Protein 3FGR (pdb70)

InterPro domains:
  IPR007000 Phospholipase B-like [PF04916] (90-589)
  IPR007000 Phospholipase B-like [PTHR12370] (81-590)

CATH classification: 2.10.70.60 (+1 more: 1.10.439.20)

Sequence (523 aa):
VSRTRRSLLLDAASGQLRLEDGFHPDAVAWANLTNAIRETGWAYYLDLSTNGRRYNDSLQAYAAGVVEASSVSEEELIYMHWMNTVVNYCGPFEEYEVGYCEKLKNFLEANLEWMQREMELNPDSPYWHQVRLTLLQLKKGLEDSYEGRRLTTFPTTGRFTIKPLGFLLLLQISSGDLEDLEPALNKTGSGSSALIKLLPGGHDLLVAHNTWNSYQNMLRIIKKYRLQFREGPQEEYPLVAGNNLVVFSSYPGTIFSGDDFYILGSGLVTLETTIGNKNPALWKYVQPQGCVLEWIRNVVANRLALDGATTWADDVFKRFNSGTYNNQWMIIVDYKAFLPNGPSPGSRRVLTILEQIPGMVVVADKTAELYKTTYWASYNIPYFETVFNASGLQALVAQYGDWFSSYTKNPRAKIFQRDQSLVEDMDAMVRLMRYNDFLHDPLSLCEACNPKPNAENAISARSDLNPANGSYPFQQALHQRAHGGIDVVKVTSFTLAKYMSSMLAASGPTWDQCPPFQWSKSPFHSSMLHMGQPDLWMMFSPIRVP

B-factor: mean 24.29, std 11.91, range [9.63, 100.13]

Secondary structure (DSSP, 8-state):
-EEEEEEEEETTTTEEEEEES--TTSSEEEEEEEEHHHHSEEEEEEEE-TTS-HHHHHHHHHHHHHHHHHHHHHHHHHHHTTTTT-TT-S-HHHHHHHHHHHHHHHHHHHHHHHH-TT-HHHHHHHHHHHHHHHHHHHHHT-----SS-----TTSTHHHH-HHHHHHHHHHTT------/-EEEEEPGGG--EEEEE--EEEGGG---EEEEEE---BSSSSTTSPBPTTSEEEEEE-TT-SS-SS-EEEETTSEEEEEEE-----GGGGGG--SSS-B-HHHHHHHHHHH-SSHHHHHHHHTTTB-S-S-EEEEEEEGGG--TTPPP-SSSSEEEEEEETTEEEEEE-HHHHHHHSEEEE-SS-SSHHHHHHTTHHHHHHHH-GGG-TTTSHHHHHHHHHGGG--SHHHHHHHHT---TTT-GGGB-TTSBSSB-TTSSSS-BGGGS-TT-B-SSGGGS--SEEE-EEEEE-HHHHHTT-EEEEESS--SSSPPEEGGGSTTTTS--TT--SEE----EEE-

Nearest PDB structures (foldseek):
  3fgt-assembly1_B  TM=1.001E+00  e=8.805E-76  Mus musculus
  3fbx-assembly1_A  TM=1.003E+00  e=4.641E-74  Mus musculus
  3fgw-assembly1_A  TM=1.002E+00  e=7.113E-70  Mus musculus
  4bwc-assembly1_B-2  TM=9.636E-01  e=8.808E-40  Bos taurus
  8blt-assembly1_A  TM=5.472E-01  e=1.573E-05  Ligilactobacillus salivarius

Solvent-accessible surface area: 19767 Å² total

GO terms:
  GO:0043202 lysosomal lumen (C, EXP)
  GO:0005764 lysosome (C, IDA)

Organism: Mus musculus (NCBI:txid10090)

Radius of gyration: 22.1 Å; Cα contacts (8 Å, |Δi|>4): 1265; chains: 2; bounding box: 57×55×64 Å

Foldseek 3Di:
DKFKKFWAQDPVVRDIDIDGDDDLNGQKMKMKADCCVPPVDIDMDMDGDVVDPLLSSLLRRLQRVCVRCLVVVVVVCVVPPVPPLDPVDPPVQLSVVQQVVQQVVLVVLLVVCVVCVPDPVSVVVSSNVSSVVSNQCNSVPHDDRDPGGDGDRSRGCVVVVCPVVCVPSCVVSPHPDPDD/DKKWFQAPLSQWIKTKFFAWWFPLQQAKDWDWAQAQDFPDDDPPGHTWLFNTKIFIPGPPQPARVSGWMQGNLQKIKGWDFQAFQDPVLCVLQDPPLADDQRVLQVSLNRHDNFQVSSQVSSPGRHRQPSWIWMKMARLVLRDRSDAQPPFGGIKIWTDGRPDIDIDTCSVVCRVVRMDDDDRADPDPVRNVRRPLVVVCVVQNQCSPPCRRLVNVLCVVPVNVCNDDVSVVPQLQDFQQVPDPSQARPQKVVGRAQQRGSWRQLLPDDQPIDDPDDSRHRHSITGFKMWMAMSVQSVVNKIKMFGGHRPPNNPWQFLCPTPNVPDDNPPDHRTRDTDIDMDD

Structure (mmCIF, N/CA/C/O backbone):
data_3FGR
#
_entry.id   3FGR
#
_cell.length_a   148.737
_cell.length_b   89.560
_cell.length_c   64.811
_cell.angle_alpha   90.00
_cell.angle_beta   98.69
_cell.angle_gamma   90.00
#
_symmetry.space_group_name_H-M   'C 1 2 1'
#
loop_
_entity.id
_entity.type
_entity.pdbx_description
1 polymer 'Putati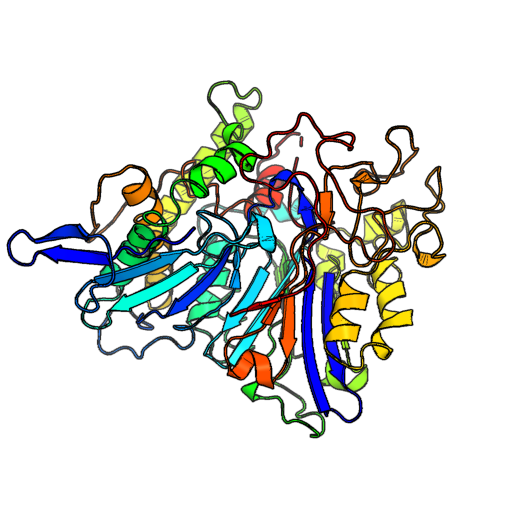ve phospholipase B-like 2 28 kDa form'
2 polymer 'Putative phospholipase B-like 2 40 kDa form'
3 branched 2-acetamido-2-deoxy-beta-D-glucopyranose-(1-4)-2-acetamido-2-deoxy-beta-D-glucopyranose
4 non-polymer 2-acetamido-2-deoxy-beta-D-glucopyranose
5 non-polymer GLYCEROL
6 non-polymer 'ACETATE ION'
7 non-polymer XENON
8 non-polymer 'SODIUM ION'
9 water water
#
loop_
_atom_site.group_PDB
_atom_site.id
_atom_site.type_symbol
_atom_site.label_atom_id
_atom_site.label_alt_id
_atom_site.label_c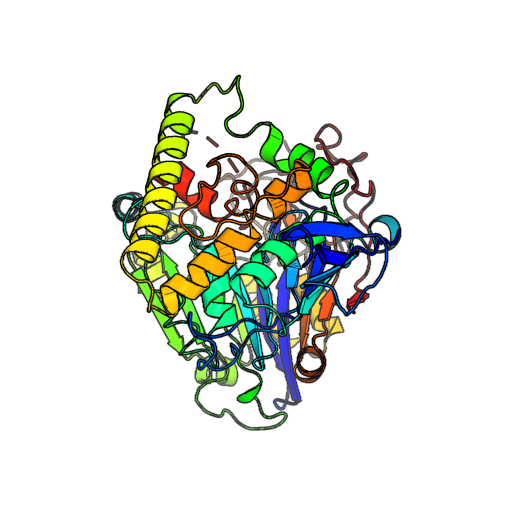omp_id
_atom_site.label_asym_id
_atom_site.label_entity_id
_atom_site.label_seq_id
_atom_site.pdbx_PDB_ins_code
_atom_site.Cartn_x
_atom_site.Cartn_y
_atom_site.Cartn_z
_atom_site.occupancy
_atom_site.B_iso_or_equiv
_atom_site.auth_seq_id
_atom_site.auth_comp_id
_atom_site.auth_asym_id
_atom_site.auth_atom_id
_atom_site.pdbx_PDB_model_num
ATOM 1 N N . VAL A 1 17 ? 3.626 66.932 51.190 1.00 41.43 63 VAL A N 1
ATOM 2 C CA . VAL A 1 17 ? 5.000 67.150 50.626 1.00 41.00 63 VAL A CA 1
ATOM 3 C C . VAL A 1 17 ? 6.000 66.094 51.132 1.00 40.41 63 VAL A C 1
ATOM 4 O O . VAL A 1 17 ? 6.868 65.678 50.384 1.00 39.83 63 VAL A O 1
ATOM 8 N N . SER A 1 18 ? 5.848 65.638 52.376 1.00 38.90 64 SER A N 1
ATOM 9 C CA . SER A 1 18 ? 6.760 64.624 52.920 1.00 37.94 64 SER A CA 1
ATOM 10 C C . SER A 1 18 ? 6.038 63.440 53.579 1.00 36.52 64 SER A C 1
ATOM 11 O O . SER A 1 18 ? 4.982 63.610 54.198 1.00 37.06 64 SER A O 1
ATOM 14 N N . ARG A 1 19 ? 6.589 62.234 53.454 1.00 33.09 65 ARG A N 1
ATOM 15 C CA . ARG A 1 19 ? 5.957 61.080 54.078 1.00 30.07 65 ARG A CA 1
ATOM 16 C C . ARG A 1 19 ? 7.031 60.067 54.475 1.00 28.48 65 ARG A C 1
ATOM 17 O O . ARG A 1 19 ? 7.916 59.803 53.674 1.00 26.00 65 ARG A O 1
ATOM 25 N N . THR A 1 20 ? 6.943 59.523 55.689 1.00 26.25 66 THR A N 1
ATOM 26 C CA . THR A 1 20 ? 7.905 58.524 56.201 1.00 25.46 66 THR A CA 1
ATOM 27 C C . THR A 1 20 ? 7.164 57.259 56.632 1.00 23.84 66 THR A C 1
ATOM 28 O O . THR A 1 20 ? 6.125 57.327 57.317 1.00 23.40 66 THR A O 1
ATOM 32 N N . ARG A 1 21 ? 7.685 56.096 56.250 1.00 21.52 67 ARG A N 1
ATOM 33 C CA A ARG A 1 21 ? 7.043 54.821 56.553 0.25 21.38 67 ARG A CA 1
ATOM 34 C CA B ARG A 1 21 ? 7.059 54.837 56.623 0.75 21.78 67 ARG A CA 1
ATOM 35 C C . ARG A 1 21 ? 8.107 53.801 56.932 1.00 21.33 67 ARG A C 1
ATOM 36 O O . ARG A 1 21 ? 9.186 53.812 56.343 1.00 20.23 67 ARG A O 1
ATOM 51 N N . SER A 1 22 ? 7.788 52.923 57.881 1.00 20.12 68 SER A N 1
ATOM 52 C CA . SER A 1 22 ? 8.705 51.838 58.256 1.00 20.07 68 SER A CA 1
ATOM 53 C C . SER A 1 22 ? 7.980 50.498 58.135 1.00 20.60 68 SER A C 1
ATOM 54 O O . SER A 1 22 ? 6.763 50.427 58.371 1.00 21.08 68 SER A O 1
ATOM 57 N N . LEU A 1 23 ? 8.723 49.440 57.779 1.00 19.49 69 LEU A N 1
ATOM 58 C CA . LEU A 1 23 ? 8.163 48.092 57.690 1.00 19.64 69 LEU A CA 1
ATOM 59 C C . LEU A 1 23 ? 8.701 47.246 58.832 1.00 20.94 69 LEU A C 1
ATOM 60 O O . LEU A 1 23 ? 9.889 46.913 58.876 1.00 19.04 69 LEU A O 1
ATOM 65 N N . LEU A 1 24 ? 7.809 46.892 59.757 1.00 22.60 70 LEU A N 1
ATOM 66 C CA . LEU A 1 24 ? 8.189 46.091 60.903 1.00 24.36 70 LEU A CA 1
ATOM 67 C C . LEU A 1 24 ? 7.875 44.625 60.697 1.00 24.86 70 LEU A C 1
ATOM 68 O O . LEU A 1 24 ? 6.928 44.282 60.005 1.00 25.25 70 LEU A O 1
ATOM 73 N N . LEU A 1 25 ? 8.691 43.786 61.317 1.00 26.24 71 LEU A N 1
ATOM 74 C CA . LEU A 1 25 ? 8.415 42.369 61.418 1.00 28.85 71 LEU A CA 1
ATOM 75 C C . LEU A 1 25 ? 7.912 42.073 62.838 1.00 31.51 71 LEU A C 1
ATOM 76 O O . LEU A 1 25 ? 8.676 42.186 63.803 1.00 30.66 71 LEU A O 1
ATOM 81 N N . ASP A 1 26 ? 6.631 41.718 62.938 1.00 34.62 72 ASP A N 1
ATOM 82 C CA . ASP A 1 26 ? 6.027 41.314 64.206 1.00 38.91 72 ASP A CA 1
ATOM 83 C C . ASP A 1 26 ? 6.480 39.894 64.498 1.00 40.19 72 ASP A C 1
ATOM 84 O O . ASP A 1 26 ? 6.003 38.947 63.880 1.00 41.10 72 ASP A O 1
ATOM 89 N N . ALA A 1 27 ? 7.443 39.752 65.398 1.00 42.84 73 ALA A N 1
ATOM 90 C CA . ALA A 1 27 ? 8.006 38.434 65.698 1.00 45.43 73 ALA A CA 1
ATOM 91 C C . ALA A 1 27 ? 6.925 37.498 66.254 1.00 46.91 73 ALA A C 1
ATOM 92 O O . ALA A 1 27 ? 6.944 36.289 65.997 1.00 48.12 73 ALA A O 1
ATOM 94 N N . ALA A 1 28 ? 5.978 38.066 66.999 1.00 48.28 74 ALA A N 1
ATOM 95 C CA . ALA A 1 28 ? 4.835 37.308 67.485 1.00 48.95 74 ALA A CA 1
ATOM 96 C C . ALA A 1 28 ? 4.205 36.523 66.331 1.00 49.36 74 ALA A C 1
ATOM 97 O O . ALA A 1 28 ? 4.290 35.287 66.283 1.00 50.25 74 ALA A O 1
ATOM 99 N N . SER A 1 29 ? 3.606 37.246 65.387 1.00 48.76 75 SER A N 1
ATOM 100 C CA . SER A 1 29 ? 2.865 36.627 64.290 1.00 47.89 75 SER A CA 1
ATOM 101 C C . SER A 1 29 ? 3.725 36.264 63.088 1.00 46.99 75 SER A C 1
ATOM 102 O O . SER A 1 29 ? 3.308 35.470 62.242 1.00 47.01 75 SER A O 1
ATOM 105 N N . GLY A 1 30 ? 4.914 36.861 62.994 1.00 45.75 76 GLY A N 1
ATOM 106 C CA . GLY A 1 30 ? 5.757 36.693 61.801 1.00 43.47 76 GLY A CA 1
ATOM 107 C C . GLY A 1 30 ? 5.174 37.455 60.625 1.00 41.60 76 GLY A C 1
ATOM 108 O O . GLY A 1 30 ? 5.468 37.157 59.465 1.00 41.82 76 GLY A O 1
ATOM 109 N N . GLN A 1 31 ? 4.332 38.438 60.928 1.00 39.64 77 GLN A N 1
ATOM 110 C CA . GLN A 1 31 ? 3.672 39.220 59.905 1.00 37.87 77 GLN A CA 1
ATOM 111 C C . GLN A 1 31 ? 4.465 40.503 59.706 1.00 35.54 77 GLN A C 1
ATOM 112 O O . GLN A 1 31 ? 4.946 41.090 60.678 1.00 35.01 77 GLN A O 1
ATOM 118 N N . LEU A 1 32 ? 4.570 40.945 58.458 1.00 32.96 78 LEU A N 1
ATOM 119 C CA . LEU A 1 32 ? 5.173 42.235 58.162 1.00 30.88 78 LEU A CA 1
ATOM 120 C C . LEU A 1 32 ? 4.080 43.286 58.198 1.00 30.71 78 LEU A C 1
ATOM 121 O O . LEU A 1 32 ? 2.972 43.040 57.717 1.00 31.52 78 LEU A O 1
ATOM 126 N N . ARG A 1 33 ? 4.367 44.451 58.760 1.00 29.53 79 ARG A N 1
ATOM 127 C CA . ARG A 1 33 ? 3.366 45.496 58.801 1.00 29.58 79 ARG A CA 1
ATOM 128 C C . ARG A 1 33 ? 3.992 46.875 58.708 1.00 27.70 79 ARG A C 1
ATOM 129 O O . ARG A 1 33 ? 5.034 47.161 59.322 1.00 26.65 79 ARG A O 1
ATOM 137 N N . LEU A 1 34 ? 3.343 47.715 57.917 1.00 27.50 80 LEU A N 1
ATOM 138 C CA . LEU A 1 34 ? 3.775 49.075 57.702 1.00 27.41 80 LEU A CA 1
ATOM 139 C C . LEU A 1 34 ? 3.286 49.944 58.832 1.00 28.33 80 LEU A C 1
ATOM 140 O O . LEU A 1 34 ? 2.136 49.786 59.271 1.00 28.21 80 LEU A O 1
ATOM 145 N N . GLU A 1 35 ? 4.137 50.857 59.286 1.00 27.70 81 GLU A N 1
ATOM 146 C CA . GLU A 1 35 ? 3.767 51.859 60.280 1.00 28.79 81 GLU A CA 1
ATOM 147 C C . GLU A 1 35 ? 4.196 53.234 59.790 1.00 28.45 81 GLU A C 1
ATOM 148 O O . GLU A 1 35 ? 5.229 53.375 59.109 1.00 26.80 81 GLU A O 1
ATOM 154 N N . ASP A 1 36 ? 3.418 54.258 60.132 1.00 27.63 82 ASP A N 1
ATOM 155 C CA . ASP A 1 36 ? 3.822 55.619 59.835 1.00 28.82 82 ASP A CA 1
ATOM 156 C C . ASP A 1 36 ? 4.999 56.022 60.699 1.00 27.77 82 ASP A C 1
ATOM 157 O O . ASP A 1 36 ? 5.145 55.551 61.845 1.00 28.22 82 ASP A O 1
ATOM 162 N N . GLY A 1 37 ? 5.830 56.892 60.141 1.00 26.37 83 GLY A N 1
ATOM 163 C CA . GLY A 1 37 ? 6.972 57.441 60.825 1.00 25.92 83 GLY A CA 1
ATOM 164 C C . GLY A 1 37 ? 8.205 56.557 60.861 1.00 25.70 83 GLY A C 1
ATOM 165 O O . GLY A 1 37 ? 8.261 55.485 60.262 1.00 25.21 83 GLY A O 1
ATOM 166 N N . PHE A 1 38 ? 9.182 57.015 61.622 1.00 25.60 84 PHE A N 1
ATOM 167 C CA . PHE A 1 38 ? 10.494 56.440 61.645 1.00 26.38 84 PHE A CA 1
ATOM 168 C C . PHE A 1 38 ? 10.616 55.470 62.808 1.00 26.62 84 PHE A C 1
ATOM 169 O O . PHE A 1 38 ? 10.431 55.852 63.962 1.00 25.95 84 PHE A O 1
ATOM 177 N N . HIS A 1 39 ? 10.915 54.211 62.515 1.00 26.36 85 HIS A N 1
ATOM 178 C CA . HIS A 1 39 ? 11.099 53.216 63.547 1.00 26.97 85 HIS A CA 1
ATOM 179 C C . HIS A 1 39 ? 12.392 52.490 63.209 1.00 28.20 85 HIS A C 1
ATOM 180 O O . HIS A 1 39 ? 12.379 51.536 62.452 1.00 27.79 85 HIS A O 1
ATOM 187 N N . PRO A 1 40 ? 13.529 52.974 63.722 1.00 29.48 86 PRO A N 1
ATOM 188 C CA . PRO A 1 40 ? 14.827 52.369 63.365 1.00 29.70 86 PRO A CA 1
ATOM 189 C C . PRO A 1 40 ? 14.980 50.884 63.788 1.00 29.38 86 PRO A C 1
ATOM 190 O O . PRO A 1 40 ? 15.934 50.236 63.376 1.00 29.15 86 PRO A O 1
ATOM 194 N N . ASP A 1 41 ? 14.035 50.349 64.561 1.00 28.61 87 ASP A N 1
ATOM 195 C CA . ASP A 1 41 ? 13.940 48.913 64.805 1.00 28.48 87 ASP A CA 1
ATOM 196 C C . ASP A 1 41 ? 13.367 48.085 63.611 1.00 26.66 87 ASP A C 1
ATOM 197 O O . ASP A 1 41 ? 13.446 46.861 63.576 1.00 26.51 87 ASP A O 1
ATOM 202 N N . ALA A 1 42 ? 12.751 48.769 62.667 1.00 23.76 88 ALA A N 1
ATOM 203 C CA . ALA A 1 42 ? 12.049 48.119 61.567 1.00 21.42 88 ALA A CA 1
ATOM 204 C C . ALA A 1 42 ? 13.064 47.462 60.616 1.00 19.89 88 ALA A C 1
ATOM 205 O O . ALA A 1 42 ? 14.275 47.709 60.718 1.00 18.95 88 ALA A O 1
ATOM 207 N N . VAL A 1 43 ? 12.556 46.638 59.693 1.00 18.32 89 VAL A N 1
ATOM 208 C CA . VAL A 1 43 ? 13.426 46.018 58.682 1.00 17.57 89 VAL A CA 1
ATOM 209 C C . VAL A 1 43 ? 13.937 47.076 57.701 1.00 16.39 89 VAL A C 1
ATOM 210 O O . VAL A 1 43 ? 15.078 46.993 57.201 1.00 16.68 89 VAL A O 1
ATOM 214 N N . ALA A 1 44 ? 13.076 48.035 57.398 1.00 16.39 90 ALA A N 1
ATOM 215 C CA . ALA A 1 44 ? 13.404 49.136 56.471 1.00 16.14 90 ALA A CA 1
ATOM 216 C C . ALA A 1 44 ? 12.525 50.350 56.742 1.00 16.86 90 ALA A C 1
ATOM 217 O O . ALA A 1 44 ? 11.431 50.224 57.315 1.00 16.37 90 ALA A O 1
ATOM 219 N N . TRP A 1 45 ? 12.996 51.522 56.325 1.00 17.54 91 TRP A N 1
ATOM 220 C CA . TRP A 1 45 ? 12.198 52.723 56.337 1.00 18.60 91 TRP A CA 1
ATOM 221 C C . TRP A 1 45 ? 12.578 53.616 55.168 1.00 17.88 91 TRP A C 1
ATOM 222 O O . TRP A 1 45 ? 13.671 53.522 54.611 1.00 16.75 91 TRP A O 1
ATOM 233 N N . ALA A 1 46 ? 11.665 54.496 54.814 1.00 17.73 92 ALA A N 1
ATOM 234 C CA . ALA A 1 46 ? 11.902 55.394 53.709 1.00 17.36 92 ALA A CA 1
ATOM 235 C C . ALA A 1 46 ? 11.161 56.679 53.973 1.00 18.55 92 ALA A C 1
ATOM 236 O O . ALA A 1 46 ? 10.097 56.682 54.633 1.00 18.71 92 ALA A O 1
ATOM 238 N N . ASN A 1 47 ? 11.687 57.758 53.420 1.00 19.02 93 ASN A N 1
ATOM 239 C CA . ASN A 1 47 ? 10.898 58.973 53.359 1.00 20.78 93 ASN A CA 1
ATOM 240 C C . ASN A 1 47 ? 11.069 59.700 52.060 1.00 19.86 93 ASN A C 1
ATOM 241 O O . ASN A 1 47 ? 12.171 59.746 51.503 1.00 20.06 93 ASN A O 1
ATOM 246 N N . LEU A 1 48 ? 9.959 60.257 51.594 1.00 19.89 94 LEU A N 1
ATOM 247 C CA . LEU A 1 48 ? 9.918 60.911 50.309 1.00 19.34 94 LEU A CA 1
ATOM 248 C C . LEU A 1 48 ? 9.465 62.330 50.551 1.00 21.57 94 LEU A C 1
ATOM 249 O O . LEU A 1 48 ? 8.470 62.537 51.284 1.00 21.92 94 LEU A O 1
ATOM 254 N N . THR A 1 49 ? 10.208 63.275 49.982 1.00 21.62 95 THR A N 1
ATOM 255 C CA . THR A 1 49 ? 9.816 64.683 49.942 1.00 24.42 95 THR A CA 1
ATOM 256 C C . THR A 1 49 ? 9.572 65.043 48.494 1.00 23.97 95 THR A C 1
ATOM 257 O O . THR A 1 49 ? 10.462 64.914 47.642 1.00 23.06 95 THR A O 1
ATOM 261 N N . ASN A 1 50 ? 8.342 65.445 48.203 1.00 24.12 96 ASN A N 1
ATOM 262 C CA . ASN A 1 50 ? 7.980 65.797 46.839 1.00 23.30 96 ASN A CA 1
ATOM 263 C C . ASN A 1 50 ? 8.156 67.312 46.668 1.00 23.90 96 ASN A C 1
ATOM 264 O O . ASN A 1 50 ? 7.318 68.095 47.162 1.00 24.82 96 ASN A O 1
ATOM 269 N N . ALA A 1 51 ? 9.232 67.726 45.997 1.00 21.21 97 ALA A N 1
ATOM 270 C CA . ALA A 1 51 ? 9.482 69.123 45.696 1.00 21.09 97 ALA A CA 1
ATOM 271 C C . ALA A 1 51 ? 9.365 69.366 44.209 1.00 19.88 97 ALA A C 1
ATOM 272 O O . ALA A 1 51 ? 10.018 70.255 43.673 1.00 19.70 97 ALA A O 1
ATOM 274 N N . ILE A 1 52 ? 8.545 68.563 43.533 1.00 19.38 98 ILE A N 1
ATOM 275 C CA . ILE A 1 52 ? 8.458 68.639 42.077 1.00 19.50 98 ILE A CA 1
ATOM 276 C C . ILE A 1 52 ? 7.982 70.018 41.632 1.00 20.49 98 ILE A C 1
ATOM 277 O O . ILE A 1 52 ? 8.534 70.597 40.708 1.00 19.24 98 ILE A O 1
ATOM 282 N N . ARG A 1 53 ? 6.958 70.561 42.305 1.00 20.52 99 ARG A N 1
ATOM 283 C CA . ARG A 1 53 ? 6.467 71.891 41.923 1.00 23.24 99 ARG A CA 1
ATOM 284 C C . ARG A 1 53 ? 7.542 72.990 41.990 1.00 22.24 99 ARG A C 1
ATOM 285 O O . ARG A 1 53 ? 7.534 73.909 41.166 1.00 22.81 99 ARG A O 1
ATOM 293 N N . GLU A 1 54 ? 8.453 72.887 42.959 1.00 22.32 100 GLU A N 1
ATOM 294 C CA . GLU A 1 54 ? 9.470 73.904 43.223 1.00 23.17 100 GLU A CA 1
ATOM 295 C C . GLU A 1 54 ? 10.801 73.709 42.482 1.00 21.77 100 GLU A C 1
ATOM 296 O O . GLU A 1 54 ? 11.499 74.682 42.149 1.00 20.89 100 GLU A O 1
ATOM 302 N N . THR A 1 55 ? 11.166 72.446 42.230 1.00 20.41 101 THR A N 1
ATOM 303 C CA . THR A 1 55 ? 12.520 72.136 41.744 1.00 20.64 101 THR A CA 1
ATOM 304 C C . THR A 1 55 ? 12.529 71.154 40.587 1.00 19.75 101 THR A C 1
ATOM 305 O O . THR A 1 55 ? 13.582 70.906 39.995 1.00 19.93 101 THR A O 1
ATOM 309 N N . GLY A 1 56 ? 11.378 70.561 40.305 1.00 17.87 102 GLY A N 1
ATOM 310 C CA . GLY A 1 56 ? 11.316 69.513 39.281 1.00 17.75 102 GLY A CA 1
ATOM 311 C C . GLY A 1 56 ? 11.819 68.158 39.771 1.00 16.91 102 GLY A C 1
ATOM 312 O O . GLY A 1 56 ? 11.854 67.216 38.974 1.00 16.51 102 GLY A O 1
ATOM 313 N N . TRP A 1 57 ? 12.151 68.031 41.058 1.00 16.02 103 TRP A N 1
ATOM 314 C CA . TRP A 1 57 ? 12.560 66.725 41.645 1.00 16.78 103 TRP A CA 1
ATOM 315 C C . TRP A 1 57 ? 11.758 66.349 42.897 1.00 17.47 103 TRP A C 1
ATOM 316 O O . TRP A 1 57 ? 11.366 67.228 43.705 1.00 17.30 103 TRP A O 1
ATOM 327 N N . ALA A 1 58 ? 11.539 65.054 43.096 1.00 16.06 104 ALA A N 1
ATOM 328 C CA . ALA A 1 58 ? 11.258 64.539 44.430 1.00 15.84 104 ALA A CA 1
ATOM 329 C C . ALA A 1 58 ? 12.521 63.841 44.946 1.00 17.22 104 ALA A C 1
ATOM 330 O O . ALA A 1 58 ? 13.447 63.563 44.162 1.00 16.42 104 ALA A O 1
ATOM 332 N N . TYR A 1 59 ? 12.574 63.596 46.253 1.00 16.82 105 TYR A N 1
ATOM 333 C CA A TYR A 1 59 ? 13.766 63.021 46.881 0.50 17.65 105 TYR A CA 1
ATOM 334 C CA B TYR A 1 59 ? 13.765 63.005 46.874 0.50 18.04 105 TYR A CA 1
ATOM 335 C C . TYR A 1 59 ? 13.343 61.876 47.783 1.00 18.17 105 TYR A C 1
ATOM 336 O O . TYR A 1 59 ? 12.425 62.027 48.617 1.00 18.45 105 TYR A O 1
ATOM 353 N N . LEU A 1 60 ? 14.012 60.739 47.634 1.00 16.88 106 LEU A N 1
ATOM 354 C CA . LEU A 1 60 ? 13.664 59.563 48.431 1.00 16.90 106 LEU A CA 1
ATOM 355 C C . LEU A 1 60 ? 14.901 59.161 49.200 1.00 17.50 106 LEU A C 1
ATOM 356 O O . LEU A 1 60 ? 16.001 59.066 48.621 1.00 16.43 106 LEU A O 1
ATOM 361 N N . ASP A 1 61 ? 14.745 58.922 50.499 1.00 16.28 107 ASP A N 1
ATOM 362 C CA . ASP A 1 61 ? 15.866 58.443 51.302 1.00 18.97 107 ASP A CA 1
ATOM 363 C C . ASP A 1 61 ? 15.397 57.116 51.899 1.00 18.80 107 ASP A C 1
ATOM 364 O O . ASP A 1 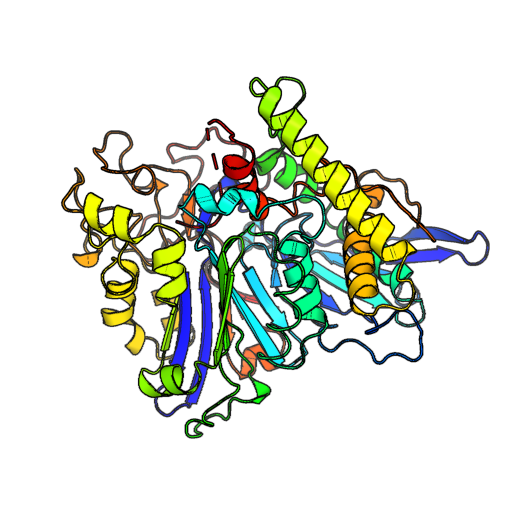61 ? 14.308 57.039 52.459 1.00 20.48 107 ASP A O 1
ATOM 369 N N . LEU A 1 62 ? 16.174 56.051 51.754 1.00 17.36 108 LEU A N 1
ATOM 370 C CA . LEU A 1 62 ? 15.680 54.742 52.154 1.00 17.35 108 LEU A CA 1
ATOM 371 C C . LEU A 1 62 ? 16.800 53.950 52.836 1.00 16.47 108 LEU A C 1
ATOM 372 O O . LEU A 1 62 ? 17.941 53.992 52.360 1.00 16.26 108 LEU A O 1
ATOM 377 N N . SER A 1 63 ? 16.488 53.250 53.940 1.00 16.14 109 SER A N 1
ATOM 378 C CA . SER A 1 63 ? 17.516 52.510 54.668 1.00 17.34 109 SER A CA 1
ATOM 379 C C . SER A 1 63 ? 16.995 51.128 55.003 1.00 16.83 109 SER A C 1
ATOM 380 O O . SER A 1 63 ? 15.798 50.956 55.256 1.00 16.11 109 SER A O 1
ATOM 383 N N . THR A 1 64 ? 17.896 50.151 55.043 1.00 16.30 110 THR A N 1
ATOM 384 C CA . THR A 1 64 ? 17.516 48.841 55.582 1.00 17.49 110 THR A CA 1
ATOM 385 C C . THR A 1 64 ? 18.335 48.503 56.827 1.00 17.48 110 THR A C 1
ATOM 386 O O . THR A 1 64 ? 19.397 49.089 57.067 1.00 18.62 110 THR A O 1
ATOM 390 N N . ASN A 1 65 ? 17.842 47.525 57.586 1.00 18.20 111 ASN A N 1
ATOM 391 C CA . ASN A 1 65 ? 18.393 47.176 58.909 1.00 18.32 111 ASN A CA 1
ATOM 392 C C . ASN A 1 65 ? 19.148 45.843 58.842 1.00 17.96 111 ASN A C 1
ATOM 393 O O . ASN A 1 65 ? 18.547 44.791 58.538 1.00 18.47 111 ASN A O 1
ATOM 398 N N . GLY A 1 66 ? 20.454 45.935 59.098 1.00 18.72 112 GLY A N 1
ATOM 399 C CA . GLY A 1 66 ? 21.426 44.817 59.013 1.00 20.23 112 GLY A CA 1
ATOM 400 C C . GLY A 1 66 ? 21.184 43.763 60.082 1.00 20.99 112 GLY A C 1
ATOM 401 O O . GLY A 1 66 ? 21.825 42.708 60.076 1.00 21.38 112 GLY A O 1
ATOM 402 N N . ARG A 1 67 ? 20.272 44.039 61.014 1.00 20.22 113 ARG A N 1
ATOM 403 C CA A ARG A 1 67 ? 19.923 43.003 61.971 0.50 21.04 113 ARG A CA 1
ATOM 404 C CA B ARG A 1 67 ? 19.797 43.065 62.005 0.50 21.20 113 ARG A CA 1
ATOM 405 C C . ARG A 1 67 ? 19.059 41.904 61.352 1.00 20.98 113 ARG A C 1
ATOM 406 O O . ARG A 1 67 ? 18.920 40.830 61.942 1.00 20.97 113 ARG A O 1
ATOM 421 N N . TYR A 1 68 ? 18.533 42.147 60.143 1.00 19.52 114 TYR A N 1
ATOM 422 C CA . TYR A 1 68 ? 17.723 41.166 59.429 1.00 18.99 114 TYR A CA 1
ATOM 423 C C . TYR A 1 68 ? 18.538 40.636 58.252 1.00 18.05 114 TYR A C 1
ATOM 424 O O . TYR A 1 68 ? 19.489 41.297 57.831 1.00 17.82 114 TYR A O 1
ATOM 433 N N . ASN A 1 69 ? 18.177 39.466 57.723 1.00 17.52 115 ASN A N 1
ATOM 434 C CA . ASN A 1 69 ? 19.012 38.928 56.649 1.00 17.41 115 ASN A CA 1
ATOM 435 C C . ASN A 1 69 ? 18.760 39.776 55.401 1.00 16.48 115 ASN A C 1
ATOM 436 O O . ASN A 1 69 ? 17.743 40.504 55.342 1.00 15.09 115 ASN A O 1
ATOM 441 N N . ASP A 1 70 ? 19.661 39.698 54.424 1.00 16.38 116 ASP A N 1
ATOM 442 C CA . ASP A 1 70 ? 19.531 40.628 53.280 1.00 16.81 116 ASP A CA 1
ATOM 443 C C . ASP A 1 70 ? 18.342 40.368 52.346 1.00 15.61 116 ASP A C 1
ATOM 444 O O . ASP A 1 70 ? 17.885 41.278 51.660 1.00 16.10 116 ASP A O 1
ATOM 449 N N . SER A 1 71 ? 17.847 39.132 52.320 1.00 15.04 117 SER A N 1
ATOM 450 C CA . SER A 1 71 ? 16.655 38.807 51.521 1.00 15.09 117 SER A CA 1
ATOM 451 C C . SER A 1 71 ? 15.459 39.589 52.042 1.00 15.49 117 SER A C 1
ATOM 452 O O . SER A 1 71 ? 14.722 40.235 51.293 1.00 14.17 117 SER A O 1
ATOM 455 N N . LEU A 1 72 ? 15.294 39.553 53.364 1.00 14.48 118 LEU A N 1
ATOM 456 C CA . LEU A 1 72 ? 14.184 40.291 53.969 1.00 15.30 118 LEU A CA 1
ATOM 457 C C . LEU A 1 72 ? 14.405 41.786 53.832 1.00 14.49 118 LEU A C 1
ATOM 458 O O . LEU A 1 72 ? 13.478 42.494 53.529 1.00 15.05 118 LEU A O 1
ATOM 463 N N . GLN A 1 73 ? 15.630 42.272 54.023 1.00 14.08 119 GLN A N 1
ATOM 464 C CA . GLN A 1 73 ? 15.926 43.687 53.796 1.00 14.34 119 GLN A CA 1
ATOM 465 C C . GLN A 1 73 ? 15.528 44.127 52.372 1.00 14.48 119 GLN A C 1
ATOM 466 O O . GLN A 1 73 ? 14.922 45.183 52.175 1.00 13.14 119 GLN A O 1
ATOM 472 N N . ALA A 1 74 ? 15.886 43.311 51.374 1.00 13.59 120 ALA A N 1
ATOM 473 C CA . ALA A 1 74 ? 15.598 43.671 49.968 1.00 14.57 120 ALA A CA 1
ATOM 474 C C . ALA A 1 74 ? 14.099 43.767 49.689 1.00 14.51 120 ALA A C 1
ATOM 475 O O . ALA A 1 74 ? 13.647 44.710 49.061 1.00 14.00 120 ALA A O 1
ATOM 477 N N . TYR A 1 75 ? 13.354 42.757 50.138 1.00 14.64 121 TYR A N 1
ATOM 478 C CA . TYR A 1 75 ? 11.900 42.758 49.980 1.00 14.42 121 TYR A CA 1
ATOM 479 C C . TYR A 1 75 ? 11.343 44.014 50.673 1.00 14.99 121 TYR A C 1
ATOM 480 O O . TYR A 1 75 ? 10.554 44.754 50.096 1.00 14.60 121 TYR A O 1
ATOM 489 N N . ALA A 1 76 ? 11.778 44.245 51.920 1.00 14.92 122 ALA A N 1
ATOM 490 C CA . ALA A 1 76 ? 11.310 45.407 52.692 1.00 15.55 122 ALA A CA 1
ATOM 491 C C . ALA A 1 76 ? 11.644 46.735 52.030 1.00 15.51 122 ALA A C 1
ATOM 492 O O . ALA A 1 76 ? 10.861 47.696 52.112 1.00 15.62 122 ALA A O 1
ATOM 494 N N . ALA A 1 77 ? 12.812 46.815 51.391 1.00 15.32 123 ALA A N 1
ATOM 495 C CA . ALA A 1 77 ? 13.190 48.035 50.687 1.00 15.13 123 ALA A CA 1
ATOM 496 C C . ALA A 1 77 ? 12.166 48.354 49.594 1.00 15.38 123 ALA A C 1
ATOM 497 O O . ALA A 1 77 ? 11.768 49.512 49.440 1.00 15.94 123 ALA A O 1
ATOM 499 N N . GLY A 1 78 ? 11.750 47.341 48.827 1.00 14.59 124 GLY A N 1
ATOM 500 C CA . GLY A 1 78 ? 10.722 47.558 47.806 1.00 14.22 124 GLY A CA 1
ATOM 501 C C . GLY A 1 78 ? 9.425 48.024 48.450 1.00 14.49 124 GLY A C 1
ATOM 502 O O . GLY A 1 78 ? 8.776 48.961 47.989 1.00 14.58 124 GLY A O 1
ATOM 503 N N . VAL A 1 79 ? 9.062 47.355 49.530 1.00 14.66 125 VAL A N 1
ATOM 504 C CA . VAL A 1 79 ? 7.788 47.657 50.212 1.00 15.05 125 VAL A CA 1
ATOM 505 C C . VAL A 1 79 ? 7.736 49.115 50.661 1.00 15.66 125 VAL A C 1
ATOM 506 O O . VAL A 1 79 ? 6.740 49.823 50.388 1.00 15.85 125 VAL A O 1
ATOM 510 N N . VAL A 1 80 ? 8.759 49.553 51.396 1.00 15.92 126 VAL A N 1
ATOM 511 C CA . VAL A 1 80 ? 8.719 50.919 51.929 1.00 17.01 126 VAL A CA 1
ATOM 512 C C . VAL A 1 80 ? 8.846 51.973 50.830 1.00 16.90 126 VAL A C 1
ATOM 513 O O . VAL A 1 80 ? 8.224 53.033 50.914 1.00 17.13 126 VAL A O 1
ATOM 517 N N . GLU A 1 81 ? 9.616 51.686 49.781 1.00 15.83 127 GLU A N 1
ATOM 518 C CA . GLU A 1 81 ? 9.661 52.609 48.679 1.00 16.67 127 GLU A CA 1
ATOM 519 C C . GLU A 1 81 ? 8.272 52.843 48.088 1.00 16.30 127 GLU A C 1
ATOM 520 O O . GLU A 1 81 ? 7.882 54.010 47.882 1.00 16.73 127 GLU A O 1
ATOM 526 N N . ALA A 1 82 ? 7.547 51.759 47.790 1.00 16.17 128 ALA A N 1
ATOM 527 C CA . ALA A 1 82 ? 6.205 51.880 47.183 1.00 17.31 128 ALA A CA 1
ATOM 528 C C . ALA A 1 82 ? 5.289 52.630 48.154 1.00 18.28 128 ALA A C 1
ATOM 529 O O . ALA A 1 82 ? 4.461 53.456 47.759 1.00 18.48 128 ALA A O 1
ATOM 531 N N . SER A 1 83 ? 5.427 52.314 49.436 1.00 18.33 129 SER A N 1
ATOM 532 C CA A SER A 1 83 ? 4.578 52.901 50.476 0.50 18.42 129 SER A CA 1
ATOM 533 C CA B SER A 1 83 ? 4.546 52.905 50.440 0.50 19.28 129 SER A CA 1
ATOM 534 C C . SER A 1 83 ? 4.647 54.434 50.524 1.00 19.21 129 SER A C 1
ATOM 535 O O . SER A 1 83 ? 3.660 55.090 50.850 1.00 21.64 129 SER A O 1
ATOM 540 N N . VAL A 1 84 ? 5.811 55.022 50.252 1.00 17.46 130 VAL A N 1
ATOM 541 C CA . VAL A 1 84 ? 5.942 56.483 50.333 1.00 18.25 130 VAL A CA 1
ATOM 542 C C . VAL A 1 84 ? 5.788 57.174 48.978 1.00 18.97 130 VAL A C 1
ATOM 543 O O . VAL A 1 84 ? 5.739 58.414 48.870 1.00 20.25 130 VAL A O 1
ATOM 547 N N . SER A 1 85 ? 5.713 56.377 47.925 1.00 18.18 131 SER A N 1
ATOM 548 C CA . SER A 1 85 ? 5.619 56.954 46.593 1.00 18.51 131 SER A CA 1
ATOM 549 C C . SER A 1 85 ? 4.422 56.482 45.757 1.00 18.55 131 SER A C 1
ATOM 550 O O . SER A 1 85 ? 4.430 56.637 44.524 1.00 17.97 131 SER A O 1
ATOM 553 N N . GLU A 1 86 ? 3.375 55.977 46.404 1.00 18.88 132 GLU A N 1
ATOM 554 C CA . GLU A 1 86 ? 2.263 55.351 45.672 1.00 21.05 132 GLU A CA 1
ATOM 555 C C . GLU A 1 86 ? 1.631 56.279 44.647 1.00 19.46 132 GLU A C 1
ATOM 556 O O . GLU A 1 86 ? 1.321 55.860 43.538 1.00 19.06 132 GLU A O 1
ATOM 562 N N . GLU A 1 87 ? 1.383 57.531 45.025 1.00 19.04 133 GLU A N 1
ATOM 563 C CA A GLU A 1 87 ? 0.784 58.520 44.130 0.50 18.79 133 GLU A CA 1
ATOM 564 C CA B GLU A 1 87 ? 0.726 58.407 44.055 0.50 19.36 133 GLU A CA 1
ATOM 565 C C . GLU A 1 87 ? 1.635 58.765 42.886 1.00 18.53 133 GLU A C 1
ATOM 566 O O . GLU A 1 87 ? 1.155 58.804 41.758 1.00 17.26 133 GLU A O 1
ATOM 577 N N . LEU A 1 88 ? 2.932 58.963 43.128 1.00 17.11 134 LEU A N 1
ATOM 578 C CA . LEU A 1 88 ? 3.859 59.191 42.042 1.00 16.51 134 LEU A CA 1
ATOM 579 C C . LEU A 1 88 ? 3.966 57.971 41.116 1.00 16.07 134 LEU A C 1
ATOM 580 O O . LEU A 1 88 ? 4.101 58.133 39.905 1.00 15.47 134 LEU A O 1
ATOM 585 N N . ILE A 1 89 ? 3.946 56.769 41.686 1.00 15.76 135 ILE A N 1
ATOM 586 C CA . ILE A 1 89 ? 3.984 55.540 40.875 1.00 16.06 135 ILE A CA 1
ATOM 587 C C . ILE A 1 89 ? 2.763 55.471 39.947 1.00 16.69 135 ILE A C 1
ATOM 588 O O . ILE A 1 89 ? 2.867 55.212 38.737 1.00 16.14 135 ILE A O 1
ATOM 593 N N . TYR A 1 90 ? 1.593 55.767 40.522 1.00 16.21 136 TYR A N 1
ATOM 594 C CA . TYR A 1 90 ? 0.374 55.701 39.748 1.00 16.19 136 TYR A CA 1
ATOM 595 C C . TYR A 1 90 ? 0.431 56.677 38.568 1.00 15.64 136 TYR A C 1
ATOM 596 O O . TYR A 1 90 ? 0.142 56.322 37.423 1.00 15.73 136 TYR A O 1
ATOM 605 N N . MET A 1 91 ? 0.791 57.914 38.852 1.00 15.93 137 MET A N 1
ATOM 606 C CA . MET A 1 91 ? 0.874 58.912 37.809 1.00 16.69 137 MET A CA 1
ATOM 607 C C . MET A 1 91 ? 1.908 58.559 36.736 1.00 16.54 137 MET A C 1
ATOM 608 O O . MET A 1 91 ? 1.665 58.718 35.530 1.00 15.57 137 MET A O 1
ATOM 613 N N . HIS A 1 92 ? 3.090 58.107 37.173 1.00 16.89 138 HIS A N 1
ATOM 614 C CA . HIS A 1 92 ? 4.138 57.720 36.209 1.00 16.09 138 HIS A CA 1
ATOM 615 C C . HIS A 1 92 ? 3.677 56.548 35.339 1.00 16.71 138 HIS A C 1
ATOM 616 O O . HIS A 1 92 ? 3.941 56.545 34.139 1.00 16.49 138 HIS A O 1
ATOM 623 N N . TRP A 1 93 ? 2.999 55.566 35.940 1.00 15.79 139 TRP A N 1
ATOM 624 C CA . TRP A 1 93 ? 2.442 54.427 35.192 1.00 16.89 139 TRP A CA 1
ATOM 625 C C . TRP A 1 93 ? 1.477 54.946 34.110 1.00 16.84 139 TRP A C 1
ATOM 626 O O . TRP A 1 93 ? 1.534 54.531 32.925 1.00 16.69 139 TRP A O 1
ATOM 637 N N . MET A 1 94 ? 0.591 55.850 34.529 1.00 16.63 140 MET A N 1
ATOM 638 C CA . MET A 1 94 ? -0.398 56.413 33.595 1.00 17.90 140 MET A CA 1
ATOM 639 C C . MET A 1 94 ? 0.277 57.201 32.474 1.00 18.27 140 MET A C 1
ATOM 640 O O . MET A 1 94 ? -0.151 57.154 31.312 1.00 19.53 140 MET A O 1
ATOM 645 N N . ASN A 1 95 ? 1.329 57.948 32.808 1.00 17.45 141 ASN A N 1
ATOM 646 C CA . ASN A 1 95 ? 2.028 58.757 31.833 1.00 17.11 141 ASN A CA 1
ATOM 647 C C . ASN A 1 95 ? 2.852 57.958 30.821 1.00 18.12 141 ASN A C 1
ATOM 648 O O . ASN A 1 95 ? 3.083 58.436 29.720 1.00 19.63 141 ASN A O 1
ATOM 653 N N . THR A 1 96 ? 3.296 56.765 31.204 1.00 18.47 142 THR A N 1
ATOM 654 C CA . THR A 1 96 ? 4.351 56.113 30.430 1.00 20.23 142 THR A CA 1
ATOM 655 C C . THR A 1 96 ? 4.064 54.724 29.884 1.00 21.95 142 THR A C 1
ATOM 656 O O . THR A 1 96 ? 4.589 54.401 28.812 1.00 25.10 142 THR A O 1
ATOM 660 N N . VAL A 1 97 ? 3.341 53.869 30.599 1.00 21.48 143 VAL A N 1
ATOM 661 C CA . VAL A 1 97 ? 3.201 52.472 30.132 1.00 22.96 143 VAL A CA 1
ATOM 662 C C . VAL A 1 97 ? 1.779 51.897 30.198 1.00 23.74 143 VAL A C 1
ATOM 663 O O . VAL A 1 97 ? 1.551 50.749 29.821 1.00 22.63 143 VAL A O 1
ATOM 667 N N . VAL A 1 98 ? 0.821 52.690 30.671 1.00 24.56 144 VAL A N 1
ATOM 668 C CA . VAL A 1 98 ? -0.555 52.187 30.802 1.00 26.43 144 VAL A CA 1
ATOM 669 C C . VAL A 1 98 ? -1.104 51.564 29.498 1.00 27.78 144 VAL A C 1
ATOM 670 O O . VAL A 1 98 ? -1.918 50.645 29.530 1.00 29.11 144 VAL A O 1
ATOM 674 N N . ASN A 1 99 ? -0.674 52.041 28.345 1.00 29.32 145 ASN A N 1
ATOM 675 C CA . ASN A 1 99 ? -1.185 51.429 27.118 1.00 31.17 145 ASN A CA 1
ATOM 676 C C . ASN A 1 99 ? -0.320 50.284 26.555 1.00 31.21 145 ASN A C 1
ATOM 677 O O . ASN A 1 99 ? -0.723 49.613 25.594 1.00 31.55 145 ASN A O 1
ATOM 682 N N . TYR A 1 100 ? 0.841 50.038 27.164 1.00 29.88 146 TYR A N 1
ATOM 683 C CA . TYR A 1 100 ? 1.808 49.118 26.548 1.00 28.81 146 TYR A CA 1
ATOM 684 C C . TYR A 1 100 ? 1.367 47.660 26.680 1.00 29.30 146 TYR A C 1
ATOM 685 O O . TYR A 1 100 ? 1.278 47.132 27.778 1.00 29.36 146 TYR A O 1
ATOM 694 N N . CYS A 1 101 ? 1.114 47.006 25.555 1.00 30.75 147 CYS A N 1
ATOM 695 C CA . CYS A 1 101 ? 0.605 45.636 25.565 1.00 32.84 147 CYS A CA 1
ATOM 696 C C . CYS A 1 101 ? -0.678 45.465 26.429 1.00 34.90 147 CYS A C 1
ATOM 697 O O . CYS A 1 101 ? -0.843 44.458 27.138 1.00 35.88 147 CYS A O 1
ATOM 700 N N . GLY A 1 102 ? -1.577 46.445 26.343 1.00 36.00 148 GLY A N 1
ATOM 701 C CA . GLY A 1 102 ? -2.853 46.419 27.087 1.00 38.43 148 GLY A CA 1
ATOM 702 C C . GLY A 1 102 ? -3.885 45.465 26.497 1.00 39.65 148 GLY A C 1
ATOM 703 O O . GLY A 1 102 ? -3.614 44.789 25.509 1.00 39.60 148 GLY A O 1
ATOM 704 N N . PRO A 1 103 ? -5.083 45.393 27.113 1.00 41.02 149 PRO A N 1
ATOM 705 C CA . PRO A 1 103 ? -6.147 44.476 26.642 1.00 41.15 149 PRO A CA 1
ATOM 706 C C . PRO A 1 103 ? -6.635 44.722 25.208 1.00 40.68 149 PRO A C 1
ATOM 707 O O . PRO A 1 103 ? -7.184 43.809 24.586 1.00 41.14 149 PRO A O 1
ATOM 711 N N . PHE A 1 104 ? -6.455 45.932 24.685 1.00 39.56 150 PHE A N 1
ATOM 712 C CA . PHE A 1 104 ? -6.968 46.242 23.351 1.00 38.81 150 PHE A CA 1
ATOM 713 C C . PHE A 1 104 ? -5.869 46.358 22.298 1.00 38.93 150 PHE A C 1
ATOM 714 O O . PHE A 1 104 ? -6.097 46.835 21.192 1.00 37.94 150 PHE A O 1
ATOM 722 N N . GLU A 1 105 ? -4.679 45.887 22.663 1.00 39.33 151 GLU A N 1
ATOM 723 C CA A GLU A 1 105 ? -3.538 46.022 21.774 0.50 39.64 151 GLU A CA 1
ATOM 724 C CA B GLU A 1 105 ? -3.477 45.879 21.819 0.50 39.73 151 GLU A CA 1
ATOM 725 C C . GLU A 1 105 ? -3.745 45.348 20.407 1.00 39.82 151 GLU A C 1
ATOM 726 O O . GLU A 1 105 ? -4.222 44.214 20.277 1.00 39.20 151 GLU A O 1
ATOM 737 N N . TYR A 1 106 ? -3.417 46.107 19.361 1.00 40.12 152 TYR A N 1
ATOM 738 C CA . TYR A 1 106 ? -3.526 45.587 17.999 1.00 40.22 152 TYR A CA 1
ATOM 739 C C . TYR A 1 106 ? -2.411 44.566 17.688 1.00 39.50 152 TYR A C 1
ATOM 740 O O . TYR A 1 106 ? -2.657 43.559 17.001 1.00 39.14 152 TYR A O 1
ATOM 749 N N . GLU A 1 107 ? -1.194 44.829 18.194 1.00 38.36 153 GLU A N 1
ATOM 750 C CA . GLU A 1 107 ? -0.027 43.960 17.938 1.00 37.49 153 GLU A CA 1
ATOM 751 C C . GLU A 1 107 ? 0.003 42.728 18.847 1.00 36.76 153 GLU A C 1
ATOM 752 O O . GLU A 1 107 ? 0.953 42.535 19.626 1.00 35.53 153 GLU A O 1
ATOM 758 N N . VAL A 1 108 ? -1.034 41.900 18.749 1.00 35.40 154 VAL A N 1
ATOM 759 C CA . VAL A 1 108 ? -1.205 40.750 19.646 1.00 35.06 154 VAL A CA 1
ATOM 760 C C . VAL A 1 108 ? -0.074 39.743 19.466 1.00 33.78 154 VAL A C 1
ATOM 761 O O . VAL A 1 108 ? 0.363 39.092 20.432 1.00 34.25 154 VAL A O 1
ATOM 765 N N . GLY A 1 109 ? 0.417 39.644 18.236 1.00 32.08 155 GLY A N 1
ATOM 766 C CA . GLY A 1 109 ? 1.563 38.818 17.937 1.00 30.76 155 GLY A CA 1
ATOM 767 C C . GLY A 1 109 ? 2.756 39.233 18.790 1.00 29.44 155 GLY A C 1
ATOM 768 O O . GLY A 1 109 ? 3.316 38.406 19.491 1.00 28.94 155 GLY A O 1
ATOM 769 N N . TYR A 1 110 ? 3.140 40.510 18.719 1.00 27.65 156 TYR A N 1
ATOM 770 C CA . TYR A 1 110 ? 4.312 40.987 19.470 1.00 26.97 156 TYR A CA 1
ATOM 771 C C . TYR A 1 110 ? 4.091 40.847 20.974 1.00 26.47 156 TYR A C 1
ATOM 772 O O . TYR A 1 110 ? 4.984 40.401 21.708 1.00 24.55 156 TYR A O 1
ATOM 781 N N . CYS A 1 111 ? 2.919 41.252 21.452 1.00 25.72 157 CYS A N 1
ATOM 782 C CA . CYS A 1 111 ? 2.689 41.210 22.887 1.00 27.27 157 CYS A CA 1
ATOM 783 C C . CYS A 1 111 ? 2.761 39.788 23.439 1.00 26.50 157 CYS A C 1
ATOM 784 O O . CYS A 1 111 ? 3.280 39.555 24.545 1.00 26.32 157 CYS A O 1
ATOM 787 N N . GLU A 1 112 ? 2.271 38.823 22.673 1.00 25.71 158 GLU A N 1
ATOM 788 C CA . GLU A 1 112 ? 2.367 37.436 23.095 1.00 26.09 158 GLU A CA 1
ATOM 789 C C . GLU A 1 112 ? 3.824 36.975 23.133 1.00 23.62 158 GLU A C 1
ATOM 790 O O . GLU A 1 112 ? 4.225 36.280 24.083 1.00 23.97 158 GLU A O 1
ATOM 796 N N . LYS A 1 113 ? 4.593 37.343 22.114 1.00 21.83 159 LYS A N 1
ATOM 797 C CA . LYS A 1 113 ? 6.024 36.996 22.068 1.00 21.77 159 LYS A CA 1
ATOM 798 C C . LYS A 1 113 ? 6.776 37.622 23.229 1.00 20.22 159 LYS A C 1
ATOM 799 O O . LYS A 1 113 ? 7.669 36.985 23.814 1.00 19.97 159 LYS A O 1
ATOM 805 N N . LEU A 1 114 ? 6.446 38.875 23.519 1.00 19.37 160 LEU A N 1
ATOM 806 C CA . LEU A 1 114 ? 7.112 39.584 24.633 1.00 18.90 160 LEU A CA 1
ATOM 807 C C . LEU A 1 114 ? 6.795 38.889 25.939 1.00 19.31 160 LEU A C 1
ATOM 808 O O . LEU A 1 114 ? 7.677 38.625 26.765 1.00 16.99 160 LEU A O 1
ATOM 813 N N . LYS A 1 115 ? 5.511 38.614 26.156 1.00 18.66 161 LYS A N 1
ATOM 814 C CA . LYS A 1 115 ? 5.119 37.976 27.397 1.00 20.51 161 LYS A CA 1
ATOM 815 C C . LYS A 1 115 ? 5.801 36.625 27.548 1.00 20.47 161 LYS A C 1
ATOM 816 O O . LYS A 1 115 ? 6.255 36.268 28.637 1.00 20.47 161 LYS A O 1
ATOM 822 N N . ASN A 1 116 ? 5.866 35.864 26.460 1.00 19.70 162 ASN A N 1
ATOM 823 C CA . ASN A 1 116 ? 6.483 34.553 26.512 1.00 20.26 162 ASN A CA 1
ATOM 824 C C . ASN A 1 116 ? 7.989 34.662 26.842 1.00 18.87 162 ASN A C 1
ATOM 825 O O . ASN A 1 116 ? 8.530 33.835 27.602 1.00 17.39 162 ASN A O 1
ATOM 830 N N . PHE A 1 117 ? 8.625 35.656 26.231 1.00 17.90 163 PHE A N 1
ATOM 831 C CA . PHE A 1 117 ? 10.068 35.897 26.412 1.00 16.86 163 PHE A CA 1
ATOM 832 C C . PHE A 1 117 ? 10.305 36.234 27.872 1.00 16.59 163 PHE A C 1
ATOM 833 O O . PHE A 1 117 ? 11.162 35.616 28.534 1.00 15.79 163 PHE A O 1
ATOM 841 N N . LEU A 1 118 ? 9.542 37.196 28.392 1.00 16.05 164 LEU A N 1
ATOM 842 C CA . LEU A 1 118 ? 9.739 37.623 29.798 1.00 16.32 164 LEU A CA 1
ATOM 843 C C . LEU A 1 118 ? 9.428 36.504 30.785 1.00 16.97 164 LEU A C 1
ATOM 844 O O . LEU A 1 118 ? 10.169 36.265 31.734 1.00 16.28 164 LEU A O 1
ATOM 849 N N . GLU A 1 119 ? 8.316 35.787 30.572 1.00 16.72 165 GLU A N 1
ATOM 850 C CA . GLU A 1 119 ? 8.015 34.669 31.485 1.00 17.39 165 GLU A CA 1
ATOM 851 C C . GLU A 1 119 ? 9.137 33.601 31.483 1.00 16.71 165 GLU A C 1
ATOM 852 O O . GLU A 1 119 ? 9.514 33.063 32.549 1.00 17.22 165 GLU A O 1
ATOM 858 N N . ALA A 1 120 ? 9.667 33.287 30.304 1.00 16.39 166 ALA A N 1
ATOM 859 C CA . ALA A 1 120 ? 10.730 32.283 30.220 1.00 15.30 166 ALA A CA 1
ATOM 860 C C . ALA A 1 120 ? 12.034 32.793 30.883 1.00 15.07 166 ALA A C 1
ATOM 861 O O . ALA A 1 120 ? 12.762 32.032 31.544 1.00 15.27 166 ALA A O 1
ATOM 863 N N . ASN A 1 121 ? 12.303 34.075 30.694 1.00 14.49 167 ASN A N 1
ATOM 864 C CA . ASN A 1 121 ? 13.526 34.671 31.283 1.00 13.87 167 ASN A CA 1
ATOM 865 C C . ASN A 1 121 ? 13.433 34.699 32.813 1.00 13.68 167 ASN A C 1
ATOM 866 O O . ASN A 1 121 ? 14.381 34.377 33.542 1.00 13.12 167 ASN A O 1
ATOM 871 N N . LEU A 1 122 ? 12.273 35.086 33.326 1.00 14.06 168 LEU A N 1
ATOM 872 C CA . LEU A 1 122 ? 12.051 35.089 34.779 1.00 14.58 168 LEU A CA 1
ATOM 873 C C . LEU A 1 122 ? 12.141 33.662 35.327 1.00 14.64 168 LEU A C 1
ATOM 874 O O . LEU A 1 122 ? 12.728 33.432 36.373 1.00 15.01 168 LEU A O 1
ATOM 879 N N . GLU A 1 123 ? 11.555 32.712 34.619 1.00 14.92 169 GLU A N 1
ATOM 880 C CA . GLU A 1 123 ? 11.613 31.329 35.081 1.00 16.62 169 GLU A CA 1
ATOM 881 C C . GLU A 1 123 ? 13.057 30.824 35.098 1.00 15.32 169 GLU A C 1
ATOM 882 O O . GLU A 1 123 ? 13.457 30.112 36.028 1.00 14.95 169 GLU A O 1
ATOM 888 N N . TRP A 1 124 ? 13.809 31.158 34.052 1.00 14.34 170 TRP A N 1
ATOM 889 C CA . TRP A 1 124 ? 15.209 30.743 33.933 1.00 14.56 170 TRP A CA 1
ATOM 890 C C . TRP A 1 124 ? 15.992 31.292 35.152 1.00 15.31 170 TRP A C 1
ATOM 891 O O . TRP A 1 124 ? 16.768 30.555 35.788 1.00 14.85 170 TRP A O 1
ATOM 902 N N . MET A 1 125 ? 15.796 32.565 35.489 1.00 13.00 171 MET A N 1
ATOM 903 C CA . MET A 1 125 ? 16.459 33.095 36.678 1.00 15.06 171 MET A CA 1
ATOM 904 C C . MET A 1 125 ? 16.071 32.368 37.959 1.00 14.40 171 MET A C 1
ATOM 905 O O . MET A 1 125 ? 16.936 32.066 38.778 1.00 14.26 171 MET A O 1
ATOM 910 N N . GLN A 1 126 ? 14.776 32.086 38.131 1.00 14.85 172 GLN A N 1
ATOM 911 C CA . GLN A 1 126 ? 14.314 31.351 39.335 1.00 14.37 172 GLN A CA 1
ATOM 912 C C . GLN A 1 126 ? 14.989 29.984 39.387 1.00 14.60 172 GLN A C 1
ATOM 913 O O . GLN A 1 126 ? 15.429 29.541 40.462 1.00 14.99 172 GLN A O 1
ATOM 919 N N . ARG A 1 127 ? 15.078 29.312 38.242 1.00 14.50 173 ARG A N 1
ATOM 920 C CA . ARG A 1 127 ? 15.763 28.006 38.211 1.00 15.41 173 ARG A CA 1
ATOM 921 C C . ARG A 1 127 ? 17.235 28.106 38.577 1.00 14.84 173 ARG A C 1
ATOM 922 O O . ARG A 1 127 ? 17.740 27.292 39.351 1.00 15.50 173 ARG A O 1
ATOM 930 N N . GLU A 1 128 ? 17.926 29.107 38.022 1.00 14.08 174 GLU A N 1
ATOM 931 C CA . GLU A 1 128 ? 19.347 29.285 38.353 1.00 14.58 174 GLU A CA 1
ATOM 932 C C . GLU A 1 128 ? 19.519 29.525 39.838 1.00 14.54 174 GLU A C 1
ATOM 933 O O . GLU A 1 128 ? 20.458 29.011 40.438 1.00 14.88 174 GLU A O 1
ATOM 939 N N . MET A 1 129 ? 18.601 30.271 40.458 1.00 14.46 175 MET A N 1
ATOM 940 C CA . MET A 1 129 ? 18.746 30.516 41.892 1.00 16.43 175 MET A CA 1
ATOM 941 C C . MET A 1 129 ? 18.594 29.227 42.679 1.00 17.57 175 MET A C 1
ATOM 942 O O . MET A 1 129 ? 19.363 28.969 43.609 1.00 18.31 175 MET A O 1
ATOM 947 N N . GLU A 1 130 ? 17.608 28.427 42.292 1.00 17.69 176 GLU A N 1
ATOM 948 C CA . GLU A 1 130 ? 17.348 27.154 42.970 1.00 19.76 176 GLU A CA 1
ATOM 949 C C . GLU A 1 130 ? 18.548 26.204 42.813 1.00 18.81 176 GLU A C 1
ATOM 950 O O . GLU A 1 130 ? 18.924 25.483 43.737 1.00 19.36 176 GLU A O 1
ATOM 956 N N . LEU A 1 131 ? 19.108 26.183 41.610 1.00 17.94 177 LEU A N 1
ATOM 957 C CA . LEU A 1 131 ? 20.259 25.346 41.275 1.00 18.38 177 LEU A CA 1
ATOM 958 C C . LEU A 1 131 ? 21.602 25.833 41.833 1.00 18.26 177 LEU A C 1
ATOM 959 O O . LEU A 1 131 ? 22.606 25.110 41.781 1.00 19.00 177 LEU A O 1
ATOM 964 N N . ASN A 1 132 ? 21.645 27.055 42.349 1.00 16.12 178 ASN A N 1
ATOM 965 C CA . ASN A 1 132 ? 22.901 27.657 42.787 1.00 15.85 178 ASN A CA 1
ATOM 966 C C . ASN A 1 132 ? 22.725 28.419 44.083 1.00 17.61 178 ASN A C 1
ATOM 967 O O . ASN A 1 132 ? 23.007 29.605 44.147 1.00 17.30 178 ASN A O 1
ATOM 972 N N . PRO A 1 133 ? 22.277 27.721 45.137 1.00 18.20 179 PRO A N 1
ATOM 973 C CA . PRO A 1 133 ? 21.983 28.455 46.376 1.00 19.17 179 PRO A CA 1
ATOM 974 C C . PRO A 1 133 ? 23.250 29.044 47.013 1.00 19.66 179 PRO A C 1
ATOM 975 O O . PRO A 1 133 ? 23.156 29.922 47.876 1.00 20.11 179 PRO A O 1
ATOM 979 N N . ASP A 1 134 ? 24.441 28.583 46.618 1.00 18.29 180 ASP A N 1
ATOM 980 C CA . ASP A 1 134 ? 25.656 29.166 47.212 1.00 19.21 180 ASP A CA 1
ATOM 981 C C . ASP A 1 134 ? 26.359 30.214 46.357 1.00 17.91 180 ASP A C 1
ATOM 982 O O . ASP A 1 134 ? 27.423 30.705 46.736 1.00 17.75 180 ASP A O 1
ATOM 987 N N . SER A 1 135 ? 25.769 30.580 45.214 1.00 17.03 181 SER A N 1
ATOM 988 C CA . SER A 1 135 ? 26.390 31.549 44.287 1.00 16.33 181 SER A CA 1
ATOM 989 C C . SER A 1 135 ? 26.203 32.998 44.741 1.00 16.79 181 SER A C 1
ATOM 990 O O . SER A 1 135 ? 25.051 33.427 44.899 1.00 16.44 181 SER A O 1
ATOM 993 N N . PRO A 1 136 ? 27.299 33.758 44.905 1.00 16.86 182 PRO A N 1
ATOM 994 C CA . PRO A 1 136 ? 27.145 35.228 45.183 1.00 16.20 182 PRO A CA 1
ATOM 995 C C . PRO A 1 136 ? 26.431 35.963 44.055 1.00 16.13 182 PRO A C 1
ATOM 996 O O . PRO A 1 136 ? 25.570 36.809 44.327 1.00 15.95 182 PRO A O 1
ATOM 1000 N N . TYR A 1 137 ? 26.747 35.605 42.808 1.00 14.21 183 TYR A N 1
ATOM 1001 C CA . TYR A 1 137 ? 26.111 36.271 41.665 1.00 14.43 183 TYR A CA 1
ATOM 1002 C C . TYR A 1 137 ? 24.612 36.102 41.736 1.00 13.80 183 TYR A C 1
ATOM 1003 O O . TYR A 1 137 ? 23.864 37.083 41.623 1.00 13.98 183 TYR A O 1
ATOM 1012 N N . TRP A 1 138 ? 24.150 34.856 41.850 1.00 12.97 184 TRP A N 1
ATOM 1013 C CA . TRP A 1 138 ? 22.715 34.615 41.847 1.00 14.05 184 TRP A CA 1
ATOM 1014 C C . TRP A 1 138 ? 22.059 35.129 43.127 1.00 13.82 184 TRP A C 1
ATOM 1015 O O . TRP A 1 138 ? 20.881 35.465 43.093 1.00 14.71 184 TRP A O 1
ATOM 1026 N N . HIS A 1 139 ? 22.821 35.224 44.224 1.00 13.91 185 HIS A N 1
ATOM 1027 C CA . HIS A 1 139 ? 22.296 35.898 45.444 1.00 13.61 185 HIS A CA 1
ATOM 1028 C C . HIS A 1 139 ? 21.972 37.366 45.136 1.00 13.76 185 HIS A C 1
ATOM 1029 O O . HIS A 1 139 ? 20.915 37.861 45.507 1.00 13.96 185 HIS A O 1
ATOM 1036 N N . GLN A 1 140 ? 22.849 38.042 44.411 1.00 13.85 186 GLN A N 1
ATOM 1037 C CA . GLN A 1 140 ? 22.611 39.479 44.096 1.00 13.44 186 GLN A CA 1
ATOM 1038 C C . GLN A 1 140 ? 21.425 39.620 43.153 1.00 12.99 186 GLN A C 1
ATOM 1039 O O . GLN A 1 140 ? 20.630 40.570 43.270 1.00 12.49 186 GLN A O 1
ATOM 1045 N N . VAL A 1 141 ? 21.269 38.675 42.231 1.00 12.71 187 VAL A N 1
ATOM 1046 C CA . VAL A 1 141 ? 20.116 38.736 41.320 1.00 12.46 187 VAL A CA 1
ATOM 1047 C C . VAL A 1 141 ? 18.828 38.555 42.124 1.00 12.52 187 VAL A C 1
ATOM 1048 O O . VAL A 1 141 ? 17.844 39.305 41.929 1.00 12.06 187 VAL A O 1
ATOM 1052 N N . ARG A 1 142 ? 18.850 37.599 43.045 1.00 12.88 188 ARG A N 1
ATOM 1053 C CA . ARG A 1 142 ? 17.669 37.355 43.865 1.00 13.33 188 ARG A CA 1
ATOM 1054 C C . ARG A 1 142 ? 17.304 38.581 44.704 1.00 13.39 188 ARG A C 1
ATOM 1055 O O . ARG A 1 142 ? 16.118 38.907 44.823 1.00 12.88 188 ARG A O 1
ATOM 1063 N N . LEU A 1 143 ? 18.297 39.245 45.302 1.00 12.64 189 LEU A N 1
ATOM 1064 C CA . LEU A 1 143 ? 18.006 40.478 46.044 1.00 13.74 189 LEU A CA 1
ATOM 1065 C C . LEU A 1 143 ? 17.306 41.530 45.175 1.00 13.14 189 LEU A C 1
ATOM 1066 O O . LEU A 1 143 ? 16.386 42.202 45.639 1.00 12.66 189 LEU A O 1
ATOM 1071 N N . THR A 1 144 ? 17.745 41.654 43.929 1.00 12.76 190 THR A N 1
ATOM 1072 C CA . THR A 1 144 ? 17.179 42.646 43.021 1.00 13.35 190 THR A CA 1
ATOM 1073 C C . THR A 1 144 ? 15.717 42.295 42.760 1.00 13.05 190 THR A C 1
ATOM 1074 O O . THR A 1 144 ? 14.819 43.148 42.843 1.00 12.84 190 THR A O 1
ATOM 1078 N N . LEU A 1 145 ? 15.456 41.022 42.460 1.00 13.12 191 LEU A N 1
ATOM 1079 C CA . LEU A 1 145 ? 14.098 40.642 42.145 1.00 13.60 191 LEU A CA 1
ATOM 1080 C C . LEU A 1 145 ? 13.187 40.677 43.399 1.00 13.86 191 LEU A C 1
ATOM 1081 O O . LEU A 1 145 ? 11.988 40.885 43.266 1.00 14.07 191 LEU A O 1
ATOM 1086 N N . LEU A 1 146 ? 13.741 40.410 44.578 1.00 13.00 192 LEU A N 1
ATOM 1087 C CA . LEU A 1 146 ? 12.936 40.542 45.839 1.00 13.40 192 LEU A CA 1
ATOM 1088 C C . LEU A 1 146 ? 12.501 41.973 46.030 1.00 13.37 192 LEU A C 1
ATOM 1089 O O . LEU A 1 146 ? 11.372 42.226 46.408 1.00 13.98 192 LEU A O 1
ATOM 1094 N N . GLN A 1 147 ? 13.388 42.932 45.745 1.00 13.39 193 GLN A N 1
ATOM 1095 C CA . GLN A 1 147 ? 13.029 44.355 45.866 1.00 14.34 193 GLN A CA 1
ATOM 1096 C C . GLN A 1 147 ? 11.894 44.705 44.895 1.00 14.72 193 GLN A C 1
ATOM 1097 O O . GLN A 1 147 ? 10.930 45.401 45.252 1.00 14.58 193 GLN A O 1
ATOM 1103 N N . LEU A 1 148 ? 11.998 44.206 43.662 1.00 13.88 194 LEU A N 1
ATOM 1104 C CA . LEU A 1 148 ? 10.910 44.414 42.712 1.00 14.04 194 LEU A CA 1
ATOM 1105 C C . LEU A 1 148 ? 9.581 43.779 43.234 1.00 14.83 194 LEU A C 1
ATOM 1106 O O . LEU A 1 148 ? 8.509 44.406 43.164 1.00 16.16 194 LEU A O 1
ATOM 1111 N N . LYS A 1 149 ? 9.650 42.549 43.732 1.00 15.26 195 LYS A N 1
ATOM 1112 C CA A LYS A 1 149 ? 8.448 41.872 44.275 0.50 15.19 195 LYS A CA 1
ATOM 1113 C CA B LYS A 1 149 ? 8.447 41.875 44.265 0.50 15.70 195 LYS A CA 1
ATOM 1114 C C . LYS A 1 149 ? 7.831 42.692 45.415 1.00 15.66 195 LYS A C 1
ATOM 1115 O O . LYS A 1 149 ? 6.607 42.871 45.466 1.00 16.03 195 LYS A O 1
ATOM 1126 N N . GLY A 1 150 ? 8.674 43.213 46.316 1.00 14.84 196 GLY A N 1
ATOM 1127 C CA . GLY A 1 150 ? 8.159 44.022 47.468 1.00 15.46 196 GLY A CA 1
ATOM 1128 C C . GLY A 1 150 ? 7.540 45.320 47.008 1.00 15.68 196 GLY A C 1
ATOM 1129 O O . GLY A 1 150 ? 6.512 45.749 47.548 1.00 14.86 196 GLY A O 1
ATOM 1130 N N . LEU A 1 151 ? 8.128 45.953 45.986 1.00 14.97 197 LEU A N 1
ATOM 1131 C CA . LEU A 1 151 ? 7.544 47.174 45.425 1.00 17.34 197 LEU A CA 1
ATOM 1132 C C . LEU A 1 151 ? 6.113 46.923 44.900 1.00 17.37 197 LEU A C 1
ATOM 1133 O O . LEU A 1 151 ? 5.156 47.674 45.208 1.00 17.36 197 LEU A O 1
ATOM 1138 N N . GLU A 1 152 ? 5.974 45.880 44.092 1.00 17.51 198 GLU A N 1
ATOM 1139 C CA . GLU A 1 152 ? 4.673 45.577 43.519 1.00 19.63 198 GLU A CA 1
ATOM 1140 C C . GLU A 1 152 ? 3.678 45.116 44.598 1.00 19.18 198 GLU A C 1
ATOM 1141 O O . GLU A 1 152 ? 2.515 45.562 44.603 1.00 20.47 198 GLU A O 1
ATOM 1147 N N . ASP A 1 153 ? 4.109 44.228 45.489 1.00 18.73 199 ASP A N 1
ATOM 1148 C CA . ASP A 1 153 ? 3.211 43.694 46.537 1.00 19.44 199 ASP A CA 1
ATOM 1149 C C . ASP A 1 153 ? 2.683 44.852 47.398 1.00 19.44 199 ASP A C 1
ATOM 1150 O O . ASP A 1 153 ? 1.494 44.895 47.747 1.00 20.40 199 ASP A O 1
ATOM 1155 N N . SER A 1 154 ? 3.571 45.755 47.791 1.00 18.78 200 SER A N 1
ATOM 1156 C CA . SER A 1 154 ? 3.200 46.903 48.624 1.00 19.85 200 SER A CA 1
ATOM 1157 C C . SER A 1 154 ? 2.239 47.842 47.888 1.00 21.41 200 SER A C 1
ATOM 1158 O O . SER A 1 154 ? 1.260 48.331 48.472 1.00 20.93 200 SER A O 1
ATOM 1161 N N . TYR A 1 155 ? 2.491 48.078 46.600 1.00 20.38 201 TYR A N 1
ATOM 1162 C CA . TYR A 1 155 ? 1.592 48.905 45.816 1.00 22.40 201 TYR A CA 1
ATOM 1163 C C . TYR A 1 155 ? 0.195 48.271 45.757 1.00 23.27 201 TYR A C 1
ATOM 1164 O O . TYR A 1 155 ? -0.819 48.982 45.779 1.00 23.89 201 TYR A O 1
ATOM 1173 N N . GLU A 1 156 ? 0.148 46.946 45.681 1.00 24.75 202 GLU A N 1
ATOM 1174 C CA . GLU A 1 156 ? -1.128 46.223 45.584 1.00 26.61 202 GLU A CA 1
ATOM 1175 C C . GLU A 1 156 ? -1.746 46.012 46.963 1.00 27.32 202 GLU A C 1
ATOM 1176 O O . GLU A 1 156 ? -2.887 45.542 47.069 1.00 28.19 202 GLU A O 1
ATOM 1182 N N . GLY A 1 157 ? -1.005 46.355 48.013 1.00 27.73 203 GLY A N 1
ATOM 1183 C CA . GLY A 1 157 ? -1.521 46.309 49.388 1.00 28.48 203 GLY A CA 1
ATOM 1184 C C . GLY A 1 157 ? -1.565 44.932 50.033 1.00 30.38 203 GLY A C 1
ATOM 1185 O O . GLY A 1 157 ? -2.351 44.702 50.971 1.00 30.62 203 GLY A O 1
ATOM 1186 N N . ARG A 1 158 ? -0.757 43.987 49.553 1.00 30.25 204 ARG A N 1
ATOM 1187 C CA A ARG A 1 158 ? -0.725 42.664 50.178 0.50 30.68 204 ARG A CA 1
ATOM 1188 C CA B ARG A 1 158 ? -0.742 42.652 50.143 0.50 30.40 204 ARG A CA 1
ATOM 1189 C C . ARG A 1 158 ? 0.654 42.068 50.131 1.00 30.51 204 ARG A C 1
ATOM 1190 O O . ARG A 1 158 ? 1.147 41.673 49.069 1.00 30.12 204 ARG A O 1
ATOM 1205 N N . LEU A 1 159 ? 1.263 42.016 51.317 1.00 29.81 205 LEU A N 1
ATOM 1206 C CA . LEU A 1 159 ? 2.631 41.573 51.521 1.00 29.95 205 LEU A CA 1
ATOM 1207 C C . LEU A 1 159 ? 2.764 40.060 51.658 1.00 30.34 205 LEU A C 1
ATOM 1208 O O . LEU A 1 159 ? 2.008 39.431 52.402 1.00 30.81 205 LEU A O 1
ATOM 1213 N N . THR A 1 160 ? 3.723 39.476 50.945 1.00 28.85 206 THR A N 1
ATOM 1214 C CA A THR A 1 160 ? 4.042 38.058 51.114 0.50 28.50 206 THR A CA 1
ATOM 1215 C CA B THR A 1 160 ? 4.020 38.058 51.048 0.50 28.66 206 THR A CA 1
ATOM 1216 C C . THR A 1 160 ? 5.508 37.826 50.781 1.00 27.73 206 THR A C 1
ATOM 1217 O O . THR A 1 160 ? 5.914 37.767 49.629 1.00 27.79 206 THR A O 1
ATOM 1224 N N . PHE A 1 161 ? 6.301 37.688 51.830 1.00 26.77 207 PHE A N 1
ATOM 1225 C CA . PHE A 1 161 ? 7.728 37.489 51.666 1.00 24.98 207 PHE A CA 1
ATOM 1226 C C . PHE A 1 161 ? 8.014 36.048 51.250 1.00 24.11 207 PHE A C 1
ATOM 1227 O O . PHE A 1 161 ? 7.678 35.106 51.973 1.00 24.64 207 PHE A O 1
ATOM 1235 N N . PRO A 1 162 ? 8.651 35.854 50.082 1.00 24.08 208 PRO A N 1
ATOM 1236 C CA . PRO A 1 162 ? 8.946 34.487 49.681 1.00 24.12 208 PRO A CA 1
ATOM 1237 C C . PRO A 1 162 ? 10.267 33.957 50.225 1.00 25.67 208 PRO A C 1
ATOM 1238 O O . PRO A 1 162 ? 11.295 34.624 50.159 1.00 25.43 208 PRO A O 1
ATOM 1242 N N . THR A 1 163 ? 10.254 32.722 50.690 1.00 26.04 209 THR A N 1
ATOM 1243 C CA A THR A 1 163 ? 11.455 32.082 51.195 0.50 27.11 209 THR A CA 1
ATOM 1244 C CA B THR A 1 163 ? 11.474 32.096 51.191 0.50 26.03 209 THR A CA 1
ATOM 1245 C C . THR A 1 163 ? 12.100 31.170 50.143 1.00 27.08 209 THR A C 1
ATOM 1246 O O . THR A 1 163 ? 13.226 30.695 50.302 1.00 29.40 209 THR A O 1
ATOM 1253 N N . GLY A 1 164 ? 11.400 30.943 49.043 1.00 27.28 210 GLY A N 1
ATOM 1254 C CA . GLY A 1 164 ? 11.899 30.089 47.968 1.00 26.49 210 GLY A CA 1
ATOM 1255 C C . GLY A 1 164 ? 11.593 30.738 46.630 1.00 25.87 210 GLY A C 1
ATOM 1256 O O . GLY A 1 164 ? 11.818 31.948 46.443 1.00 25.92 210 GLY A O 1
ATOM 1257 N N . ARG A 1 165 ? 11.074 29.970 45.680 1.00 25.19 211 ARG A N 1
ATOM 1258 C CA . ARG A 1 165 ? 10.802 30.592 44.395 1.00 25.31 211 ARG A CA 1
ATOM 1259 C C . ARG A 1 165 ? 9.603 31.540 44.452 1.00 24.40 211 ARG A C 1
ATOM 1260 O O . ARG A 1 165 ? 8.737 31.434 45.332 1.00 22.55 211 ARG A O 1
ATOM 1268 N N . PHE A 1 166 ? 9.584 32.501 43.540 1.00 22.43 212 PHE A N 1
ATOM 1269 C CA . PHE A 1 166 ? 8.484 33.448 43.459 1.00 22.75 212 PHE A CA 1
ATOM 1270 C C . PHE A 1 166 ? 8.297 33.883 42.021 1.00 23.12 212 PHE A C 1
ATOM 1271 O O . PHE A 1 166 ? 9.231 33.769 41.202 1.00 21.99 212 PHE A O 1
ATOM 1279 N N . THR A 1 167 ? 7.095 34.366 41.710 1.00 23.01 213 THR A N 1
ATOM 1280 C CA . THR A 1 167 ? 6.734 34.682 40.326 1.00 24.79 213 THR A CA 1
ATOM 1281 C C . THR A 1 167 ? 6.597 36.188 40.153 1.00 25.10 213 THR A C 1
ATOM 1282 O O . THR A 1 167 ? 5.746 36.829 40.762 1.00 26.74 213 THR A O 1
ATOM 1286 N N . ILE A 1 168 ? 7.455 36.777 39.349 1.00 23.25 214 ILE A N 1
ATOM 1287 C CA . ILE A 1 168 ? 7.297 38.184 39.007 1.00 22.63 214 ILE A CA 1
ATOM 1288 C C . ILE A 1 168 ? 6.337 38.228 37.803 1.00 22.31 214 ILE A C 1
ATOM 1289 O O . ILE A 1 168 ? 6.540 37.499 36.826 1.00 21.88 214 ILE A O 1
ATOM 1294 N N . LYS A 1 169 ? 5.336 39.098 37.838 1.00 22.87 215 LYS A N 1
ATOM 1295 C CA . LYS A 1 169 ? 4.422 39.280 36.678 1.00 24.45 215 LYS A CA 1
ATOM 1296 C C . LYS A 1 169 ? 5.177 39.905 35.509 1.00 23.96 215 LYS A C 1
ATOM 1297 O O . LYS A 1 169 ? 5.842 40.912 35.692 1.00 24.11 215 LYS A O 1
ATOM 1303 N N . PRO A 1 170 ? 5.074 39.323 34.300 1.00 23.44 216 PRO A N 1
ATOM 1304 C CA . PRO A 1 170 ? 5.867 39.888 33.210 1.00 23.45 216 PRO A CA 1
ATOM 1305 C C . PRO A 1 170 ? 5.487 41.349 32.849 1.00 23.49 216 PRO A C 1
ATOM 1306 O O . PRO A 1 170 ? 6.347 42.125 32.411 1.00 23.84 216 PRO A O 1
ATOM 1310 N N . LEU A 1 171 ? 4.211 41.727 32.997 1.00 23.18 217 LEU A N 1
ATOM 1311 C CA . LEU A 1 171 ? 3.772 43.053 32.576 1.00 23.20 217 LEU A CA 1
ATOM 1312 C C . LEU A 1 171 ? 3.275 43.906 33.759 1.00 22.20 217 LEU A C 1
ATOM 1313 O O . LEU A 1 171 ? 2.492 44.819 33.582 1.00 22.65 217 LEU A O 1
ATOM 1318 N N . GLY A 1 172 ? 3.757 43.602 34.957 1.00 21.18 218 GLY A N 1
ATOM 1319 C CA . GLY A 1 172 ? 3.518 44.454 36.126 1.00 19.87 218 GLY A CA 1
ATOM 1320 C C . GLY A 1 172 ? 4.614 45.500 36.272 1.00 18.94 218 GLY A C 1
ATOM 1321 O O . GLY A 1 172 ? 5.051 46.093 35.287 1.00 18.04 218 GLY A O 1
ATOM 1322 N N . PHE A 1 173 ? 5.065 45.723 37.510 1.00 18.53 219 PHE A N 1
ATOM 1323 C CA . PHE A 1 173 ? 6.124 46.711 37.728 1.00 18.28 219 PHE A CA 1
ATOM 1324 C C . PHE A 1 173 ? 7.434 46.337 37.032 1.00 16.46 219 PHE A C 1
ATOM 1325 O O . PHE A 1 173 ? 8.305 47.191 36.857 1.00 16.62 219 PHE A O 1
ATOM 1333 N N . LEU A 1 174 ? 7.581 45.080 36.600 1.00 16.81 220 LEU A N 1
ATOM 1334 C CA . LEU A 1 174 ? 8.737 44.801 35.717 1.00 15.64 220 LEU A CA 1
ATOM 1335 C C . LEU A 1 174 ? 8.789 45.789 34.529 1.00 16.67 220 LEU A C 1
ATOM 1336 O O . LEU A 1 174 ? 9.851 46.205 34.093 1.00 14.81 220 LEU A O 1
ATOM 1341 N N . LEU A 1 175 ? 7.637 46.187 34.000 1.00 17.29 221 LEU A N 1
ATOM 1342 C CA A LEU A 1 175 ? 7.622 47.085 32.854 0.50 17.62 221 LEU A CA 1
ATOM 1343 C CA B LEU A 1 175 ? 7.613 47.112 32.862 0.50 17.76 221 LEU A CA 1
ATOM 1344 C C . LEU A 1 175 ? 8.263 48.447 33.143 1.00 18.81 221 LEU A C 1
ATOM 1345 O O . LEU A 1 175 ? 8.838 49.075 32.243 1.00 19.48 221 LEU A O 1
ATOM 1354 N N . LEU A 1 176 ? 8.168 48.920 34.381 1.00 18.83 222 LEU A N 1
ATOM 1355 C CA . LEU A 1 176 ? 8.866 50.154 34.755 1.00 19.40 222 LEU A CA 1
ATOM 1356 C C . LEU A 1 176 ? 10.386 49.979 34.759 1.00 20.71 222 LEU A C 1
ATOM 1357 O O . LEU A 1 176 ? 11.122 50.968 34.717 1.00 22.84 222 LEU A O 1
ATOM 1362 N N . GLN A 1 177 ? 10.867 48.753 34.857 1.00 17.24 223 GLN A N 1
ATOM 1363 C CA . GLN A 1 177 ? 12.327 48.548 34.933 1.00 16.85 223 GLN A CA 1
ATOM 1364 C C . GLN A 1 177 ? 12.910 48.310 33.537 1.00 17.85 223 GLN A C 1
ATOM 1365 O O . GLN A 1 177 ? 14.109 48.535 33.327 1.00 18.48 223 GLN A O 1
ATOM 1371 N N . ILE A 1 178 ? 12.095 47.816 32.601 1.00 17.31 224 ILE A N 1
ATOM 1372 C CA . ILE A 1 178 ? 12.670 47.344 31.313 1.00 17.10 224 ILE A CA 1
ATOM 1373 C C . ILE A 1 178 ? 12.494 48.339 30.152 1.00 18.22 224 ILE A C 1
ATOM 1374 O O . ILE A 1 178 ? 12.648 47.955 28.995 1.00 18.35 224 ILE A O 1
ATOM 1379 N N . SER A 1 179 ? 12.215 49.630 30.418 1.00 20.05 225 SER A N 1
ATOM 1380 C CA A SER A 1 179 ? 12.027 50.580 29.316 0.50 20.77 225 SER A CA 1
ATOM 1381 C CA B SER A 1 179 ? 12.024 50.574 29.309 0.50 20.77 225 SER A CA 1
ATOM 1382 C C . SER A 1 179 ? 13.234 50.586 28.381 1.00 20.19 225 SER A C 1
ATOM 1383 O O . SER A 1 179 ? 13.085 50.597 27.146 1.00 20.18 225 SER A O 1
ATOM 1388 N N . GLY A 1 180 ? 14.439 50.543 28.969 1.00 18.67 226 GLY A N 1
ATOM 1389 C CA . GLY A 1 180 ? 15.663 50.557 28.147 1.00 16.82 226 GLY A CA 1
ATOM 1390 C C . GLY A 1 180 ? 15.856 49.226 27.410 1.00 15.32 226 GLY A C 1
ATOM 1391 O O . GLY A 1 180 ? 16.258 49.189 26.246 1.00 15.99 226 GLY A O 1
ATOM 1392 N N . ASP A 1 181 ? 15.607 48.131 28.118 1.00 15.12 227 ASP A N 1
ATOM 1393 C CA . ASP A 1 181 ? 15.731 46.783 27.528 1.00 15.42 227 ASP A CA 1
ATOM 1394 C C . ASP A 1 181 ? 14.758 46.632 26.380 1.00 16.50 227 ASP A C 1
ATOM 1395 O O . ASP A 1 181 ? 15.079 46.012 25.372 1.00 16.45 227 ASP A O 1
ATOM 1400 N N . LEU A 1 182 ? 13.585 47.255 26.503 1.00 16.33 228 LEU A N 1
ATOM 1401 C CA . LEU A 1 182 ? 12.576 47.156 25.439 1.00 16.70 228 LEU A CA 1
ATOM 1402 C C . LEU A 1 182 ? 13.009 47.816 24.120 1.00 17.02 228 LEU A C 1
ATOM 1403 O O . LEU A 1 182 ? 12.555 47.419 23.023 1.00 18.31 228 LEU A O 1
ATOM 1408 N N . GLU A 1 183 ? 13.909 48.791 24.180 1.00 16.71 229 GLU A N 1
ATOM 1409 C CA . GLU A 1 183 ? 14.385 49.429 22.950 1.00 18.95 229 GLU A CA 1
ATOM 1410 C C . GLU A 1 183 ? 14.967 48.389 22.007 1.00 19.61 229 GLU A C 1
ATOM 1411 O O . GLU A 1 183 ? 14.881 48.519 20.789 1.00 18.54 229 GLU A O 1
ATOM 1417 N N . ASP A 1 184 ? 15.539 47.343 22.586 1.00 18.98 230 ASP A N 1
ATOM 1418 C CA . ASP A 1 184 ? 16.114 46.240 21.792 1.00 19.91 230 ASP A CA 1
ATOM 1419 C C . ASP A 1 184 ? 15.216 45.021 21.716 1.00 19.86 230 ASP A C 1
ATOM 1420 O O . ASP A 1 184 ? 15.209 44.323 20.702 1.00 20.30 230 ASP A O 1
ATOM 1425 N N . LEU A 1 185 ? 14.461 44.740 22.774 1.00 19.54 231 LEU A N 1
ATOM 1426 C CA . LEU A 1 185 ? 13.544 43.600 22.707 1.00 20.58 231 LEU A CA 1
ATOM 1427 C C . LEU A 1 185 ? 12.512 43.765 21.608 1.00 21.20 231 LEU A C 1
ATOM 1428 O O . LEU A 1 185 ? 12.126 42.778 20.983 1.00 21.56 231 LEU A O 1
ATOM 1433 N N . GLU A 1 186 ? 12.027 44.986 21.416 1.00 20.76 232 GLU A N 1
ATOM 1434 C CA . GLU A 1 186 ? 11.072 45.233 20.332 1.00 22.43 232 GLU A CA 1
ATOM 1435 C C . GLU A 1 186 ? 11.568 44.736 18.949 1.00 21.70 232 GLU A C 1
ATOM 1436 O O . GLU A 1 186 ? 10.949 43.857 18.378 1.00 23.22 232 GLU A O 1
ATOM 1442 N N . PRO A 1 187 ? 12.681 45.284 18.418 1.00 22.03 233 PRO A N 1
ATOM 1443 C CA . PRO A 1 187 ? 13.168 44.762 17.118 1.00 21.90 233 PRO A CA 1
ATOM 1444 C C . PRO A 1 187 ? 13.602 43.303 17.175 1.00 22.88 233 PRO A C 1
ATOM 1445 O O . PRO A 1 187 ? 13.451 42.574 16.182 1.00 23.28 233 PRO A O 1
ATOM 1449 N N . ALA A 1 188 ? 14.113 42.859 18.319 1.00 22.34 234 ALA A N 1
ATOM 1450 C CA . ALA A 1 188 ? 14.549 41.477 18.412 1.00 22.67 234 ALA A CA 1
ATOM 1451 C C . ALA A 1 188 ? 13.338 40.528 18.300 1.00 24.03 234 ALA A C 1
ATOM 1452 O O . ALA A 1 188 ? 13.484 39.387 17.862 1.00 23.94 234 ALA A O 1
ATOM 1454 N N . LEU A 1 189 ? 12.159 40.991 18.722 1.00 23.31 235 LEU A N 1
ATOM 1455 C CA . LEU A 1 189 ? 10.948 40.180 18.662 1.00 25.14 235 LEU A CA 1
ATOM 1456 C C . LEU A 1 189 ? 10.101 40.594 17.455 1.00 27.73 235 LEU A C 1
ATOM 1457 O O . LEU A 1 189 ? 8.909 40.293 17.391 1.00 27.91 235 LEU A O 1
ATOM 1462 N N . ASN A 1 190 ? 10.732 41.325 16.538 1.00 30.64 236 ASN A N 1
ATOM 1463 C CA . ASN A 1 190 ? 10.120 41.753 15.267 1.00 34.81 236 ASN A CA 1
ATOM 1464 C C . ASN A 1 190 ? 8.870 42.634 15.398 1.00 36.32 236 ASN A C 1
ATOM 1465 O O . ASN A 1 190 ? 7.905 42.484 14.636 1.00 37.12 236 ASN A O 1
ATOM 1470 N N . LYS A 1 191 ? 8.879 43.552 16.357 1.00 37.81 237 LYS A N 1
ATOM 1471 C CA . LYS A 1 191 ? 7.774 44.489 16.502 1.00 40.30 237 LYS A CA 1
ATOM 1472 C C . LYS A 1 191 ? 7.749 45.461 15.316 1.00 42.24 237 LYS A C 1
ATOM 1473 O O . LYS A 1 191 ? 8.806 45.834 14.795 1.00 42.77 237 LYS A O 1
ATOM 1479 N N . THR A 1 192 ? 6.547 45.854 14.895 1.00 44.46 238 THR A N 1
ATOM 1480 C CA . THR A 1 192 ? 6.376 46.846 13.813 1.00 46.51 238 THR A CA 1
ATOM 1481 C C . THR A 1 192 ? 5.818 48.152 14.371 1.00 47.26 238 THR A C 1
ATOM 1482 O O . THR A 1 192 ? 4.788 48.151 15.068 1.00 48.43 238 THR A O 1
ATOM 1486 N N . GLY A 1 199 ? 12.305 55.919 23.546 1.00 42.12 245 GLY A N 1
ATOM 1487 C CA . GLY A 1 199 ? 12.699 56.112 24.944 1.00 41.91 245 GLY A CA 1
ATOM 1488 C C . GLY A 1 199 ? 13.989 56.914 25.116 1.00 41.95 245 GLY A C 1
ATOM 1489 O O . GLY A 1 199 ? 14.175 57.955 24.480 1.00 40.57 245 GLY A O 1
ATOM 1490 N N . SER A 1 200 ? 14.871 56.434 25.994 1.00 41.81 246 SER A N 1
ATOM 1491 C CA . SER A 1 200 ? 16.146 57.112 26.239 1.00 42.24 246 SER A CA 1
ATOM 1492 C C . SER A 1 200 ? 17.122 56.875 25.081 1.00 42.05 246 SER A C 1
ATOM 1493 O O . SER A 1 200 ? 17.214 55.771 24.542 1.00 42.23 246 SER A O 1
ATOM 1496 N N . GLY A 1 201 ? 17.859 57.915 24.704 1.00 41.55 247 GLY A N 1
ATOM 1497 C CA . GLY A 1 201 ? 18.772 57.841 23.554 1.00 40.74 247 GLY A CA 1
ATOM 1498 C C . GLY A 1 201 ? 18.517 59.042 22.662 1.00 40.32 247 GLY A C 1
ATOM 1499 O O . GLY A 1 201 ? 17.757 59.939 23.044 1.00 39.93 247 GLY A O 1
ATOM 1500 N N . SER A 1 202 ? 19.107 59.051 21.467 1.00 39.30 248 SER A N 1
ATOM 1501 C CA . SER A 1 202 ? 18.904 60.169 20.521 1.00 38.48 248 SER A CA 1
ATOM 1502 C C . SER A 1 202 ? 17.421 60.497 20.239 1.00 38.08 248 SER A C 1
ATOM 1503 O O . SER A 1 202 ? 16.529 59.621 20.292 1.00 36.82 248 SER A O 1
ATOM 1516 N N . SER B 2 2 ? 23.736 62.703 26.696 1.00 14.59 250 SER B N 1
ATOM 1517 C CA . SER B 2 2 ? 25.073 63.229 26.514 1.00 13.66 250 SER B CA 1
ATOM 1518 C C . SER B 2 2 ? 25.785 63.090 27.877 1.00 13.41 250 SER B C 1
ATOM 1519 O O . SER B 2 2 ? 25.137 63.209 28.931 1.00 13.69 250 SER B O 1
ATOM 1522 N N . ALA B 2 3 ? 27.094 62.850 27.866 1.00 13.18 251 ALA B N 1
ATOM 1523 C CA . ALA B 2 3 ? 27.856 62.770 29.127 1.00 12.07 251 ALA B CA 1
ATOM 1524 C C . ALA B 2 3 ? 29.238 63.341 28.871 1.00 11.36 251 ALA B C 1
ATOM 1525 O O . ALA B 2 3 ? 29.740 63.299 27.741 1.00 11.70 251 ALA B O 1
ATOM 1527 N N . LEU B 2 4 ? 29.839 63.874 29.931 1.00 11.41 252 LEU B N 1
ATOM 1528 C CA . LEU B 2 4 ? 31.183 64.444 29.828 1.00 12.27 252 LEU B CA 1
ATOM 1529 C C . LEU B 2 4 ? 31.895 64.199 31.139 1.00 11.94 252 LEU B C 1
ATOM 1530 O O . LEU B 2 4 ? 31.363 64.491 32.232 1.00 13.15 252 LEU B O 1
ATOM 1535 N N . ILE B 2 5 ? 33.115 63.675 31.017 1.00 11.61 253 ILE B N 1
ATOM 1536 C CA . ILE B 2 5 ? 34.024 63.512 32.141 1.00 12.51 253 ILE B CA 1
ATOM 1537 C C . ILE B 2 5 ? 35.160 64.486 31.815 1.00 12.47 253 ILE B C 1
ATOM 1538 O O . ILE B 2 5 ? 35.726 64.409 30.745 1.00 12.86 253 ILE B O 1
ATOM 1543 N N . LYS B 2 6 ? 35.455 65.406 32.729 1.00 13.79 254 LYS B N 1
ATOM 1544 C CA . LYS B 2 6 ? 36.376 66.508 32.404 1.00 13.55 254 LYS B CA 1
ATOM 1545 C C . LYS B 2 6 ? 37.416 66.645 33.503 1.00 12.71 254 LYS B C 1
ATOM 1546 O O . LYS B 2 6 ? 37.070 66.817 34.666 1.00 13.41 254 LYS B O 1
ATOM 1552 N N . LEU B 2 7 ? 38.681 66.526 33.126 1.00 14.03 255 LEU B N 1
ATOM 1553 C CA . LEU B 2 7 ? 39.809 66.814 34.015 1.00 15.47 255 LEU B CA 1
ATOM 1554 C C . LEU B 2 7 ? 40.030 68.322 33.966 1.00 15.19 255 LEU B C 1
ATOM 1555 O O . LEU B 2 7 ? 40.276 68.863 32.872 1.00 15.87 255 LEU B O 1
ATOM 1560 N N . LEU B 2 8 ? 39.900 69.001 35.104 1.00 15.79 256 LEU B N 1
ATOM 1561 C CA . LEU B 2 8 ? 40.060 70.474 35.111 1.00 15.72 256 LEU B CA 1
ATOM 1562 C C . LEU B 2 8 ? 41.544 70.800 34.937 1.00 18.06 256 LEU B C 1
ATOM 1563 O O . LEU B 2 8 ? 42.416 69.950 35.151 1.00 18.00 256 LEU B O 1
ATOM 1568 N N . PRO B 2 9 ? 41.848 72.036 34.510 1.00 18.40 257 PRO B N 1
ATOM 1569 C CA . PRO B 2 9 ? 43.244 72.449 34.333 1.00 18.61 257 PRO B CA 1
ATOM 1570 C C . PRO B 2 9 ? 44.089 72.098 35.560 1.00 18.61 257 PRO B C 1
ATOM 1571 O O . PRO B 2 9 ? 43.626 72.245 36.688 1.00 18.86 257 PRO B O 1
ATOM 1575 N N . GLY B 2 10 ? 45.314 71.654 35.318 1.00 19.58 258 GLY B N 1
ATOM 1576 C CA . GLY B 2 10 ? 46.248 71.311 36.376 1.00 21.52 258 GLY B CA 1
ATOM 1577 C C . GLY B 2 10 ? 45.823 70.045 37.117 1.00 21.77 258 GLY B C 1
ATOM 1578 O O . GLY B 2 10 ? 46.361 69.746 38.193 1.00 22.07 258 GLY B O 1
ATOM 1579 N N . GLY B 2 11 ? 44.800 69.360 36.593 1.00 21.21 259 GLY B N 1
ATOM 1580 C CA . GLY B 2 11 ? 44.270 68.173 37.290 1.00 20.54 259 GLY B CA 1
ATOM 1581 C C . GLY B 2 11 ? 43.600 68.544 38.612 1.00 19.88 259 GLY B C 1
ATOM 1582 O O . GLY B 2 11 ? 43.545 67.722 39.523 1.00 20.25 259 GLY B O 1
ATOM 1583 N N . HIS B 2 12 ? 43.083 69.772 38.730 1.00 19.04 260 HIS B N 1
ATOM 1584 C CA . HIS B 2 12 ? 42.591 70.274 40.026 1.00 18.77 260 HIS B CA 1
ATOM 1585 C C . HIS B 2 12 ? 41.366 69.502 40.519 1.00 18.44 260 HIS B C 1
ATOM 1586 O O . HIS B 2 12 ? 41.118 69.386 41.725 1.00 19.27 260 HIS B O 1
ATOM 1593 N N . ASP B 2 13 ?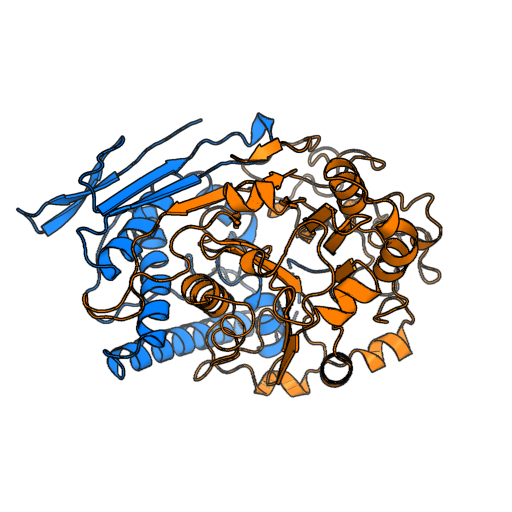 40.613 68.955 39.577 1.00 16.38 261 ASP B N 1
ATOM 1594 C CA . ASP B 2 13 ? 39.392 68.226 39.936 1.00 16.02 261 ASP B CA 1
ATOM 1595 C C . ASP B 2 13 ? 39.028 67.371 38.729 1.00 13.99 261 ASP B C 1
ATOM 1596 O O . ASP B 2 13 ? 39.617 67.512 37.653 1.00 13.02 261 ASP B O 1
ATOM 1601 N N . LEU B 2 14 ? 38.067 66.467 38.909 1.00 13.50 262 LEU B N 1
ATOM 1602 C CA . LEU B 2 14 ? 37.629 65.601 37.827 1.00 13.14 262 LEU B CA 1
ATOM 1603 C C . LEU B 2 14 ? 36.091 65.620 37.939 1.00 12.73 262 LEU B C 1
ATOM 1604 O O . LEU B 2 14 ? 35.531 65.182 38.953 1.00 13.32 262 LEU B O 1
ATOM 1609 N N . LEU B 2 15 ? 35.433 66.245 36.967 1.00 12.66 263 LEU B N 1
ATOM 1610 C CA . LEU B 2 15 ? 33.980 66.440 37.022 1.00 12.28 263 LEU B CA 1
ATOM 1611 C C . LEU B 2 15 ? 33.343 65.364 36.146 1.00 13.22 263 LEU B C 1
ATOM 1612 O O . LEU B 2 15 ? 33.901 64.998 35.116 1.00 13.28 263 LEU B O 1
ATOM 1617 N N . VAL B 2 16 ? 32.176 64.878 36.561 1.00 12.13 264 VAL B N 1
ATOM 1618 C CA . VAL B 2 16 ? 31.473 63.856 35.801 1.00 12.34 264 VAL B CA 1
ATOM 1619 C C . VAL B 2 16 ? 30.041 64.362 35.658 1.00 12.30 264 VAL B C 1
ATOM 1620 O O . VAL B 2 16 ? 29.390 64.643 36.693 1.00 13.56 264 VAL B O 1
ATOM 1624 N N . ALA B 2 17 ? 29.535 64.418 34.425 1.00 13.22 265 ALA B N 1
ATOM 1625 C CA . ALA B 2 17 ? 28.166 64.941 34.191 1.00 11.41 265 ALA B CA 1
ATOM 1626 C C . ALA B 2 17 ? 27.403 64.098 33.175 1.00 12.12 265 ALA B C 1
ATOM 1627 O O . ALA B 2 17 ? 27.995 63.460 32.263 1.00 11.41 265 ALA B O 1
ATOM 1629 N N . HIS B 2 18 ? 26.076 64.093 33.314 1.00 12.27 266 HIS B N 1
ATOM 1630 C CA . HIS B 2 18 ? 25.241 63.259 32.416 1.00 11.42 266 HIS B CA 1
ATOM 1631 C C . HIS B 2 18 ? 23.940 64.022 32.204 1.00 12.90 266 HIS B C 1
ATOM 1632 O O . HIS B 2 18 ? 23.393 64.588 33.157 1.00 13.70 266 HIS B O 1
ATOM 1639 N N . ASN B 2 19 ? 23.462 64.021 30.966 1.00 12.79 267 ASN B N 1
ATOM 1640 C CA . ASN B 2 19 ? 22.194 64.684 30.622 1.00 14.60 267 ASN B CA 1
ATOM 1641 C C . ASN B 2 19 ? 21.339 63.617 29.940 1.00 14.27 267 ASN B C 1
ATOM 1642 O O . ASN B 2 19 ? 21.647 63.136 28.833 1.00 14.33 267 ASN B O 1
ATOM 1647 N N . THR B 2 20 ? 20.271 63.210 30.613 1.00 13.90 268 THR B N 1
ATOM 1648 C CA . THR B 2 20 ? 19.389 62.167 30.081 1.00 14.49 268 THR B CA 1
ATOM 1649 C C . THR B 2 20 ? 18.553 62.722 28.948 1.00 15.15 268 THR B C 1
ATOM 1650 O O . THR B 2 20 ? 17.992 63.800 29.118 1.00 14.96 268 THR B O 1
ATOM 1654 N N . TRP B 2 21 ? 18.470 62.014 27.825 1.00 14.17 269 TRP B N 1
ATOM 1655 C CA . TRP B 2 21 ? 17.473 62.389 26.814 1.00 15.16 269 TRP B CA 1
ATOM 1656 C C . TRP B 2 21 ? 16.364 61.366 26.895 1.00 16.38 269 TRP B C 1
ATOM 1657 O O . TRP B 2 21 ? 16.625 60.145 26.954 1.00 17.92 269 TRP B O 1
ATOM 1668 N N . ASN B 2 22 ? 15.127 61.837 26.936 1.00 15.02 270 ASN B N 1
ATOM 1669 C CA . ASN B 2 22 ? 14.023 60.891 27.087 1.00 16.40 270 ASN B CA 1
ATOM 1670 C C . ASN B 2 22 ? 12.765 61.600 26.614 1.00 16.46 270 ASN B C 1
ATOM 1671 O O . ASN B 2 22 ? 12.792 62.798 26.268 1.00 16.68 270 ASN B O 1
ATOM 1676 N N . SER B 2 23 ? 11.668 60.857 26.572 1.00 16.82 271 SER B N 1
ATOM 1677 C CA . SER B 2 23 ? 10.392 61.460 26.246 1.00 17.39 271 SER B CA 1
ATOM 1678 C C . SER B 2 23 ? 9.969 62.352 27.387 1.00 17.09 271 SER B C 1
ATOM 1679 O O . SER B 2 23 ? 10.166 62.052 28.578 1.00 18.15 271 SER B O 1
ATOM 1682 N N . TYR B 2 24 ? 9.335 63.463 27.029 1.00 16.76 272 TYR B N 1
ATOM 1683 C CA . TYR B 2 24 ? 8.878 64.423 28.025 1.00 17.14 272 TYR B CA 1
ATOM 1684 C C . TYR B 2 24 ? 7.828 63.857 28.972 1.00 17.10 272 TYR B C 1
ATOM 1685 O O . TYR B 2 24 ? 7.744 64.300 30.133 1.00 16.65 272 TYR B O 1
ATOM 1694 N N . GLN B 2 25 ? 7.055 62.858 28.521 1.00 17.83 273 GLN B N 1
ATOM 1695 C CA . GLN B 2 25 ? 6.055 62.287 29.421 1.00 18.80 273 GLN B CA 1
ATOM 1696 C C . GLN B 2 25 ? 6.719 61.539 30.587 1.00 17.65 273 GLN B C 1
ATOM 1697 O O . GLN B 2 25 ? 6.031 61.207 31.545 1.00 18.60 273 GLN B O 1
ATOM 1703 N N . ASN B 2 26 ? 8.047 61.313 30.530 1.00 16.70 274 ASN B N 1
ATOM 1704 C CA . ASN B 2 26 ? 8.740 60.595 31.607 1.00 16.87 274 ASN B CA 1
ATOM 1705 C C . ASN B 2 26 ? 9.256 61.484 32.726 1.00 17.48 274 ASN B C 1
ATOM 1706 O O . ASN B 2 26 ? 9.881 60.997 33.656 1.00 18.54 274 ASN B O 1
ATOM 1711 N N . MET B 2 27 ? 8.969 62.781 32.660 1.00 17.37 275 MET B N 1
ATOM 1712 C CA . MET B 2 27 ? 9.544 63.749 33.599 1.00 17.11 275 MET B CA 1
ATOM 1713 C C . MET B 2 27 ? 8.885 63.848 34.991 1.00 17.39 275 MET B C 1
ATOM 1714 O O . MET B 2 27 ? 8.686 64.951 35.513 1.00 19.07 275 MET B O 1
ATOM 1719 N N . LEU B 2 28 ? 8.502 62.729 35.576 1.00 16.41 276 LEU B N 1
ATOM 1720 C CA . LEU B 2 28 ? 8.330 62.676 37.036 1.00 16.01 276 LEU B CA 1
ATOM 1721 C C . LEU B 2 28 ? 9.605 62.047 37.602 1.00 15.24 276 LEU B C 1
ATOM 1722 O O . LEU B 2 28 ? 9.915 60.871 37.280 1.00 14.76 276 LEU B O 1
ATOM 1727 N N . ARG B 2 29 ? 10.326 62.801 38.418 1.00 15.11 277 ARG B N 1
ATOM 1728 C CA . ARG B 2 29 ? 11.715 62.428 38.741 1.00 14.85 277 ARG B CA 1
ATOM 1729 C C . ARG B 2 29 ? 11.893 62.284 40.224 1.00 15.89 277 ARG B C 1
ATOM 1730 O O . ARG B 2 29 ? 11.345 63.053 41.035 1.00 15.19 277 ARG B O 1
ATOM 1738 N N . ILE B 2 30 ? 12.670 61.285 40.602 1.00 15.26 278 ILE B N 1
ATOM 1739 C CA . ILE B 2 30 ? 13.000 61.119 42.005 1.00 15.12 278 ILE B CA 1
ATOM 1740 C C . ILE B 2 30 ? 14.506 60.886 42.086 1.00 16.50 278 ILE B C 1
ATOM 1741 O O . ILE B 2 30 ? 15.027 59.998 41.399 1.00 15.90 278 ILE B O 1
ATOM 1746 N N . ILE B 2 31 ? 15.205 61.697 42.878 1.00 16.00 279 ILE B N 1
ATOM 1747 C CA . ILE B 2 31 ? 16.598 61.395 43.229 1.00 16.51 279 ILE B CA 1
ATOM 1748 C C . ILE B 2 31 ? 16.572 60.492 44.464 1.00 15.74 279 ILE B C 1
ATOM 1749 O O . ILE B 2 31 ? 15.928 60.812 45.465 1.00 16.94 279 ILE B O 1
ATOM 1754 N N . LYS B 2 32 ? 17.237 59.348 44.394 1.00 13.97 280 LYS B N 1
ATOM 1755 C CA . LYS B 2 32 ? 17.065 58.328 45.430 1.00 14.04 280 LYS B CA 1
ATOM 1756 C C . LYS B 2 32 ? 18.388 58.094 46.132 1.00 15.12 280 LYS B C 1
ATOM 1757 O O . LYS B 2 32 ? 19.442 58.036 45.480 1.00 15.27 280 LYS B O 1
ATOM 1763 N N . LYS B 2 33 ? 18.339 57.974 47.463 1.00 15.09 281 LYS B N 1
ATOM 1764 C CA . LYS B 2 33 ? 19.535 57.649 48.252 1.00 16.05 281 LYS B CA 1
ATOM 1765 C C . LYS B 2 33 ? 19.189 56.348 48.953 1.00 16.80 281 LYS B C 1
ATOM 1766 O O . LYS B 2 33 ? 18.195 56.290 49.715 1.00 16.27 281 LYS B O 1
ATOM 1772 N N . TYR B 2 34 ? 19.951 55.287 48.670 1.00 15.28 282 TYR B N 1
ATOM 1773 C CA . TYR B 2 34 ? 19.739 54.020 49.369 1.00 15.93 282 TYR B CA 1
ATOM 1774 C C . TYR B 2 34 ? 20.900 53.775 50.339 1.00 15.83 282 TYR B C 1
ATOM 1775 O O . TYR B 2 34 ? 22.064 53.996 49.976 1.00 16.32 282 TYR B O 1
ATOM 1784 N N . ARG B 2 35 ? 20.589 53.337 51.556 1.00 15.53 283 ARG B N 1
ATOM 1785 C CA . ARG B 2 35 ? 21.617 52.878 52.477 1.00 17.33 283 ARG B CA 1
ATOM 1786 C C . ARG B 2 35 ? 21.254 51.471 52.908 1.00 17.07 283 ARG B C 1
ATOM 1787 O O . ARG B 2 35 ? 20.426 51.291 53.824 1.00 16.33 283 ARG B O 1
ATOM 1795 N N . LEU B 2 36 ? 21.867 50.482 52.251 1.00 16.22 284 LEU B N 1
ATOM 1796 C CA . LEU B 2 36 ? 21.475 49.092 52.416 1.00 15.62 284 LEU B CA 1
ATOM 1797 C C . LEU B 2 36 ? 22.478 48.361 53.289 1.00 15.50 284 LEU B C 1
ATOM 1798 O O . LEU B 2 36 ? 23.519 48.925 53.658 1.00 15.72 284 LEU B O 1
ATOM 1803 N N . GLN B 2 37 ? 22.160 47.122 53.669 1.00 15.70 285 GLN B N 1
ATOM 1804 C CA . GLN B 2 37 ? 23.134 46.292 54.409 1.00 15.57 285 GLN B CA 1
ATOM 1805 C C . GLN B 2 37 ? 23.205 44.890 53.804 1.00 15.05 285 GLN B C 1
ATOM 1806 O O . GLN B 2 37 ? 23.106 43.853 54.511 1.00 14.40 285 GLN B O 1
ATOM 1812 N N . PHE B 2 38 ? 23.336 44.844 52.484 1.00 14.97 286 PHE B N 1
ATOM 1813 C CA . PHE B 2 38 ? 23.377 43.550 51.789 1.00 15.35 286 PHE B CA 1
ATOM 1814 C C . PHE B 2 38 ? 24.778 42.947 51.878 1.00 16.36 286 PHE B C 1
ATOM 1815 O O . PHE B 2 38 ? 25.769 43.676 52.001 1.00 15.56 286 PHE B O 1
ATOM 1823 N N . ARG B 2 39 ? 24.856 41.622 51.755 1.00 16.17 287 ARG B N 1
ATOM 1824 C CA . ARG B 2 39 ? 26.139 40.924 51.789 1.00 17.02 287 ARG B CA 1
ATOM 1825 C C . ARG B 2 39 ? 26.435 40.342 50.408 1.00 18.59 287 ARG B C 1
ATOM 1826 O O . ARG B 2 39 ? 25.527 40.210 49.568 1.00 17.83 287 ARG B O 1
ATOM 1834 N N . GLU B 2 40 ? 27.707 40.018 50.178 1.00 18.07 288 GLU B N 1
ATOM 1835 C CA . GLU B 2 40 ? 28.148 39.583 48.853 1.00 20.57 288 GLU B CA 1
ATOM 1836 C C . GLU B 2 40 ? 27.542 38.241 48.507 1.00 21.34 288 GLU B C 1
ATOM 1837 O O . GLU B 2 40 ? 27.297 37.932 47.333 1.00 23.84 288 GLU B O 1
ATOM 1843 N N . GLY B 2 41 ? 27.266 37.440 49.526 1.00 20.99 289 GLY B N 1
ATOM 1844 C CA . GLY B 2 41 ? 26.800 36.085 49.268 1.00 21.50 289 GLY B CA 1
ATOM 1845 C C . GLY B 2 41 ? 25.709 35.685 50.244 1.00 22.60 289 GLY B C 1
ATOM 1846 O O . GLY B 2 41 ? 25.375 36.443 51.166 1.00 21.39 289 GLY B O 1
ATOM 1847 N N . PRO B 2 42 ? 25.126 34.496 50.031 1.00 23.90 290 PRO B N 1
ATOM 1848 C CA . PRO B 2 42 ? 23.928 34.054 50.718 1.00 25.48 290 PRO B CA 1
ATOM 1849 C C . PRO B 2 42 ? 24.119 33.595 52.147 1.00 27.35 290 PRO B C 1
ATOM 1850 O O . PRO B 2 42 ? 23.188 33.069 52.731 1.00 28.68 290 PRO B O 1
ATOM 1854 N N . GLN B 2 43 ? 25.315 33.765 52.693 1.00 28.17 291 GLN B N 1
ATOM 1855 C CA . GLN B 2 43 ? 25.590 33.385 54.081 1.00 29.59 291 GLN B CA 1
ATOM 1856 C C . GLN B 2 43 ? 26.068 34.631 54.863 1.00 30.20 291 GLN B C 1
ATOM 1857 O O . GLN B 2 43 ? 26.736 35.499 54.303 1.00 29.17 291 GLN B O 1
ATOM 1863 N N . GLU B 2 44 ? 25.730 34.702 56.150 1.00 30.86 292 GLU B N 1
ATOM 1864 C CA . GLU B 2 44 ? 26.091 35.839 57.000 1.00 31.62 292 GLU B CA 1
ATOM 1865 C C . GLU B 2 44 ? 27.604 36.081 57.088 1.00 30.68 292 GLU B C 1
ATOM 1866 O O . GLU B 2 44 ? 28.042 37.192 57.388 1.00 30.74 292 GLU B O 1
ATOM 1872 N N . GLU B 2 45 ? 28.400 35.047 56.822 1.00 28.89 293 GLU B N 1
ATOM 1873 C CA . GLU B 2 45 ? 29.860 35.148 56.807 1.00 28.11 293 GLU B CA 1
ATOM 1874 C C . GLU B 2 45 ? 30.432 36.004 55.686 1.00 26.42 293 GLU B C 1
ATOM 1875 O O . GLU B 2 45 ? 31.550 36.503 55.796 1.00 25.50 293 GLU B O 1
ATOM 1881 N N . TYR B 2 46 ? 29.691 36.152 54.586 1.00 22.84 294 TYR B N 1
ATOM 1882 C CA . TYR B 2 46 ? 30.164 36.996 53.495 1.00 22.10 294 TYR B CA 1
ATOM 1883 C C . TYR B 2 46 ? 30.279 38.438 53.948 1.00 20.90 294 TYR B C 1
ATOM 1884 O O . TYR B 2 46 ? 29.467 38.887 54.754 1.00 20.71 294 TYR B O 1
ATOM 1893 N N . PRO B 2 47 ? 31.255 39.170 53.402 1.00 21.20 295 PRO B N 1
ATOM 1894 C CA . PRO B 2 47 ? 31.404 40.606 53.676 1.00 20.89 295 PRO B CA 1
ATOM 1895 C C . PRO B 2 47 ? 30.194 41.376 53.166 1.00 20.09 295 PRO B C 1
ATOM 1896 O O . PRO B 2 47 ? 29.509 40.913 52.220 1.00 19.03 295 PRO B O 1
ATOM 1900 N N . LEU B 2 48 ? 29.953 42.541 53.758 1.00 18.79 296 LEU B N 1
ATOM 1901 C CA . LEU B 2 48 ? 28.988 43.494 53.188 1.00 18.29 296 LEU B CA 1
ATOM 1902 C C . LEU B 2 48 ? 29.437 43.884 51.767 1.00 17.91 296 LEU B C 1
ATOM 1903 O O . LEU B 2 48 ? 30.635 44.001 51.499 1.00 18.61 296 LEU B O 1
ATOM 1908 N N . VAL B 2 49 ? 28.486 44.083 50.849 1.00 17.28 297 VAL B N 1
ATOM 1909 C CA . VAL B 2 49 ? 28.865 44.487 49.485 1.00 17.66 297 VAL B CA 1
ATOM 1910 C C . VAL B 2 49 ? 29.533 45.880 49.481 1.00 17.80 297 VAL B C 1
ATOM 1911 O O . VAL B 2 49 ? 29.310 46.698 50.372 1.00 18.87 297 VAL B O 1
ATOM 1915 N N . ALA B 2 50 ? 30.293 46.169 48.427 1.00 17.03 298 ALA B N 1
ATOM 1916 C CA . ALA B 2 50 ? 30.999 47.439 48.315 1.00 16.57 298 ALA B CA 1
ATOM 1917 C C . ALA B 2 50 ? 30.047 48.602 48.065 1.00 16.95 298 ALA B C 1
ATOM 1918 O O . ALA B 2 50 ? 30.344 49.728 48.472 1.00 17.09 298 ALA B O 1
ATOM 1920 N N . GLY B 2 51 ? 28.944 48.308 47.363 1.00 16.80 299 GLY B N 1
ATOM 1921 C CA . GLY B 2 51 ? 27.982 49.323 46.917 1.00 15.71 299 GLY B CA 1
ATOM 1922 C C . GLY B 2 51 ? 26.717 49.398 47.768 1.00 16.92 299 GLY B C 1
ATOM 1923 O O . GLY B 2 51 ? 25.632 49.551 47.219 1.00 16.22 299 GLY B O 1
ATOM 1924 N N . ASN B 2 52 ? 26.809 49.283 49.104 1.00 15.74 300 ASN B N 1
ATOM 1925 C CA . ASN B 2 52 ? 25.590 49.395 49.917 1.00 15.84 300 ASN B CA 1
ATOM 1926 C C . ASN B 2 52 ? 25.007 50.796 49.988 1.00 16.81 300 ASN B C 1
ATOM 1927 O O . ASN B 2 52 ? 23.807 50.970 50.313 1.00 17.78 300 ASN B O 1
ATOM 1932 N N . ASN B 2 53 ? 25.840 51.813 49.744 1.00 15.01 301 ASN B N 1
ATOM 1933 C CA . ASN B 2 53 ? 25.317 53.189 49.784 1.00 15.83 301 ASN B CA 1
ATOM 1934 C C . ASN B 2 53 ? 25.347 53.739 48.364 1.00 15.19 301 ASN B C 1
ATOM 1935 O O . ASN B 2 53 ? 26.378 53.630 47.682 1.00 16.43 301 ASN B O 1
ATOM 1940 N N . LEU B 2 54 ? 24.259 54.345 47.916 1.00 14.74 302 LEU B N 1
ATOM 1941 C CA . LEU B 2 54 ? 24.266 54.869 46.555 1.00 14.48 302 LEU B CA 1
ATOM 1942 C C . LEU B 2 54 ? 23.237 55.982 46.450 1.00 14.74 302 LEU B C 1
ATOM 1943 O O . LEU B 2 54 ? 22.228 55.991 47.173 1.00 15.62 302 LEU B O 1
ATOM 1948 N N . VAL B 2 55 ? 23.533 56.934 45.576 1.00 14.03 303 VAL B N 1
ATOM 1949 C CA A VAL B 2 55 ? 22.614 58.028 45.280 0.50 13.71 303 VAL B CA 1
ATOM 1950 C CA B VAL B 2 55 ? 22.576 57.978 45.277 0.50 13.80 303 VAL B CA 1
ATOM 1951 C C . VAL B 2 55 ? 22.506 58.046 43.770 1.00 13.70 303 VAL B C 1
ATOM 1952 O O . VAL B 2 55 ? 23.537 57.924 43.073 1.00 12.90 303 VAL B O 1
ATOM 1959 N N . PHE B 2 56 ? 21.289 58.183 43.247 1.00 13.06 304 PHE B N 1
ATOM 1960 C CA . PHE B 2 56 ? 21.136 58.110 41.795 1.00 13.67 304 PHE B CA 1
ATOM 1961 C C . PHE B 2 56 ? 19.886 58.827 41.303 1.00 13.65 304 PHE B C 1
ATOM 1962 O O . PHE B 2 56 ? 18.939 58.982 42.058 1.00 13.78 304 PHE B O 1
ATOM 1970 N N . SER B 2 57 ? 19.926 59.317 40.070 1.00 13.84 305 SER B N 1
ATOM 1971 C CA . SER B 2 57 ? 18.737 59.942 39.502 1.00 13.08 305 SER B CA 1
ATOM 1972 C C . SER B 2 57 ? 17.799 58.827 39.002 1.00 12.86 305 SER B C 1
ATOM 1973 O O . SER B 2 57 ? 18.242 57.846 38.405 1.00 12.92 305 SER B O 1
ATOM 1976 N N . SER B 2 58 ? 16.492 58.983 39.224 1.00 12.24 306 SER B N 1
ATOM 1977 C CA . SER B 2 58 ? 15.569 57.881 38.950 1.00 12.59 306 SER B CA 1
ATOM 1978 C C . SER B 2 58 ? 14.132 58.404 38.676 1.00 12.93 306 SER B C 1
ATOM 1979 O O . SER B 2 58 ? 13.934 59.578 38.346 1.00 12.60 306 SER B O 1
ATOM 1982 N N . TYR B 2 59 ? 13.156 57.513 38.836 1.00 12.15 307 TYR B N 1
ATOM 1983 C CA . TYR B 2 59 ? 11.755 57.745 38.438 1.00 13.23 307 TYR B CA 1
ATOM 1984 C C . TYR B 2 59 ? 10.905 56.974 39.429 1.00 12.97 307 TYR B C 1
ATOM 1985 O O . TYR B 2 59 ? 11.388 56.044 40.093 1.00 13.18 307 TYR B O 1
ATOM 1994 N N . PRO B 2 60 ? 9.601 57.316 39.537 1.00 12.61 308 PRO B N 1
ATOM 1995 C CA . PRO B 2 60 ? 8.752 56.559 40.445 1.00 13.97 308 PRO B CA 1
ATOM 1996 C C . PRO B 2 60 ? 8.681 55.076 40.057 1.00 14.49 308 PRO B C 1
ATOM 1997 O O . PRO B 2 60 ? 8.541 54.751 38.883 1.00 15.16 308 PRO B O 1
ATOM 2001 N N . GLY B 2 61 ? 8.803 54.205 41.048 1.00 14.89 309 GLY B N 1
ATOM 2002 C CA . GLY B 2 61 ? 8.563 52.768 40.872 1.00 15.26 309 GLY B CA 1
ATOM 2003 C C . GLY B 2 61 ? 9.715 52.069 40.133 1.00 15.76 309 GLY B C 1
ATOM 2004 O O . GLY B 2 61 ? 9.571 50.919 39.737 1.00 17.06 309 GLY B O 1
ATOM 2005 N N . THR B 2 62 ? 10.846 52.760 39.960 1.00 15.85 310 THR B N 1
ATOM 2006 C CA . THR B 2 62 ? 11.947 52.255 39.113 1.00 15.50 310 THR B CA 1
ATOM 2007 C C . THR B 2 62 ? 13.117 52.064 40.066 1.00 17.07 310 THR B C 1
ATOM 2008 O O . THR B 2 62 ? 13.615 53.052 40.652 1.00 17.11 310 THR B O 1
ATOM 2012 N N . ILE B 2 63 ? 13.530 50.809 40.272 1.00 16.06 311 ILE B N 1
ATOM 2013 C CA . ILE B 2 63 ? 14.490 50.542 41.354 1.00 16.55 311 ILE B CA 1
ATOM 2014 C C . ILE B 2 63 ? 15.941 50.560 40.862 1.00 17.50 311 ILE B C 1
ATOM 2015 O O . ILE B 2 63 ? 16.810 49.849 41.385 1.00 19.66 311 ILE B O 1
ATOM 2020 N N . PHE B 2 64 ? 16.187 51.358 39.833 1.00 16.30 312 PHE B N 1
ATOM 2021 C CA . PHE B 2 64 ? 17.548 51.643 39.394 1.00 15.57 312 PHE B CA 1
ATOM 2022 C C . PHE B 2 64 ? 17.451 53.004 38.716 1.00 14.95 312 PHE B C 1
ATOM 2023 O O . PHE B 2 64 ? 16.423 53.692 38.848 1.00 15.12 312 PHE B O 1
ATOM 2031 N N . SER B 2 65 ? 18.524 53.444 38.084 1.00 14.79 313 SER B N 1
ATOM 2032 C CA . SER B 2 65 ? 18.501 54.790 37.530 1.00 14.69 313 SER B CA 1
ATOM 2033 C C . SER B 2 65 ? 17.697 54.861 36.221 1.00 16.04 313 SER B C 1
ATOM 2034 O O . SER B 2 65 ? 16.702 55.576 36.159 1.00 17.91 313 SER B O 1
ATOM 2037 N N . GLY B 2 66 ? 18.127 54.156 35.179 1.00 17.11 314 GLY B N 1
ATOM 2038 C CA . GLY B 2 66 ? 17.479 54.273 33.853 1.00 18.77 314 GLY B CA 1
ATOM 2039 C C . GLY B 2 66 ? 18.163 55.357 33.023 1.00 19.94 314 GLY B C 1
ATOM 2040 O O . GLY B 2 66 ? 18.178 55.292 31.780 1.00 21.03 314 GLY B O 1
ATOM 2041 N N . ASP B 2 67 ? 18.750 56.350 33.696 1.00 16.45 315 ASP B N 1
ATOM 2042 C CA . ASP B 2 67 ? 19.400 57.465 32.972 1.00 15.83 315 ASP B CA 1
ATOM 2043 C C . ASP B 2 67 ? 20.634 57.135 32.100 1.00 15.97 315 ASP B C 1
ATOM 2044 O O . ASP B 2 67 ? 20.667 57.544 30.914 1.00 16.09 315 ASP B O 1
ATOM 2049 N N . ASP B 2 68 ? 21.689 56.508 32.638 1.00 14.25 316 ASP B N 1
ATOM 2050 C CA . ASP B 2 68 ? 21.866 56.152 34.075 1.00 13.74 316 ASP B CA 1
ATOM 2051 C C . ASP B 2 68 ? 22.960 57.024 34.681 1.00 12.57 316 ASP B C 1
ATOM 2052 O O . ASP B 2 68 ? 23.925 57.393 33.992 1.00 12.76 316 ASP B O 1
ATOM 2057 N N . PHE B 2 69 ? 22.820 57.312 35.969 1.00 10.73 317 PHE B N 1
ATOM 2058 C CA . PHE B 2 69 ? 23.851 58.082 36.692 1.00 11.26 317 PHE B CA 1
ATOM 2059 C C . PHE B 2 69 ? 23.791 57.666 38.165 1.00 10.84 317 PHE B C 1
ATOM 2060 O O . PHE B 2 69 ? 22.743 57.872 38.827 1.00 11.80 317 PHE B O 1
ATOM 2068 N N . TYR B 2 70 ? 24.908 57.131 38.697 1.00 11.25 318 TYR B N 1
ATOM 2069 C CA . TYR B 2 70 ? 24.956 56.640 40.083 1.00 11.41 318 TYR B CA 1
ATOM 2070 C C . TYR B 2 70 ? 26.245 57.166 40.722 1.00 11.68 318 TYR B C 1
ATOM 2071 O O . TYR B 2 70 ? 27.305 57.105 40.098 1.00 13.24 318 TYR B O 1
ATOM 2080 N N . ILE B 2 71 ? 26.149 57.577 41.977 1.00 11.32 319 ILE B N 1
ATOM 2081 C CA . ILE B 2 71 ? 27.339 57.829 42.812 1.00 12.72 319 ILE B CA 1
ATOM 2082 C C . ILE B 2 71 ? 27.311 56.742 43.872 1.00 13.01 319 ILE B C 1
ATOM 2083 O O . ILE B 2 71 ? 26.371 56.655 44.655 1.00 13.76 319 ILE B O 1
ATOM 2088 N N . LEU B 2 72 ? 28.339 55.912 43.877 1.00 12.94 320 LEU B N 1
ATOM 2089 C CA . LEU B 2 72 ? 28.407 54.739 44.765 1.00 14.06 320 LEU B CA 1
ATOM 2090 C C . LEU B 2 72 ? 29.347 54.958 45.957 1.00 14.92 320 LEU B C 1
ATOM 2091 O O . LEU B 2 72 ? 30.387 55.617 45.821 1.00 15.26 320 LEU B O 1
ATOM 2096 N N . GLY B 2 73 ? 28.998 54.367 47.096 1.00 15.29 321 GLY B N 1
ATOM 2097 C CA . GLY B 2 73 ? 29.822 54.513 48.303 1.00 16.41 321 GLY B CA 1
ATOM 2098 C C . GLY B 2 73 ? 31.164 53.810 48.197 1.00 17.24 321 GLY B C 1
ATOM 2099 O O . GLY B 2 73 ? 32.061 54.031 49.042 1.00 17.91 321 GLY B O 1
ATOM 2100 N N . SER B 2 74 ? 31.326 52.988 47.162 1.00 16.45 322 SER B N 1
ATOM 2101 C CA . SER B 2 74 ? 32.604 52.348 46.830 1.00 16.42 322 SER B CA 1
ATOM 2102 C C . SER B 2 74 ? 33.606 53.344 46.217 1.00 15.92 322 SER B C 1
ATOM 2103 O O . SER B 2 74 ? 34.726 52.983 45.903 1.00 17.70 322 SER B O 1
ATOM 2106 N N . GLY B 2 75 ? 33.188 54.593 46.019 1.00 14.63 323 GLY B N 1
ATOM 2107 C CA . GLY B 2 75 ? 34.054 55.587 45.382 1.00 15.67 323 GLY B CA 1
ATOM 2108 C C . GLY B 2 75 ? 33.931 55.612 43.864 1.00 15.58 323 GLY B C 1
ATOM 2109 O O . GLY B 2 75 ? 34.696 56.307 43.195 1.00 17.15 323 GLY B O 1
ATOM 2110 N N . LEU B 2 76 ? 32.955 54.878 43.306 1.00 14.52 324 LEU B N 1
ATOM 2111 C CA . LEU B 2 76 ? 32.787 54.836 41.843 1.00 13.61 324 LEU B CA 1
ATOM 2112 C C . LEU B 2 76 ? 31.641 55.769 41.447 1.00 13.04 324 LEU B C 1
ATOM 2113 O O . LEU B 2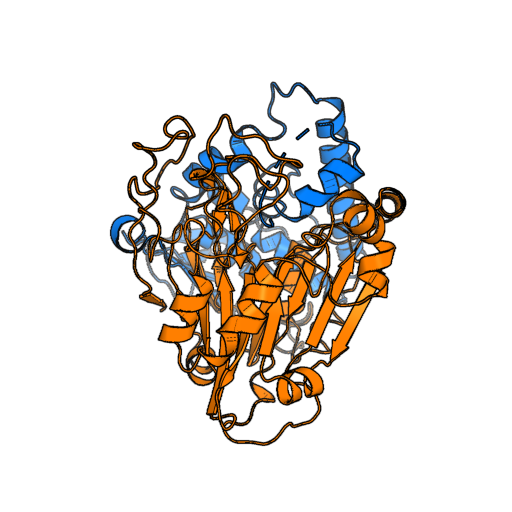 76 ? 30.693 55.938 42.226 1.00 13.66 324 LEU B O 1
ATOM 2118 N N . VAL B 2 77 ? 31.711 56.328 40.244 1.00 12.78 325 VAL B N 1
ATOM 2119 C CA . VAL B 2 77 ? 30.519 56.943 39.660 1.00 13.01 325 VAL B CA 1
ATOM 2120 C C . VAL B 2 77 ? 30.290 56.187 38.350 1.00 12.68 325 VAL B C 1
ATOM 2121 O O . VAL B 2 77 ? 31.242 55.972 37.539 1.00 14.03 325 VAL B O 1
ATOM 2125 N N . THR B 2 78 ? 29.061 55.757 38.112 1.00 11.77 326 THR B N 1
ATOM 2126 C CA . THR B 2 78 ? 28.807 54.972 36.892 1.00 11.05 326 THR B CA 1
ATOM 2127 C C . THR B 2 78 ? 27.696 55.657 36.069 1.00 10.82 326 THR B C 1
ATOM 2128 O O . THR B 2 78 ? 26.728 56.184 36.639 1.00 11.97 326 THR B O 1
ATOM 2132 N N . LEU B 2 79 ? 27.870 55.688 34.768 1.00 10.90 327 LEU B N 1
ATOM 2133 C CA . LEU B 2 79 ? 26.930 56.425 33.907 1.00 11.15 327 LEU B CA 1
ATOM 2134 C C . LEU B 2 79 ? 27.044 55.882 32.515 1.00 11.34 327 LEU B C 1
ATOM 2135 O O . LEU B 2 79 ? 28.041 55.221 32.182 1.00 12.59 327 LEU B O 1
ATOM 2140 N N . GLU B 2 80 ? 26.017 56.113 31.687 1.00 11.92 328 GLU B N 1
ATOM 2141 C CA . GLU B 2 80 ? 26.106 55.556 30.325 1.00 12.46 328 GLU B CA 1
ATOM 2142 C C . GLU B 2 80 ? 25.355 56.422 29.346 1.00 12.20 328 GLU B C 1
ATOM 2143 O O . GLU B 2 80 ? 24.471 57.170 29.775 1.00 13.06 328 GLU B O 1
ATOM 2149 N N . THR B 2 81 ? 25.665 56.285 28.056 1.00 11.98 329 THR B N 1
ATOM 2150 C CA . THR B 2 81 ? 24.740 56.763 27.035 1.00 12.75 329 THR B CA 1
ATOM 2151 C C . THR B 2 81 ? 24.447 55.548 26.156 1.00 13.81 329 THR B C 1
ATOM 2152 O O . THR B 2 81 ? 25.286 54.661 26.011 1.00 14.83 329 THR B O 1
ATOM 2156 N N . THR B 2 82 ? 23.251 55.514 25.608 1.00 13.68 330 THR B N 1
ATOM 2157 C CA . THR B 2 82 ? 22.772 54.339 24.888 1.00 14.78 330 THR B CA 1
ATOM 2158 C C . THR B 2 82 ? 23.284 54.302 23.435 1.00 14.98 330 THR B C 1
ATOM 2159 O O . THR B 2 82 ? 23.158 55.311 22.673 1.00 15.78 330 THR B O 1
ATOM 2163 N N . ILE B 2 83 ? 23.802 53.142 23.016 1.00 14.50 331 ILE B N 1
ATOM 2164 C CA . ILE B 2 83 ? 24.318 53.002 21.647 1.00 15.74 331 ILE B CA 1
ATOM 2165 C C . ILE B 2 83 ? 23.378 52.201 20.729 1.00 16.89 331 ILE B C 1
ATOM 2166 O O . ILE B 2 83 ? 23.392 52.416 19.503 1.00 17.80 331 ILE B O 1
ATOM 2171 N N . GLY B 2 84 ? 22.575 51.314 21.309 1.00 14.94 332 GLY B N 1
ATOM 2172 C CA . GLY B 2 84 ? 21.606 50.493 20.539 1.00 16.69 332 GLY B CA 1
ATOM 2173 C C . GLY B 2 84 ? 22.347 49.533 19.623 1.00 16.86 332 GLY B C 1
ATOM 2174 O O . GLY B 2 84 ? 23.557 49.317 19.762 1.00 18.21 332 GLY B O 1
ATOM 2175 N N . ASN B 2 85 ? 21.615 48.983 18.658 1.00 16.75 333 ASN B N 1
ATOM 2176 C CA . ASN B 2 85 ? 22.185 48.074 17.673 1.00 16.65 333 ASN B CA 1
ATOM 2177 C C . ASN B 2 85 ? 21.358 48.220 16.405 1.00 18.60 333 ASN B C 1
ATOM 2178 O O . ASN B 2 85 ? 20.129 48.190 16.488 1.00 19.82 333 ASN B O 1
ATOM 2183 N N . LYS B 2 86 ? 22.028 48.364 15.268 1.00 20.16 334 LYS B N 1
ATOM 2184 C CA . LYS B 2 86 ? 21.353 48.472 13.969 1.00 22.35 334 LYS B CA 1
ATOM 2185 C C . LYS B 2 86 ? 21.569 47.239 13.075 1.00 23.11 334 LYS B C 1
ATOM 2186 O O . LYS B 2 86 ? 21.111 47.220 11.934 1.00 24.41 334 LYS B O 1
ATOM 2192 N N . ASN B 2 87 ? 22.231 46.212 13.590 1.00 21.17 335 ASN B N 1
ATOM 2193 C CA . ASN B 2 87 ? 22.533 45.022 12.779 1.00 21.14 335 ASN B CA 1
ATOM 2194 C C . ASN B 2 87 ? 21.591 43.869 13.181 1.00 20.76 335 ASN B C 1
ATOM 2195 O O . ASN B 2 87 ? 21.778 43.228 14.206 1.00 19.59 335 ASN B O 1
ATOM 2200 N N . PRO B 2 88 ? 20.584 43.580 12.333 1.00 21.93 336 PRO B N 1
ATOM 2201 C CA . PRO B 2 88 ? 19.567 42.581 12.677 1.00 22.24 336 PRO B CA 1
ATOM 2202 C C . PRO B 2 88 ? 20.152 41.179 12.804 1.00 21.99 336 PRO B C 1
ATOM 2203 O O . PRO B 2 88 ? 19.535 40.335 13.434 1.00 21.90 336 PRO B O 1
ATOM 2207 N N . ALA B 2 89 ? 21.336 40.936 12.247 1.00 21.26 337 ALA B N 1
ATOM 2208 C CA . ALA B 2 89 ? 21.963 39.617 12.401 1.00 21.47 337 ALA B CA 1
ATOM 2209 C C . ALA B 2 89 ? 22.400 39.310 13.826 1.00 21.18 337 ALA B C 1
ATOM 2210 O O . ALA B 2 89 ? 22.795 38.173 14.108 1.00 21.57 337 ALA B O 1
ATOM 2212 N N . LEU B 2 90 ? 22.343 40.311 14.724 1.00 18.41 338 LEU B N 1
ATOM 2213 C CA . LEU B 2 90 ? 22.785 40.099 16.094 1.00 17.26 338 LEU B CA 1
ATOM 2214 C C . LEU B 2 90 ? 21.627 39.802 17.022 1.00 16.66 338 LEU B C 1
ATOM 2215 O O . LEU B 2 90 ? 21.858 39.425 18.165 1.00 15.69 338 LEU B O 1
ATOM 2220 N N . TRP B 2 91 ? 20.390 39.965 16.537 1.00 16.75 339 TRP B N 1
ATOM 2221 C CA . TRP B 2 91 ? 19.243 39.722 17.409 1.00 18.05 339 TRP B CA 1
ATOM 2222 C C . TRP B 2 91 ? 19.118 38.271 17.869 1.00 19.02 339 TRP B C 1
ATOM 2223 O O . TRP B 2 91 ? 18.488 37.977 18.891 1.00 19.44 339 TRP B O 1
ATOM 2234 N N . LYS B 2 92 ? 19.741 37.359 17.122 1.00 19.75 340 LYS B N 1
ATOM 2235 C CA . LYS B 2 92 ? 19.739 35.969 17.548 1.00 20.69 340 LYS B CA 1
ATOM 2236 C C . LYS B 2 92 ? 20.455 35.781 18.905 1.00 20.64 340 LYS B C 1
ATOM 2237 O O . LYS B 2 92 ? 20.258 34.756 19.590 1.00 20.53 340 LYS B O 1
ATOM 2243 N N . TYR B 2 93 ? 21.297 36.741 19.302 1.00 18.98 341 TYR B N 1
ATOM 2244 C CA . TYR B 2 93 ? 21.950 36.646 20.626 1.00 18.54 341 TYR B CA 1
ATOM 2245 C C . TYR B 2 93 ? 21.092 37.141 21.797 1.00 19.12 341 TYR B C 1
ATOM 2246 O O . TYR B 2 93 ? 21.535 37.093 22.955 1.00 18.90 341 TYR B O 1
ATOM 2255 N N . VAL B 2 94 ? 19.888 37.623 21.502 1.00 17.53 342 VAL B N 1
ATOM 2256 C CA . VAL B 2 94 ? 18.966 38.017 22.551 1.00 17.11 342 VAL B CA 1
ATOM 2257 C C . VAL B 2 94 ? 18.090 36.777 22.802 1.00 17.60 342 VAL B C 1
ATOM 2258 O O . VAL B 2 94 ? 17.283 36.422 21.947 1.00 18.46 342 VAL B O 1
ATOM 2262 N N . GLN B 2 95 ? 18.270 36.119 23.951 1.00 17.35 343 GLN B N 1
ATOM 2263 C CA . GLN B 2 95 ? 17.559 34.854 24.276 1.00 17.82 343 GLN B CA 1
ATOM 2264 C C . GLN B 2 95 ? 17.035 34.926 25.691 1.00 17.80 343 GLN B C 1
ATOM 2265 O O . GLN B 2 95 ? 17.663 35.571 26.534 1.00 17.72 343 GLN B O 1
ATOM 2271 N N . PRO B 2 96 ? 15.920 34.231 25.993 1.00 17.26 344 PRO B N 1
ATOM 2272 C CA . PRO B 2 96 ? 15.407 34.297 27.341 1.00 17.17 344 PRO B CA 1
ATOM 2273 C C . PRO B 2 96 ? 16.226 33.480 28.331 1.00 16.65 344 PRO B C 1
ATOM 2274 O O . PRO B 2 96 ? 16.209 33.774 29.524 1.00 17.17 344 PRO B O 1
ATOM 2278 N N . GLN B 2 97 ? 16.917 32.435 27.862 1.00 15.39 345 GLN B N 1
ATOM 2279 C CA . GLN B 2 97 ? 17.773 31.669 28.783 1.00 16.81 345 GLN B CA 1
ATOM 2280 C C . GLN B 2 97 ? 19.223 32.036 28.525 1.00 16.04 345 GLN B C 1
ATOM 2281 O O . GLN B 2 97 ? 19.671 32.058 27.377 1.00 18.71 345 GLN B O 1
ATOM 2287 N N . GLY B 2 98 ? 19.965 32.324 29.587 1.00 15.58 346 GLY B N 1
ATOM 2288 C CA . GLY B 2 98 ? 21.378 32.641 29.433 1.00 15.30 346 GLY B CA 1
ATOM 2289 C C . GLY B 2 98 ? 21.641 34.140 29.306 1.00 16.21 346 GLY B C 1
ATOM 2290 O O . GLY B 2 98 ? 22.770 34.557 29.041 1.00 16.80 346 GLY B O 1
ATOM 2291 N N . CYS B 2 99 ? 20.599 34.937 29.525 1.00 16.05 347 CYS B N 1
ATOM 2292 C CA . CYS B 2 99 ? 20.674 36.416 29.413 1.00 15.41 347 CYS B CA 1
ATOM 2293 C C . CYS B 2 99 ? 19.977 37.010 30.634 1.00 15.13 347 CYS B C 1
ATOM 2294 O O . CYS B 2 99 ? 18.858 36.584 30.990 1.00 15.32 347 CYS B O 1
ATOM 2297 N N . VAL B 2 100 ? 20.655 37.938 31.323 1.00 13.51 348 VAL B N 1
ATOM 2298 C CA . VAL B 2 100 ? 20.036 38.674 32.431 1.00 13.20 348 VAL B CA 1
ATOM 2299 C C . VAL B 2 100 ? 19.783 40.107 31.883 1.00 13.77 348 VAL B C 1
ATOM 2300 O O . VAL B 2 100 ? 20.686 40.699 31.281 1.00 12.80 348 VAL B O 1
ATOM 2304 N N . LEU B 2 101 ? 18.573 40.635 32.093 1.00 13.72 349 LEU B N 1
ATOM 2305 C CA . LEU B 2 101 ? 18.230 41.944 31.536 1.00 14.54 349 LEU B CA 1
ATOM 2306 C C . LEU B 2 101 ? 19.180 42.991 32.099 1.00 12.60 349 LEU B C 1
ATOM 2307 O O . LEU B 2 101 ? 19.710 42.852 33.214 1.00 12.38 349 LEU B O 1
ATOM 2312 N N . GLU B 2 102 ? 19.375 44.035 31.302 1.00 12.81 350 GLU B N 1
ATOM 2313 C CA . GLU B 2 102 ? 20.462 44.963 31.582 1.00 12.93 350 GLU B CA 1
ATOM 2314 C C . GLU B 2 102 ? 20.251 45.654 32.906 1.00 11.55 350 GLU B C 1
ATOM 2315 O O . GLU B 2 102 ? 21.238 45.946 33.616 1.00 11.21 350 GLU B O 1
ATOM 2321 N N . TRP B 2 103 ? 18.998 45.974 33.246 1.00 12.76 351 TRP B N 1
ATOM 2322 C CA . TRP B 2 103 ? 18.781 46.731 34.484 1.00 13.27 351 TRP B CA 1
ATOM 2323 C C . TRP B 2 103 ? 19.269 45.940 35.679 1.00 13.29 351 TRP B C 1
ATOM 2324 O O . TRP B 2 103 ? 19.852 46.509 36.615 1.00 12.21 351 TRP B O 1
ATOM 2335 N N . ILE B 2 104 ? 19.076 44.614 35.660 1.00 11.51 352 ILE B N 1
ATOM 2336 C CA . ILE B 2 104 ? 19.584 43.779 36.752 1.00 11.40 352 ILE B CA 1
ATOM 2337 C C . ILE B 2 104 ? 21.111 43.736 36.758 1.00 11.12 352 ILE B C 1
ATOM 2338 O O . ILE B 2 104 ? 21.727 43.874 37.823 1.00 11.45 352 ILE B O 1
ATOM 2343 N N . ARG B 2 105 ? 21.725 43.509 35.593 1.00 10.69 353 ARG B N 1
ATOM 2344 C CA . ARG B 2 105 ? 23.202 43.458 35.519 1.00 11.66 353 ARG B CA 1
ATOM 2345 C C . ARG B 2 105 ? 23.818 44.759 36.044 1.00 11.61 353 ARG B C 1
ATOM 2346 O O . ARG B 2 105 ? 24.831 44.740 36.772 1.00 11.68 353 ARG B O 1
ATOM 2354 N N . ASN B 2 106 ? 23.179 45.880 35.715 1.00 12.26 354 ASN B N 1
ATOM 2355 C CA . ASN B 2 106 ? 23.630 47.197 36.188 1.00 12.65 354 ASN B CA 1
ATOM 2356 C C . ASN B 2 106 ? 23.562 47.268 37.727 1.00 12.09 354 ASN B C 1
ATOM 2357 O O . ASN B 2 106 ? 24.533 47.676 38.387 1.00 12.47 354 ASN B O 1
ATOM 2362 N N . VAL B 2 107 ? 22.440 46.857 38.304 1.00 12.56 355 VAL B N 1
ATOM 2363 C CA . VAL B 2 107 ? 22.284 46.949 39.761 1.00 13.20 355 VAL B CA 1
ATOM 2364 C C . VAL B 2 107 ? 23.286 46.037 40.469 1.00 13.83 355 VAL B C 1
ATOM 2365 O O . VAL B 2 107 ? 23.933 46.452 41.459 1.00 12.33 355 VAL B O 1
ATOM 2369 N N . VAL B 2 108 ? 23.438 44.809 39.944 1.00 12.99 356 VAL B N 1
ATOM 2370 C CA . VAL B 2 108 ? 24.367 43.852 40.554 1.00 13.51 356 VAL B CA 1
ATOM 2371 C C . VAL B 2 108 ? 25.825 44.336 40.449 1.00 12.89 356 VAL B C 1
ATOM 2372 O O . VAL B 2 108 ? 26.582 44.257 41.431 1.00 12.14 356 VAL B O 1
ATOM 2376 N N . ALA B 2 109 ? 26.228 44.809 39.265 1.00 11.95 357 ALA B N 1
ATOM 2377 C CA . ALA B 2 109 ? 27.582 45.376 39.107 1.00 12.31 357 ALA B CA 1
ATOM 2378 C C . ALA B 2 109 ? 27.810 46.559 40.062 1.00 12.61 357 ALA B C 1
ATOM 2379 O O . ALA B 2 109 ? 28.883 46.650 40.676 1.00 12.06 357 ALA B O 1
ATOM 2381 N N . ASN B 2 110 ? 26.821 47.459 40.186 1.00 11.83 358 ASN B N 1
ATOM 2382 C CA . ASN B 2 110 ? 26.978 48.603 41.100 1.00 12.54 358 ASN B CA 1
ATOM 2383 C C . ASN B 2 110 ? 27.147 48.161 42.537 1.00 13.28 358 ASN B C 1
ATOM 2384 O O . ASN B 2 110 ? 27.895 48.767 43.295 1.00 13.68 358 ASN B O 1
ATOM 2389 N N . ARG B 2 111 ? 26.503 47.059 42.901 1.00 13.45 359 ARG B N 1
ATOM 2390 C CA . ARG B 2 111 ? 26.576 46.573 44.276 1.00 15.27 359 ARG B CA 1
ATOM 2391 C C . ARG B 2 111 ? 27.922 45.909 44.569 1.00 14.59 359 ARG B C 1
ATOM 2392 O O . ARG B 2 111 ? 28.500 46.130 45.621 1.00 15.09 359 ARG B O 1
ATOM 2400 N N . LEU B 2 112 ? 28.456 45.130 43.635 1.00 13.78 360 LEU B N 1
ATOM 2401 C CA . LEU B 2 112 ? 29.606 44.271 43.959 1.00 14.38 360 LEU B CA 1
ATOM 2402 C C . LEU B 2 112 ? 30.955 44.918 43.661 1.00 15.89 360 LEU B C 1
ATOM 2403 O O . LEU B 2 112 ? 31.980 44.555 44.295 1.00 17.41 360 LEU B O 1
ATOM 2408 N N . ALA B 2 113 ? 30.991 45.829 42.681 1.00 15.07 361 ALA B N 1
ATOM 2409 C CA . ALA B 2 113 ? 32.267 46.376 42.219 1.00 15.37 361 ALA B CA 1
ATOM 2410 C C . ALA B 2 113 ? 33.045 47.162 43.266 1.00 16.59 361 ALA B C 1
ATOM 2411 O O . ALA B 2 113 ? 32.492 48.004 43.980 1.00 16.35 361 ALA B O 1
ATOM 2413 N N . LEU B 2 114 ? 34.353 46.928 43.297 1.00 17.12 362 LEU B N 1
ATOM 2414 C CA . LEU B 2 114 ? 35.277 47.754 44.075 1.00 19.24 362 LEU B CA 1
ATOM 2415 C C . LEU B 2 114 ? 35.995 48.755 43.169 1.00 17.41 362 LEU B C 1
ATOM 2416 O O . LEU B 2 114 ? 36.584 49.701 43.647 1.00 18.41 362 LEU B O 1
ATOM 2421 N N . ASP B 2 115 ? 36.010 48.494 41.866 1.00 16.54 363 ASP B N 1
ATOM 2422 C CA . ASP B 2 115 ? 36.803 49.266 40.923 1.00 16.17 363 ASP B CA 1
ATOM 2423 C C . ASP B 2 115 ? 36.225 49.052 39.540 1.00 15.38 363 ASP B C 1
ATOM 2424 O O . ASP B 2 115 ? 35.283 48.278 39.386 1.00 15.51 363 ASP B O 1
ATOM 2429 N N . GLY B 2 116 ? 36.752 49.762 38.548 1.00 14.21 364 GLY B N 1
ATOM 2430 C CA . GLY B 2 116 ? 36.211 49.726 37.182 1.00 14.28 364 GLY B CA 1
ATOM 2431 C C . GLY B 2 116 ? 36.326 48.337 36.559 1.00 14.94 364 GLY B C 1
ATOM 2432 O O . GLY B 2 116 ? 35.389 47.838 35.940 1.00 14.83 364 GLY B O 1
ATOM 2433 N N . ALA B 2 117 ? 37.480 47.697 36.746 1.00 14.63 365 ALA B N 1
ATOM 2434 C CA . ALA B 2 117 ? 37.690 46.357 36.177 1.00 15.28 365 ALA B CA 1
ATOM 2435 C C . ALA B 2 117 ? 36.652 45.355 36.712 1.00 15.27 365 ALA B C 1
ATOM 2436 O O . ALA B 2 117 ? 36.069 44.571 35.937 1.00 15.09 365 ALA B O 1
ATOM 2438 N N . THR B 2 118 ? 36.421 45.377 38.016 1.00 14.02 366 THR B N 1
ATOM 2439 C CA A THR B 2 118 ? 35.467 44.436 38.602 0.50 14.15 366 THR B CA 1
ATOM 2440 C CA B THR B 2 118 ? 35.459 44.467 38.654 0.50 15.10 366 THR B CA 1
ATOM 2441 C C . THR B 2 118 ? 34.03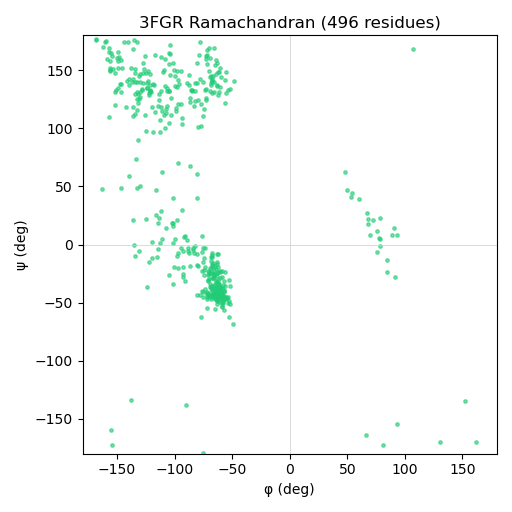4 44.762 38.190 1.00 14.99 366 THR B C 1
ATOM 2442 O O . THR B 2 118 ? 33.245 43.844 37.975 1.00 13.53 366 THR B O 1
ATOM 2449 N N . TRP B 2 119 ? 33.708 46.064 38.096 1.00 12.90 367 TRP B N 1
ATOM 2450 C CA . TRP B 2 119 ? 32.360 46.441 37.621 1.00 12.04 367 TRP B CA 1
ATOM 2451 C C . TRP B 2 119 ? 32.118 45.786 36.257 1.00 12.25 367 TRP B C 1
ATOM 2452 O O . TRP B 2 119 ? 31.074 45.154 36.012 1.00 12.50 367 TRP B O 1
ATOM 2463 N N . ALA B 2 120 ? 33.112 45.908 35.374 1.00 12.43 368 ALA B N 1
ATOM 2464 C CA . ALA B 2 120 ? 32.971 45.403 33.997 1.00 12.88 368 ALA B CA 1
ATOM 2465 C C . ALA B 2 120 ? 32.832 43.877 33.994 1.00 14.93 368 ALA B C 1
ATOM 2466 O O . ALA B 2 120 ? 31.981 43.311 33.280 1.00 13.49 368 ALA B O 1
ATOM 2468 N N . ASP B 2 121 ? 33.650 43.232 34.825 1.00 14.67 369 ASP B N 1
ATOM 2469 C CA A ASP B 2 121 ? 33.648 41.763 34.936 0.50 15.66 369 ASP B CA 1
ATOM 2470 C CA B ASP B 2 121 ? 33.656 41.773 34.933 0.50 15.93 369 ASP B CA 1
ATOM 2471 C C . ASP B 2 121 ? 32.276 41.260 35.352 1.00 14.70 369 ASP B C 1
ATOM 2472 O O . ASP B 2 121 ? 31.791 40.260 34.819 1.00 15.82 369 ASP B O 1
ATOM 2481 N N . VAL B 2 122 ? 31.651 41.940 36.323 1.00 13.06 370 VAL B N 1
ATOM 2482 C CA . VAL B 2 122 ? 30.330 41.523 36.788 1.00 12.54 370 VAL B CA 1
ATOM 2483 C C . VAL B 2 122 ? 29.239 41.829 35.755 1.00 13.01 370 VAL B C 1
ATOM 2484 O O . VAL B 2 122 ? 28.389 40.998 35.423 1.00 12.41 370 VAL B O 1
ATOM 2488 N N . PHE B 2 123 ? 29.307 43.033 35.207 1.00 11.95 371 PHE B N 1
ATOM 2489 C CA . PHE B 2 123 ? 28.236 43.489 34.347 1.00 11.59 371 PHE B CA 1
ATOM 2490 C C . PHE B 2 123 ? 28.155 42.655 33.083 1.00 13.53 371 PHE B C 1
ATOM 2491 O O . PHE B 2 123 ? 27.079 42.481 32.544 1.00 14.12 371 PHE B O 1
ATOM 2499 N N . LYS B 2 124 ? 29.297 42.199 32.574 1.00 13.05 372 LYS B N 1
ATOM 2500 C CA . LYS B 2 124 ? 29.255 41.613 31.265 1.00 14.20 372 LYS B CA 1
ATOM 2501 C C . LYS B 2 124 ? 28.762 40.175 31.279 1.00 15.22 372 LYS B C 1
ATOM 2502 O O . LYS B 2 124 ? 28.547 39.572 30.195 1.00 15.48 372 LYS B O 1
ATOM 2508 N N . ARG B 2 125 ? 28.605 39.592 32.472 1.00 14.00 373 ARG B N 1
ATOM 2509 C CA . ARG B 2 125 ? 28.090 38.196 32.524 1.00 14.42 373 ARG B CA 1
ATOM 2510 C C . ARG B 2 125 ? 26.653 38.104 32.026 1.00 12.47 373 ARG B C 1
ATOM 2511 O O . ARG B 2 125 ? 25.838 38.982 32.338 1.00 13.96 373 ARG B O 1
ATOM 2519 N N . PHE B 2 126 ? 26.334 37.041 31.269 1.00 12.66 374 PHE B N 1
ATOM 2520 C CA . PHE B 2 126 ? 24.963 36.833 30.787 1.00 12.12 374 PHE B CA 1
ATOM 2521 C C . PHE B 2 126 ? 24.456 38.077 30.037 1.00 12.35 374 PHE B C 1
ATOM 2522 O O . PHE B 2 126 ? 23.295 38.467 30.173 1.00 12.22 374 PHE B O 1
ATOM 2530 N N . ASN B 2 127 ? 25.314 38.620 29.184 1.00 13.27 375 ASN B N 1
ATOM 2531 C CA . ASN B 2 127 ? 24.959 39.813 28.403 1.00 13.61 375 ASN B CA 1
ATOM 2532 C C . ASN B 2 127 ? 23.689 39.543 27.613 1.00 14.18 375 ASN B C 1
ATOM 2533 O O . ASN B 2 127 ? 23.642 38.610 26.806 1.00 15.30 375 ASN B O 1
ATOM 2538 N N . SER B 2 128 ? 22.660 40.363 27.843 1.00 14.12 376 SER B N 1
ATOM 2539 C CA . SER B 2 128 ? 21.348 40.189 27.182 1.00 14.49 376 SER B CA 1
ATOM 2540 C C . SER B 2 128 ? 21.259 40.734 25.763 1.00 14.11 376 SER B C 1
ATOM 2541 O O . SER B 2 128 ? 20.304 40.424 25.047 1.00 13.91 376 SER B O 1
ATOM 2544 N N . GLY B 2 129 ? 22.189 41.612 25.388 1.00 13.13 377 GLY B N 1
ATOM 2545 C CA . GLY B 2 129 ? 22.113 42.292 24.122 1.00 13.91 377 GLY B CA 1
ATOM 2546 C C . GLY B 2 129 ? 20.925 43.261 24.100 1.00 14.70 377 GLY B C 1
ATOM 2547 O O . GLY B 2 129 ? 20.436 43.619 23.042 1.00 14.06 377 GLY B O 1
ATOM 2548 N N . THR B 2 130 ? 20.467 43.665 25.281 1.00 13.96 378 THR B N 1
ATOM 2549 C CA . THR B 2 130 ? 19.365 44.633 25.389 1.00 15.00 378 THR B CA 1
ATOM 2550 C C . THR B 2 130 ? 19.791 45.802 26.284 1.00 14.08 378 THR B C 1
ATOM 2551 O O . THR B 2 130 ? 20.636 45.631 27.185 1.00 14.34 378 THR B O 1
ATOM 2555 N N . TYR B 2 131 ? 19.202 46.970 26.011 1.00 14.26 379 TYR B N 1
ATOM 2556 C CA . TYR B 2 131 ? 19.677 48.284 26.544 1.00 14.74 379 TYR B CA 1
ATOM 2557 C C . TYR B 2 131 ? 21.186 48.394 26.333 1.00 14.18 379 TYR B C 1
ATOM 2558 O O . TYR B 2 131 ? 21.974 48.455 27.303 1.00 14.69 379 TYR B O 1
ATOM 2567 N N . ASN B 2 132 ? 21.571 48.370 25.060 1.00 13.49 380 ASN B N 1
ATOM 2568 C CA . ASN B 2 132 ? 22.982 48.344 24.631 1.00 12.78 380 ASN B CA 1
ATOM 2569 C C . ASN B 2 132 ? 23.602 49.734 24.810 1.00 13.21 380 ASN B C 1
ATOM 2570 O O . ASN B 2 132 ? 23.211 50.685 24.133 1.00 14.36 380 ASN B O 1
ATOM 2575 N N . ASN B 2 133 ? 24.518 49.857 25.757 1.00 12.26 381 ASN B N 1
ATOM 2576 C CA . ASN B 2 133 ? 25.028 51.155 26.172 1.00 12.80 381 ASN B CA 1
ATOM 2577 C C . ASN B 2 133 ? 26.551 51.229 26.105 1.00 13.84 381 ASN B C 1
ATOM 2578 O O . ASN B 2 133 ? 27.214 50.191 26.068 1.00 14.00 381 ASN B O 1
ATOM 2583 N N . GLN B 2 134 ? 27.082 52.461 26.102 1.00 12.35 382 GLN B N 1
ATOM 2584 C CA . GLN B 2 134 ? 28.488 52.704 26.432 1.00 12.14 382 GLN B CA 1
ATOM 2585 C C . GLN B 2 134 ? 28.488 53.157 27.881 1.00 12.66 382 GLN B C 1
ATOM 2586 O O . GLN B 2 134 ? 27.930 54.216 28.211 1.00 12.42 382 GLN B O 1
ATOM 2592 N N . TRP B 2 135 ? 29.100 52.339 28.734 1.00 11.11 383 TRP B N 1
ATOM 2593 C CA . TRP B 2 135 ? 29.187 52.631 30.162 1.00 11.83 383 TRP B CA 1
ATOM 2594 C C . TRP B 2 135 ? 30.549 53.293 30.434 1.00 12.42 383 TRP B C 1
ATOM 2595 O O . TRP B 2 135 ? 31.565 52.839 29.928 1.00 13.49 383 TRP B O 1
ATOM 2606 N N . MET B 2 136 ? 30.540 54.316 31.277 1.00 11.90 384 MET B N 1
ATOM 2607 C CA . MET B 2 136 ? 31.771 54.918 31.811 1.00 12.26 384 MET B CA 1
ATOM 2608 C C . MET B 2 136 ? 31.780 54.628 33.305 1.00 12.23 384 MET B C 1
ATOM 2609 O O . MET B 2 136 ? 30.776 54.901 34.010 1.00 12.70 384 MET B O 1
ATOM 2614 N N . ILE B 2 137 ? 32.891 54.093 33.820 1.00 11.74 385 ILE B N 1
ATOM 2615 C CA A ILE B 2 137 ? 33.049 53.864 35.246 0.50 12.66 385 ILE B CA 1
ATOM 2616 C CA B ILE B 2 137 ? 33.020 53.919 35.271 0.50 12.37 385 ILE B CA 1
ATOM 2617 C C . ILE B 2 137 ? 34.226 54.723 35.709 1.00 12.36 385 ILE B C 1
ATOM 2618 O O . ILE B 2 137 ? 35.366 54.487 35.251 1.00 12.71 385 ILE B O 1
ATOM 2627 N N . VAL B 2 138 ? 33.953 55.708 36.546 1.00 12.24 386 VAL B N 1
ATOM 2628 C CA . VAL B 2 138 ? 34.985 56.581 37.071 1.00 13.48 386 VAL B CA 1
ATOM 2629 C C . VAL B 2 138 ? 35.280 56.144 38.496 1.00 13.34 386 VAL B C 1
ATOM 2630 O O . VAL B 2 138 ? 34.368 56.055 39.337 1.00 13.65 386 VAL B O 1
ATOM 2634 N N . ASP B 2 139 ? 36.555 55.872 38.784 1.00 13.82 387 ASP B N 1
ATOM 2635 C CA . ASP B 2 139 ? 36.909 55.428 40.112 1.00 14.66 387 ASP B CA 1
ATOM 2636 C C . ASP B 2 139 ? 37.660 56.577 40.823 1.00 14.41 387 ASP B C 1
ATOM 2637 O O . ASP B 2 139 ? 38.842 56.796 40.558 1.00 16.45 387 ASP B O 1
ATOM 2642 N N . TYR B 2 140 ? 36.972 57.314 41.676 1.00 14.74 388 TYR B N 1
ATOM 2643 C CA . TYR B 2 140 ? 37.596 58.451 42.328 1.00 15.22 388 TYR B CA 1
ATOM 2644 C C . TYR B 2 140 ? 38.691 58.023 43.305 1.00 16.80 388 TYR B C 1
ATOM 2645 O O . TYR B 2 140 ? 39.550 58.850 43.677 1.00 17.98 388 TYR B O 1
ATOM 2654 N N . LYS B 2 141 ? 38.685 56.750 43.713 1.00 15.78 389 LYS B N 1
ATOM 2655 C CA . LYS B 2 141 ? 39.757 56.272 44.605 1.00 16.81 389 LYS B CA 1
ATOM 2656 C C . LYS B 2 141 ? 41.112 56.348 43.902 1.00 17.15 389 LYS B C 1
ATOM 2657 O O . LYS B 2 141 ? 42.180 56.379 44.579 1.00 18.87 389 LYS B O 1
ATOM 2663 N N . ALA B 2 142 ? 41.108 56.322 42.572 1.00 16.24 390 ALA B N 1
ATOM 2664 C CA . ALA B 2 142 ? 42.337 56.375 41.759 1.00 16.86 390 ALA B CA 1
ATOM 2665 C C . ALA B 2 142 ? 42.684 57.808 41.311 1.00 17.65 390 ALA B C 1
ATOM 2666 O O . ALA B 2 142 ? 43.705 58.045 40.667 1.00 18.17 390 ALA B O 1
ATOM 2668 N N . PHE B 2 143 ? 41.821 58.759 41.652 1.00 17.46 391 PHE B N 1
ATOM 2669 C CA . PHE B 2 143 ? 42.037 60.134 41.269 1.00 17.83 391 PHE B CA 1
ATOM 2670 C C . PHE B 2 143 ? 42.754 60.910 42.378 1.00 19.32 391 PHE B C 1
ATOM 2671 O O . PHE B 2 143 ? 42.223 61.045 43.504 1.00 20.22 391 PHE B O 1
ATOM 2679 N N . LEU B 2 144 ? 43.930 61.455 42.050 1.00 20.51 392 LEU B N 1
ATOM 2680 C CA . LEU B 2 144 ? 44.626 62.356 42.978 1.00 22.15 392 LEU B CA 1
ATOM 2681 C C . LEU B 2 144 ? 44.565 63.803 42.487 1.00 22.17 392 LEU B C 1
ATOM 2682 O O . LEU B 2 144 ? 45.134 64.108 41.454 1.00 21.28 392 LEU B O 1
ATOM 2687 N N . PRO B 2 145 ? 43.859 64.674 43.210 1.00 23.10 393 PRO B N 1
ATOM 2688 C CA . PRO B 2 145 ? 43.816 66.080 42.764 1.00 24.02 393 PRO B CA 1
ATOM 2689 C C . PRO B 2 145 ? 45.242 66.622 42.575 1.00 25.15 393 PRO B C 1
ATOM 2690 O O . PRO B 2 145 ? 46.122 66.360 43.419 1.00 25.43 393 PRO B O 1
ATOM 2694 N N . ASN B 2 146 ? 45.463 67.289 41.444 1.00 25.47 394 ASN B N 1
ATOM 2695 C CA . ASN B 2 146 ? 46.742 67.907 41.084 1.00 26.85 394 ASN B CA 1
ATOM 2696 C C . ASN B 2 146 ? 47.792 66.901 40.628 1.00 27.17 394 ASN B C 1
ATOM 2697 O O . ASN B 2 146 ? 48.867 67.273 40.161 1.00 26.72 394 ASN B O 1
ATOM 2702 N N . GLY B 2 147 ? 47.474 65.616 40.734 1.00 27.18 395 GLY B N 1
ATOM 2703 C CA . GLY B 2 147 ? 48.440 64.593 40.378 1.00 27.71 395 GLY B CA 1
ATOM 2704 C C . GLY B 2 147 ? 48.550 64.361 38.897 1.00 27.85 395 GLY B C 1
ATOM 2705 O O . GLY B 2 147 ? 47.655 64.749 38.128 1.00 27.83 395 GLY B O 1
ATOM 2706 N N . PRO B 2 148 ? 49.645 63.699 38.478 1.00 27.35 396 PRO B N 1
ATOM 2707 C CA . PRO B 2 148 ? 49.832 63.332 37.084 1.00 27.10 396 PRO B CA 1
ATOM 2708 C C . PRO B 2 148 ? 48.975 62.088 36.769 1.00 26.49 396 PRO B C 1
ATOM 2709 O O . PRO B 2 148 ? 48.368 61.543 37.693 1.00 27.56 396 PRO B O 1
ATOM 2713 N N . SER B 2 149 ? 48.912 61.668 35.506 1.00 25.38 397 SER B N 1
ATOM 2714 C CA . SER B 2 149 ? 48.204 60.424 35.171 1.00 25.62 397 SER B CA 1
ATOM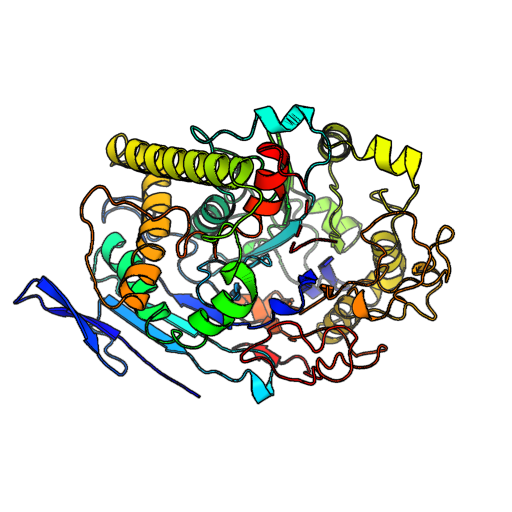 2715 C C . SER B 2 149 ? 48.752 59.254 35.976 1.00 25.59 397 SER B C 1
ATOM 2716 O O . SER B 2 149 ? 49.970 59.084 36.038 1.00 24.08 397 SER B O 1
ATOM 2719 N N . PRO B 2 150 ? 47.858 58.466 36.617 1.00 25.24 398 PRO B N 1
ATOM 2720 C CA . PRO B 2 150 ? 48.285 57.233 37.272 1.00 25.26 398 PRO B CA 1
ATOM 2721 C C . PRO B 2 150 ? 48.373 56.068 36.296 1.00 24.93 398 PRO B C 1
ATOM 2722 O O . PRO B 2 150 ? 48.762 54.939 36.679 1.00 27.14 398 PRO B O 1
ATOM 2726 N N . GLY B 2 151 ? 48.000 56.322 35.048 1.00 23.83 399 GLY B N 1
ATOM 2727 C CA . GLY B 2 151 ? 48.144 55.350 33.990 1.00 23.96 399 GLY B CA 1
ATOM 2728 C C . GLY B 2 151 ? 47.007 54.351 33.878 1.00 22.22 399 GLY B C 1
ATOM 2729 O O . GLY B 2 151 ? 46.806 53.768 32.818 1.00 24.07 399 GLY B O 1
ATOM 2730 N N . SER B 2 152 ? 46.282 54.136 34.973 1.00 21.07 400 SER B N 1
ATOM 2731 C CA . SER B 2 152 ? 45.200 53.158 34.989 1.00 19.50 400 SER B CA 1
ATOM 2732 C C . SER B 2 152 ? 44.193 53.486 36.088 1.00 17.81 400 SER B C 1
ATOM 2733 O O . SER B 2 152 ? 44.417 54.385 36.948 1.00 16.77 400 SER B O 1
ATOM 2736 N N . ARG B 2 153 ? 43.064 52.771 36.002 1.00 16.37 401 ARG B N 1
ATOM 2737 C CA A ARG B 2 153 ? 42.069 52.694 37.079 0.50 16.40 401 ARG B CA 1
ATOM 2738 C CA B ARG B 2 153 ? 42.037 52.678 37.036 0.50 16.27 401 ARG B CA 1
ATOM 2739 C C . ARG B 2 153 ? 41.043 53.830 37.140 1.00 15.63 401 ARG B C 1
ATOM 2740 O O . ARG B 2 153 ? 39.947 53.621 37.632 1.00 16.47 401 ARG B O 1
ATOM 2755 N N . VAL B 2 154 ? 41.411 55.024 36.661 1.00 14.38 402 VAL B N 1
ATOM 2756 C CA . VAL B 2 154 ? 40.499 56.181 36.858 1.00 13.72 402 VAL B CA 1
ATOM 2757 C C . VAL B 2 154 ? 39.248 56.018 35.978 1.00 12.66 402 VAL B C 1
ATOM 2758 O O . VAL B 2 154 ? 38.138 56.287 36.452 1.00 15.29 402 VAL B O 1
ATOM 2762 N N . LEU B 2 155 ? 39.440 55.634 34.732 1.00 12.40 403 LEU B N 1
ATOM 2763 C CA . LEU B 2 155 ? 38.308 55.538 33.782 1.00 12.44 403 LEU B CA 1
ATOM 2764 C C . LEU B 2 155 ? 38.321 54.207 33.048 1.00 13.02 403 LEU B C 1
ATOM 2765 O O . LEU B 2 155 ? 39.310 53.827 32.393 1.00 13.72 403 LEU B O 1
ATOM 2770 N N . THR B 2 156 ? 37.189 53.506 33.139 1.00 12.67 404 THR B N 1
ATOM 2771 C CA . THR B 2 156 ? 37.002 52.268 32.398 1.00 13.52 404 THR B CA 1
ATOM 2772 C C . THR B 2 156 ? 35.807 52.506 31.459 1.00 13.34 404 THR B C 1
ATOM 2773 O O . THR B 2 156 ? 34.775 53.079 31.887 1.00 13.78 404 THR B O 1
ATOM 2777 N N . ILE B 2 157 ? 35.931 52.029 30.231 1.00 11.89 405 ILE B N 1
ATOM 2778 C CA . ILE B 2 157 ? 34.835 52.199 29.250 1.00 13.14 405 ILE B CA 1
ATOM 2779 C C . ILE B 2 157 ? 34.437 50.784 28.811 1.00 12.97 405 ILE B C 1
ATOM 2780 O O . ILE B 2 157 ? 35.294 49.930 28.498 1.00 14.25 405 ILE B O 1
ATOM 2785 N N . LEU B 2 158 ? 33.144 50.549 28.811 1.00 12.02 406 LEU B N 1
ATOM 2786 C CA . LEU B 2 158 ? 32.552 49.256 28.404 1.00 11.84 406 LEU B CA 1
ATOM 2787 C C . LEU B 2 158 ? 31.464 49.534 27.370 1.00 13.20 406 LEU B C 1
ATOM 2788 O O . LEU B 2 158 ? 30.654 50.471 27.546 1.00 12.85 406 LEU B O 1
ATOM 2793 N N . GLU B 2 159 ? 31.466 48.787 26.264 1.00 11.59 407 GLU B N 1
ATOM 2794 C CA . GLU B 2 159 ? 30.400 48.916 25.286 1.00 13.06 407 GLU B CA 1
ATOM 2795 C C . GLU B 2 159 ? 29.765 47.543 25.061 1.00 13.48 407 GLU B C 1
ATOM 2796 O O . GLU B 2 159 ? 30.476 46.537 24.928 1.00 14.78 407 GLU B O 1
ATOM 2802 N N . GLN B 2 160 ? 28.439 47.524 25.040 1.00 12.22 408 GLN B N 1
ATOM 2803 C CA . GLN B 2 160 ? 27.705 46.259 24.905 1.00 12.22 408 GLN B CA 1
ATOM 2804 C C . GLN B 2 160 ? 26.829 46.331 23.640 1.00 12.80 408 GLN B C 1
ATOM 2805 O O . GLN B 2 160 ? 26.075 47.287 23.475 1.00 13.05 408 GLN B O 1
ATOM 2811 N N . ILE B 2 161 ? 26.890 45.292 22.792 1.00 12.74 409 ILE B N 1
ATOM 2812 C CA . ILE B 2 161 ? 25.844 45.040 21.808 1.00 13.78 409 ILE B CA 1
ATOM 2813 C C . ILE B 2 161 ? 25.502 43.521 21.920 1.00 13.88 409 ILE B C 1
ATOM 2814 O O . ILE B 2 161 ? 26.161 42.807 22.662 1.00 14.23 409 ILE B O 1
ATOM 2819 N N . PRO B 2 162 ? 24.482 43.033 21.202 1.00 15.07 410 PRO B N 1
ATOM 2820 C CA . PRO B 2 162 ? 24.181 41.593 21.378 1.00 16.10 410 PRO B CA 1
ATOM 2821 C C . PRO B 2 162 ? 25.388 40.7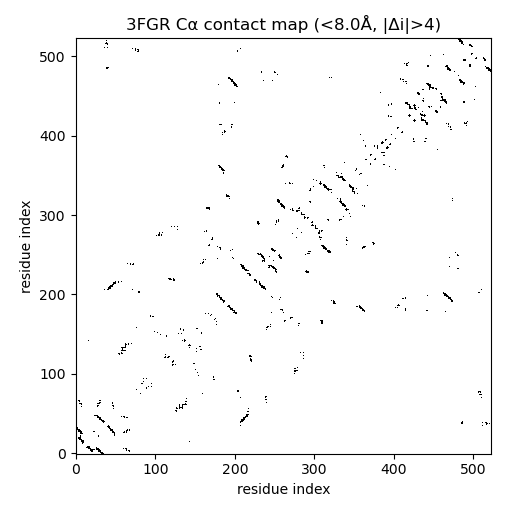42 20.963 1.00 16.19 410 PRO B C 1
ATOM 2822 O O . PRO B 2 162 ? 25.982 40.993 19.906 1.00 17.00 410 PRO B O 1
ATOM 2826 N N . GLY B 2 163 ? 25.764 39.793 21.815 1.00 17.41 411 GLY B N 1
ATOM 2827 C CA . GLY B 2 163 ? 26.881 38.908 21.517 1.00 18.50 411 GLY B CA 1
ATOM 2828 C C . GLY B 2 163 ? 28.289 39.456 21.708 1.00 18.03 411 GLY B C 1
ATOM 2829 O O . GLY B 2 163 ? 29.264 38.731 21.504 1.00 18.38 411 GLY B O 1
ATOM 2830 N N . MET B 2 164 ? 28.448 40.725 22.108 1.00 16.98 412 MET B N 1
ATOM 2831 C CA . MET B 2 164 ? 29.800 41.290 22.181 1.00 17.71 412 MET B CA 1
ATOM 2832 C C . MET B 2 164 ? 29.858 42.379 23.247 1.00 17.13 412 MET B C 1
ATOM 2833 O O . MET B 2 164 ? 28.986 43.243 23.288 1.00 17.44 412 MET B O 1
ATOM 2838 N N . VAL B 2 165 ? 30.863 42.312 24.123 1.00 15.78 413 VAL B N 1
ATOM 2839 C CA . VAL B 2 165 ? 31.099 43.379 25.088 1.00 14.47 413 VAL B CA 1
ATOM 2840 C C . VAL B 2 165 ? 32.593 43.656 25.000 1.00 16.61 413 VAL B C 1
ATOM 2841 O O . VAL B 2 165 ? 33.420 42.717 25.027 1.00 15.63 413 VAL B O 1
ATOM 2845 N N . VAL B 2 166 ? 32.947 44.926 24.883 1.00 14.23 414 VAL B N 1
ATOM 2846 C CA . VAL B 2 166 ? 34.349 45.321 24.806 1.00 15.00 414 VAL B CA 1
ATOM 2847 C C . VAL B 2 166 ? 34.622 46.267 25.952 1.00 15.24 414 VAL B C 1
ATOM 2848 O O . VAL B 2 166 ? 33.772 47.127 26.279 1.00 14.22 414 VAL B O 1
ATOM 2852 N N . VAL B 2 167 ? 35.774 46.063 26.600 1.00 13.91 415 VAL B N 1
ATOM 2853 C CA . VAL B 2 167 ? 36.110 46.828 27.803 1.00 14.44 415 VAL B CA 1
ATOM 2854 C C . VAL B 2 167 ? 37.537 47.329 27.664 1.00 14.97 415 VAL B C 1
ATOM 2855 O O . VAL B 2 167 ? 38.417 46.570 27.211 1.00 15.07 415 VAL B O 1
ATOM 2859 N N . ALA B 2 168 ? 37.809 48.567 28.086 1.00 13.53 416 ALA B N 1
ATOM 2860 C CA . ALA B 2 168 ? 39.186 49.046 28.097 1.00 13.36 416 ALA B CA 1
ATOM 2861 C C . ALA B 2 168 ? 39.365 50.083 29.185 1.00 14.74 416 ALA B C 1
ATOM 2862 O O . ALA B 2 168 ? 38.428 50.819 29.485 1.00 15.14 416 ALA B O 1
ATOM 2864 N N . ASP B 2 169 ? 40.560 50.128 29.775 1.00 13.89 417 ASP B N 1
ATOM 2865 C CA . ASP B 2 169 ? 40.892 51.201 30.718 1.00 15.39 417 ASP B CA 1
ATOM 2866 C C . ASP B 2 169 ? 41.317 52.388 29.835 1.00 16.15 417 ASP B C 1
ATOM 2867 O O . ASP B 2 169 ? 42.255 52.278 29.021 1.00 17.07 417 ASP B O 1
ATOM 2872 N N . LYS B 2 170 ? 40.651 53.515 30.000 1.00 15.58 418 LYS B N 1
ATOM 2873 C CA . LYS B 2 170 ? 40.910 54.698 29.163 1.00 15.72 418 LYS B CA 1
ATOM 2874 C C . LYS B 2 170 ? 41.514 55.843 29.968 1.00 14.94 418 LYS B C 1
ATOM 2875 O O . LYS B 2 170 ? 41.420 57.004 29.580 1.00 15.70 418 LYS B O 1
ATOM 2881 N N . THR B 2 171 ? 42.147 55.517 31.097 1.00 14.81 419 THR B N 1
ATOM 2882 C CA . THR B 2 171 ? 42.737 56.550 31.960 1.00 14.82 419 THR B CA 1
ATOM 2883 C C . THR B 2 171 ? 43.780 57.354 31.164 1.00 16.12 419 THR B C 1
ATOM 2884 O O . THR B 2 171 ? 43.830 58.582 31.279 1.00 15.08 419 THR B O 1
ATOM 2888 N N . ALA B 2 172 ? 44.643 56.676 30.411 1.00 15.46 420 ALA B N 1
ATOM 2889 C CA . ALA B 2 172 ? 45.717 57.412 29.714 1.00 17.75 420 ALA B CA 1
ATOM 2890 C C . ALA B 2 172 ? 45.112 58.401 28.706 1.00 17.55 420 ALA B C 1
ATOM 2891 O O . ALA B 2 172 ? 45.572 59.564 28.596 1.00 17.26 420 ALA B O 1
ATOM 2893 N N . GLU B 2 173 ? 44.067 57.952 28.002 1.00 17.69 421 GLU B N 1
ATOM 2894 C CA . GLU B 2 173 ? 43.412 58.769 27.008 1.00 18.47 421 GLU B CA 1
ATOM 2895 C C . GLU B 2 173 ? 42.723 59.972 27.672 1.00 17.49 421 GLU B C 1
ATOM 2896 O O . GLU B 2 173 ? 42.739 61.092 27.124 1.00 17.34 421 GLU B O 1
ATOM 2902 N N . LEU B 2 174 ? 42.111 59.746 28.830 1.00 16.10 422 LEU B N 1
ATOM 2903 C CA . LEU B 2 174 ? 41.483 60.857 29.555 1.00 15.00 422 LEU B CA 1
ATOM 2904 C C . LEU B 2 174 ? 42.529 61.883 29.949 1.00 15.93 422 LEU B C 1
ATOM 2905 O O . LEU B 2 174 ? 42.312 63.095 29.834 1.00 15.64 422 LEU B O 1
ATOM 2910 N N . TYR B 2 175 ? 43.656 61.413 30.460 1.00 15.24 423 TYR B N 1
ATOM 2911 C CA . TYR B 2 175 ? 44.685 62.365 30.855 1.00 16.45 423 TYR B CA 1
ATOM 2912 C C . TYR B 2 175 ? 45.352 63.056 29.668 1.00 16.42 423 TYR B C 1
ATOM 2913 O O . TYR B 2 175 ? 45.762 64.211 29.789 1.00 18.55 423 TYR B O 1
ATOM 2922 N N . LYS B 2 176 ? 45.423 62.377 28.541 1.00 16.74 424 LYS B N 1
ATOM 2923 C CA . LYS B 2 176 ? 46.046 62.960 27.364 1.00 17.85 424 LYS B CA 1
ATOM 2924 C C . LYS B 2 176 ? 45.155 64.061 26.767 1.00 18.40 424 LYS B C 1
ATOM 2925 O O . LYS B 2 176 ? 45.653 65.141 26.417 1.00 18.57 424 LYS B O 1
ATOM 2931 N N . THR B 2 177 ? 43.854 63.787 26.617 1.00 15.83 425 THR B N 1
ATOM 2932 C CA . THR B 2 177 ? 42.964 64.764 25.912 1.00 16.01 425 THR B CA 1
ATOM 2933 C C . THR B 2 177 ? 42.305 65.723 26.913 1.00 15.66 425 THR B C 1
ATOM 2934 O O . THR B 2 177 ? 41.813 66.767 26.530 1.00 15.67 425 THR B O 1
ATOM 2938 N N . THR B 2 178 ? 42.295 65.302 28.187 1.00 14.04 426 THR B N 1
ATOM 2939 C CA . THR B 2 178 ? 41.679 65.967 29.351 1.00 13.60 426 THR B CA 1
ATOM 2940 C C . THR B 2 178 ? 40.141 65.799 29.430 1.00 12.73 426 THR B C 1
ATOM 2941 O O . THR B 2 178 ? 39.526 66.384 30.301 1.00 12.52 426 THR B O 1
ATOM 2945 N N . TYR B 2 179 ? 39.549 64.996 28.541 1.00 12.00 427 TYR B N 1
ATOM 2946 C CA . TYR B 2 179 ? 38.108 64.724 28.684 1.00 11.20 427 TYR B CA 1
ATOM 2947 C C . TYR B 2 179 ? 37.710 63.418 28.044 1.00 12.50 427 TYR B C 1
ATOM 2948 O O . TYR B 2 179 ? 38.449 62.866 27.191 1.00 12.20 427 TYR B O 1
ATOM 2957 N N . TRP B 2 180 ? 36.506 62.959 28.411 1.00 11.74 428 TRP B N 1
ATOM 2958 C CA . TRP B 2 180 ? 35.889 61.818 27.729 1.00 12.75 428 TRP B CA 1
ATOM 2959 C C . TRP B 2 180 ? 34.439 62.231 27.522 1.00 12.13 428 TRP B C 1
ATOM 2960 O O . TRP B 2 180 ? 33.746 62.473 28.512 1.00 13.24 428 TRP B O 1
ATOM 2971 N N . ALA B 2 181 ? 34.007 62.325 26.275 1.00 11.63 429 ALA B N 1
ATOM 2972 C CA . ALA B 2 181 ? 32.594 62.689 25.992 1.00 12.89 429 ALA B CA 1
ATOM 2973 C C . ALA B 2 181 ? 31.871 61.456 25.458 1.00 12.83 429 ALA B C 1
ATOM 2974 O O . ALA B 2 181 ? 32.487 60.586 24.812 1.00 13.78 429 ALA B O 1
ATOM 2976 N N . SER B 2 182 ? 30.573 61.392 25.717 1.00 13.60 430 SER B N 1
ATOM 2977 C CA . SER B 2 182 ? 29.766 60.281 25.240 1.00 12.66 430 SER B CA 1
ATOM 2978 C C . SER B 2 182 ? 28.454 60.857 24.686 1.00 13.07 430 SER B C 1
ATOM 2979 O O . SER B 2 182 ? 27.908 61.834 25.226 1.00 12.27 430 SER B O 1
ATOM 2982 N N . TYR B 2 183 ? 27.969 60.262 23.601 1.00 12.39 431 TYR B N 1
ATOM 2983 C CA . TYR B 2 183 ? 26.857 60.882 22.850 1.00 12.64 431 TYR B CA 1
ATOM 2984 C C . TYR B 2 183 ? 26.206 59.821 21.927 1.00 12.92 431 TYR B C 1
ATOM 2985 O O . TYR B 2 183 ? 25.944 60.079 20.756 1.00 13.07 431 TYR B O 1
ATOM 2994 N N . ASN B 2 184 ? 25.913 58.650 22.496 1.00 12.65 432 ASN B N 1
ATOM 2995 C CA . ASN B 2 184 ? 25.111 57.616 21.809 1.00 12.77 432 ASN B CA 1
ATOM 2996 C C . ASN B 2 184 ? 25.754 56.935 20.589 1.00 13.98 432 ASN B C 1
ATOM 2997 O O . ASN B 2 184 ? 25.055 56.305 19.786 1.00 15.73 432 ASN B O 1
ATOM 3002 N N . ILE B 2 185 ? 27.063 57.039 20.446 1.00 13.39 433 ILE B N 1
ATOM 3003 C CA . ILE B 2 185 ? 27.768 56.367 19.351 1.00 14.36 433 ILE B CA 1
ATOM 3004 C C . ILE B 2 185 ? 28.952 55.607 19.944 1.00 14.04 433 ILE B C 1
ATOM 3005 O O . ILE B 2 185 ? 29.725 56.174 20.770 1.00 14.34 433 ILE B O 1
ATOM 3010 N N . PRO B 2 186 ? 29.112 54.321 19.571 1.00 14.41 434 PRO B N 1
ATOM 3011 C CA . PRO B 2 186 ? 30.206 53.565 20.214 1.00 15.13 434 PRO B CA 1
ATOM 3012 C C . PRO B 2 186 ? 31.579 54.049 19.804 1.00 15.55 434 PRO B C 1
ATOM 3013 O O . PRO B 2 186 ? 31.798 54.403 18.641 1.00 15.46 434 PRO B O 1
ATOM 3017 N N . TYR B 2 187 ? 32.465 54.103 20.795 1.00 14.57 435 TYR B N 1
ATOM 3018 C CA . TYR B 2 187 ? 33.885 54.468 20.605 1.00 15.21 435 TYR B CA 1
ATOM 3019 C C . TYR B 2 187 ? 34.689 53.329 20.006 1.00 16.27 435 TYR B C 1
ATOM 3020 O O . TYR B 2 187 ? 35.568 53.566 19.165 1.00 16.65 435 TYR B O 1
ATOM 3029 N N . PHE B 2 188 ? 34.436 52.100 20.442 1.00 16.28 436 PHE B N 1
ATOM 3030 C CA . PHE B 2 188 ? 35.259 50.978 19.948 1.00 15.83 436 PHE B CA 1
ATOM 3031 C C . PHE B 2 188 ? 34.920 50.658 18.508 1.00 16.83 436 PHE B C 1
ATOM 3032 O O . PHE B 2 188 ? 33.776 50.412 18.178 1.00 15.56 436 PHE B O 1
ATOM 3040 N N . GLU B 2 189 ? 35.935 50.669 17.642 1.00 17.92 437 GLU B N 1
ATOM 3041 C CA . GLU B 2 189 ? 35.695 50.411 16.216 1.00 19.05 437 GLU B CA 1
ATOM 3042 C C . GLU B 2 189 ? 35.058 49.051 15.936 1.00 18.50 437 GLU B C 1
ATOM 3043 O O . GLU B 2 189 ? 34.200 48.950 15.057 1.00 17.26 437 GLU B O 1
ATOM 3049 N N . THR B 2 190 ? 35.436 48.005 16.678 1.00 17.30 438 THR B N 1
ATOM 3050 C CA . THR B 2 190 ? 34.809 46.717 16.459 1.00 18.36 438 THR B CA 1
ATOM 3051 C C . THR B 2 190 ? 33.314 46.744 16.734 1.00 18.21 438 THR B C 1
ATOM 3052 O O . THR B 2 190 ? 32.562 46.076 16.050 1.00 18.45 438 THR B O 1
ATOM 3056 N N . VAL B 2 191 ? 32.908 47.522 17.740 1.00 16.90 439 VAL B N 1
ATOM 3057 C CA . VAL B 2 191 ? 31.485 47.629 18.123 1.00 15.23 439 VAL B CA 1
ATOM 3058 C C . VAL B 2 191 ? 30.734 48.503 17.110 1.00 15.24 439 VAL B C 1
ATOM 3059 O O . VAL B 2 191 ? 29.646 48.154 16.646 1.00 16.05 439 VAL B O 1
ATOM 3063 N N . PHE B 2 192 ? 31.337 49.626 16.747 1.00 14.30 440 PHE B N 1
ATOM 3064 C CA . PHE B 2 192 ? 30.780 50.506 15.717 1.00 14.48 440 PHE B CA 1
ATOM 3065 C C . PHE B 2 192 ? 30.493 49.699 14.429 1.00 15.89 440 PHE B C 1
ATOM 3066 O O . PHE B 2 192 ? 29.383 49.773 13.857 1.00 16.30 440 PHE B O 1
ATOM 3074 N N . ASN B 2 193 ? 31.478 48.911 13.994 1.00 16.88 441 ASN B N 1
ATOM 3075 C CA . ASN B 2 193 ? 31.307 48.107 12.774 1.00 18.10 441 ASN B CA 1
ATOM 3076 C C . ASN B 2 193 ? 30.300 46.964 12.939 1.00 18.49 441 ASN B C 1
ATOM 3077 O O . ASN B 2 193 ? 29.437 46.762 12.066 1.00 18.59 441 ASN B O 1
ATOM 3082 N N . ALA B 2 194 ? 30.363 46.239 14.052 1.00 17.34 442 ALA B N 1
ATOM 3083 C CA . ALA B 2 194 ? 29.485 45.073 14.237 1.00 18.53 442 ALA B CA 1
ATOM 3084 C C . ALA B 2 194 ? 28.023 45.530 14.336 1.00 19.29 442 ALA B C 1
ATOM 3085 O O . ALA B 2 194 ? 27.115 44.807 13.951 1.00 20.38 442 ALA B O 1
ATOM 3087 N N . SER B 2 195 ? 27.796 46.751 14.822 1.00 18.70 443 SER B N 1
ATOM 3088 C CA . SER B 2 195 ? 26.414 47.173 15.086 1.00 19.35 443 SER B CA 1
ATOM 3089 C C . SER B 2 195 ? 25.770 47.886 13.909 1.00 19.50 443 SER B C 1
ATOM 3090 O O . SER B 2 195 ? 24.651 48.347 14.003 1.00 20.35 443 SER B O 1
ATOM 3093 N N . GLY B 2 196 ? 26.467 47.925 12.782 1.00 19.00 444 GLY B N 1
ATOM 3094 C CA . GLY B 2 196 ? 25.846 48.375 11.538 1.00 19.92 444 GLY B CA 1
ATOM 3095 C C . GLY B 2 196 ? 25.950 49.857 11.259 1.00 20.07 444 GLY B C 1
ATOM 3096 O O . GLY B 2 196 ? 25.274 50.378 10.352 1.00 21.30 444 GLY B O 1
ATOM 3097 N N . LEU B 2 197 ? 26.814 50.556 11.980 1.00 18.99 445 LEU B N 1
ATOM 3098 C CA . LEU B 2 197 ? 26.857 52.010 11.801 1.00 19.05 445 LEU B CA 1
ATOM 3099 C C . LEU B 2 197 ? 27.566 52.478 10.529 1.00 18.25 445 LEU B C 1
ATOM 3100 O O . LEU B 2 197 ? 27.296 53.579 10.054 1.00 17.48 445 LEU B O 1
ATOM 3105 N N . GLN B 2 198 ? 28.446 51.648 9.971 1.00 18.06 446 GLN B N 1
ATOM 3106 C CA . GLN B 2 198 ? 29.141 52.064 8.736 1.00 18.95 446 GLN B CA 1
ATOM 3107 C C . GLN B 2 198 ? 28.127 52.320 7.620 1.00 19.45 446 GLN B C 1
ATOM 3108 O O . GLN B 2 198 ? 28.289 53.266 6.850 1.00 19.84 446 GLN B O 1
ATOM 3114 N N . ALA B 2 199 ? 27.075 51.509 7.556 1.00 20.22 447 ALA B N 1
ATOM 3115 C CA . ALA B 2 199 ? 26.077 51.645 6.471 1.00 21.29 447 ALA B CA 1
ATOM 3116 C C . ALA B 2 199 ? 25.335 52.967 6.635 1.00 21.33 447 ALA B C 1
ATOM 3117 O O . ALA B 2 199 ? 24.943 53.621 5.661 1.00 20.48 447 ALA B O 1
ATOM 3119 N N . LEU B 2 200 ? 25.114 53.349 7.896 1.00 20.38 448 LEU B N 1
ATOM 3120 C CA . LEU B 2 200 ? 24.410 54.578 8.193 1.00 20.23 448 LEU B CA 1
ATOM 3121 C C . LEU B 2 200 ? 25.261 55.810 7.868 1.00 19.67 448 LEU B C 1
ATOM 3122 O O . LEU B 2 200 ? 24.724 56.783 7.332 1.00 20.57 448 LEU B O 1
ATOM 3127 N N . VAL B 2 201 ? 26.557 55.772 8.202 1.00 19.53 449 VAL B N 1
ATOM 3128 C CA . VAL B 2 201 ? 27.499 56.824 7.772 1.00 20.50 449 VAL B CA 1
ATOM 3129 C C . VAL B 2 201 ? 27.493 56.886 6.221 1.00 20.62 449 VAL B C 1
ATOM 3130 O O . VAL B 2 201 ? 27.430 57.958 5.649 1.00 21.03 449 VAL B O 1
ATOM 3134 N N . ALA B 2 202 ? 27.520 55.738 5.557 1.00 21.58 450 ALA B N 1
ATOM 3135 C CA . ALA B 2 202 ? 27.542 55.737 4.075 1.00 21.83 450 ALA B CA 1
ATOM 3136 C C . ALA B 2 202 ? 26.295 56.394 3.504 1.00 22.23 450 ALA B C 1
ATOM 3137 O O . ALA B 2 202 ? 26.390 57.133 2.513 1.00 22.33 450 ALA B O 1
ATOM 3139 N N . GLN B 2 203 ? 25.144 56.144 4.132 1.00 21.10 451 GLN B N 1
ATOM 3140 C CA . GLN B 2 203 ? 23.861 56.618 3.615 1.00 22.05 451 GLN B CA 1
ATOM 3141 C C . GLN B 2 203 ? 23.603 58.068 3.963 1.00 23.24 451 GLN B C 1
ATOM 3142 O O . GLN B 2 203 ? 23.153 58.850 3.114 1.00 22.69 451 GLN B O 1
ATOM 3148 N N . TYR B 2 204 ? 23.904 58.441 5.211 1.00 21.48 452 TYR B N 1
ATOM 3149 C CA . TYR B 2 204 ? 23.451 59.731 5.750 1.00 22.68 452 TYR B CA 1
ATOM 3150 C C . TYR B 2 204 ? 24.575 60.663 6.181 1.00 23.41 452 TYR B C 1
ATOM 3151 O O . TYR B 2 204 ? 24.334 61.823 6.454 1.00 25.03 452 TYR B O 1
ATOM 3160 N N . GLY B 2 205 ? 25.796 60.172 6.252 1.00 23.12 453 GLY B N 1
ATOM 3161 C CA . GLY B 2 205 ? 26.918 61.046 6.529 1.00 22.84 453 GLY B CA 1
ATOM 3162 C C . GLY B 2 205 ? 27.312 61.169 8.003 1.00 22.58 453 GLY B C 1
ATOM 3163 O O . GLY B 2 205 ? 27.044 60.274 8.813 1.00 21.42 453 GLY B O 1
ATOM 3164 N N . ASP B 2 206 ? 27.933 62.300 8.314 1.00 21.73 454 ASP B N 1
ATOM 3165 C CA . ASP B 2 206 ? 28.661 62.502 9.591 1.00 22.14 454 ASP B CA 1
ATOM 3166 C C . ASP B 2 206 ? 27.783 62.439 10.843 1.00 20.24 454 ASP B C 1
ATOM 3167 O O . ASP B 2 206 ? 28.322 62.330 11.943 1.00 19.63 454 ASP B O 1
ATOM 3172 N N . TRP B 2 207 ? 26.455 62.553 10.712 1.00 18.04 455 TRP B N 1
ATOM 3173 C CA . TRP B 2 207 ? 25.596 62.483 11.902 1.00 18.44 455 TRP B CA 1
ATOM 3174 C C . TRP B 2 207 ? 25.802 61.146 12.632 1.00 17.33 455 TRP B C 1
ATOM 3175 O O . TRP B 2 207 ? 25.666 61.074 13.845 1.00 17.25 455 TRP B O 1
ATOM 3186 N N . PHE B 2 208 ? 26.195 60.106 11.882 1.00 17.03 456 PHE B N 1
ATOM 3187 C CA . PHE B 2 208 ? 26.417 58.796 12.474 1.00 17.51 456 PHE B CA 1
ATOM 3188 C C . PHE B 2 208 ? 27.898 58.454 12.722 1.00 17.12 456 PHE B C 1
ATOM 3189 O O . PHE B 2 208 ? 28.185 57.364 13.221 1.00 17.88 456 PHE B O 1
ATOM 3197 N N . SER B 2 209 ? 28.798 59.388 12.402 1.00 16.94 457 SER B N 1
ATOM 3198 C CA A SER B 2 209 ? 30.241 59.234 12.595 0.50 16.36 457 SER B CA 1
ATOM 3199 C CA B SER B 2 209 ? 30.222 59.151 12.614 0.50 16.96 457 SER B CA 1
ATOM 3200 C C . SER B 2 209 ? 30.585 59.443 14.073 1.00 16.51 457 SER B C 1
ATOM 3201 O O . SER B 2 209 ? 30.001 60.332 14.717 1.00 17.32 457 SER B O 1
ATOM 3206 N N . TYR B 2 210 ? 31.528 58.678 14.604 1.00 15.40 458 TYR B N 1
ATOM 3207 C CA . TYR B 2 210 ? 31.926 58.852 15.984 1.00 14.43 458 TYR B CA 1
ATOM 3208 C C . TYR B 2 210 ? 32.597 60.236 16.216 1.00 16.06 458 TYR B C 1
ATOM 3209 O O . TYR B 2 210 ? 32.338 60.915 17.231 1.00 16.53 458 TYR B O 1
ATOM 3218 N N . THR B 2 211 ? 33.449 60.668 15.290 1.00 17.27 459 THR B N 1
ATOM 3219 C CA . THR B 2 211 ? 34.239 61.880 15.525 1.00 19.31 459 THR B CA 1
ATOM 3220 C C . THR B 2 211 ? 33.626 63.127 14.907 1.00 19.13 459 THR B C 1
ATOM 3221 O O . THR B 2 211 ? 33.954 64.229 15.326 1.00 19.06 459 THR B O 1
ATOM 3225 N N . LYS B 2 212 ? 32.737 62.967 13.917 1.00 18.65 460 LYS B N 1
ATOM 3226 C CA . LYS B 2 212 ? 32.246 64.113 13.139 1.00 19.63 460 LYS B CA 1
ATOM 3227 C C . LYS B 2 212 ? 30.773 64.468 13.316 1.00 18.45 460 LYS B C 1
ATOM 3228 O O . LYS B 2 212 ? 30.293 65.405 12.696 1.00 18.72 460 LYS B O 1
ATOM 3234 N N . ASN B 2 213 ? 30.047 63.747 14.176 1.00 16.68 461 ASN B N 1
ATOM 3235 C CA . ASN B 2 213 ? 28.655 64.119 14.432 1.00 16.41 461 ASN B CA 1
ATOM 3236 C C . ASN B 2 213 ? 28.574 65.451 15.200 1.00 16.59 461 ASN B C 1
ATOM 3237 O O . ASN B 2 213 ? 29.565 65.872 15.810 1.00 14.69 461 ASN B O 1
ATOM 3242 N N . PRO B 2 214 ? 27.403 66.126 15.172 1.00 17.22 462 PRO B N 1
ATOM 3243 C CA . PRO B 2 214 ? 27.273 67.464 15.801 1.00 16.38 462 PRO B CA 1
ATOM 3244 C C . PRO B 2 214 ? 27.682 67.524 17.296 1.00 16.14 462 PRO B C 1
ATOM 3245 O O . PRO B 2 214 ? 28.405 68.445 17.698 1.00 15.40 462 PRO B O 1
ATOM 3249 N N . ARG B 2 215 ? 27.239 66.573 18.119 1.00 14.80 463 ARG B N 1
ATOM 3250 C CA . ARG B 2 215 ? 27.652 66.632 19.534 1.00 13.71 463 ARG B CA 1
ATOM 3251 C C . ARG B 2 215 ? 29.139 66.424 19.701 1.00 13.80 463 ARG B C 1
ATOM 3252 O O . ARG B 2 215 ? 29.781 67.131 20.506 1.00 13.89 463 ARG B O 1
ATOM 3260 N N . ALA B 2 216 ? 29.713 65.462 18.979 1.00 12.52 464 ALA B N 1
ATOM 3261 C CA . ALA B 2 216 ? 31.173 65.297 19.021 1.00 13.67 464 ALA B CA 1
ATOM 3262 C C . ALA B 2 216 ? 31.876 66.620 18.683 1.00 14.48 464 ALA B C 1
ATOM 3263 O O . ALA B 2 216 ? 32.850 67.020 19.359 1.00 13.28 464 ALA B O 1
ATOM 3265 N N . LYS B 2 217 ? 31.392 67.302 17.637 1.00 13.70 465 LYS B N 1
ATOM 3266 C CA . LYS B 2 217 ? 32.052 68.564 17.224 1.00 15.11 465 LYS B CA 1
ATOM 3267 C C . LYS B 2 217 ? 31.857 69.670 18.253 1.00 14.17 465 LYS B C 1
ATOM 3268 O O . LYS B 2 217 ? 32.768 70.497 18.485 1.00 15.61 465 LYS B O 1
ATOM 3274 N N . ILE B 2 218 ? 30.679 69.718 18.860 1.00 13.98 466 ILE B N 1
ATOM 3275 C CA . ILE B 2 218 ? 30.416 70.745 19.884 1.00 13.91 466 ILE B CA 1
ATOM 3276 C C . ILE B 2 218 ? 31.319 70.484 21.117 1.00 14.25 466 ILE B C 1
ATOM 3277 O O . ILE B 2 218 ? 31.951 71.410 21.657 1.00 13.78 466 ILE B O 1
ATOM 3282 N N . PHE B 2 219 ? 31.413 69.227 21.549 1.00 13.88 467 PHE B N 1
ATOM 3283 C CA . PHE B 2 219 ? 32.335 68.934 22.663 1.00 14.70 467 PHE B CA 1
ATOM 3284 C C . PHE B 2 219 ? 33.791 69.270 22.291 1.00 15.60 467 PHE B C 1
ATOM 3285 O O . PHE B 2 219 ? 34.556 69.819 23.126 1.00 15.63 467 PHE B O 1
ATOM 3293 N N . GLN B 2 220 ? 34.223 68.907 21.087 1.00 15.54 468 GLN B N 1
ATOM 3294 C CA . GLN B 2 220 ? 35.581 69.232 20.656 1.00 16.69 468 GLN B CA 1
ATOM 3295 C C . GLN B 2 220 ? 35.839 70.740 20.707 1.00 16.84 468 GLN B C 1
ATOM 3296 O O . GLN B 2 220 ? 36.937 71.169 21.081 1.00 17.09 468 GLN B O 1
ATOM 3302 N N . ARG B 2 221 ? 34.846 71.523 20.279 1.00 15.89 469 ARG B N 1
ATOM 3303 C CA . ARG B 2 221 ? 34.985 72.969 20.211 1.00 16.92 469 ARG B CA 1
ATOM 3304 C C . ARG B 2 221 ? 34.991 73.576 21.606 1.00 17.03 469 ARG B C 1
ATOM 3305 O O . ARG B 2 221 ? 35.768 74.519 21.887 1.00 17.30 469 ARG B O 1
ATOM 3313 N N . ASP B 2 222 ? 34.129 73.057 22.487 1.00 16.08 470 ASP B N 1
ATOM 3314 C CA . ASP B 2 222 ? 33.750 73.776 23.729 1.00 15.56 470 ASP B CA 1
ATOM 3315 C C . ASP B 2 222 ? 34.147 73.144 25.079 1.00 15.16 470 ASP B C 1
ATOM 3316 O O . ASP B 2 222 ? 34.004 73.775 26.118 1.00 15.12 470 ASP B O 1
ATOM 3321 N N . GLN B 2 223 ? 34.602 71.894 25.082 1.00 14.31 471 GLN B N 1
ATOM 3322 C CA . GLN B 2 223 ? 34.799 71.206 26.376 1.00 14.15 471 GLN B CA 1
ATOM 3323 C C . GLN B 2 223 ? 35.852 71.916 27.237 1.00 14.76 471 GLN B C 1
ATOM 3324 O O . GLN B 2 223 ? 35.765 71.899 28.469 1.00 14.20 471 GLN B O 1
ATOM 3330 N N . SER B 2 224 ? 36.830 72.555 26.587 1.00 14.44 472 SER B N 1
ATOM 3331 C CA . SER B 2 224 ? 37.892 73.198 27.399 1.00 15.36 472 SER B CA 1
ATOM 3332 C C . SER B 2 224 ? 37.374 74.389 28.207 1.00 15.77 472 SER B C 1
ATOM 3333 O O . SER B 2 224 ? 38.021 74.815 29.182 1.00 15.30 472 SER B O 1
ATOM 3336 N N . LEU B 2 225 ? 36.194 74.911 27.855 1.00 14.57 473 LEU B N 1
ATOM 3337 C CA . LEU B 2 225 ? 35.636 76.008 28.607 1.00 15.40 473 LEU B CA 1
ATOM 3338 C C . LEU B 2 225 ? 35.039 75.533 29.935 1.00 15.75 473 LEU B C 1
ATOM 3339 O O . LEU B 2 225 ? 34.589 76.333 30.757 1.00 16.28 473 LEU B O 1
ATOM 3344 N N . VAL B 2 226 ? 34.984 74.217 30.146 1.00 15.64 474 VAL B N 1
ATOM 3345 C CA . VAL B 2 226 ? 34.452 73.720 31.401 1.00 15.84 474 VAL B CA 1
ATOM 3346 C C . VAL B 2 226 ? 35.562 73.850 32.430 1.00 17.65 474 VAL B C 1
ATOM 3347 O O . VAL B 2 226 ? 36.510 73.027 32.475 1.00 17.91 474 VAL B O 1
ATOM 3351 N N . GLU B 2 227 ? 35.471 74.895 33.243 1.00 18.19 475 GLU B N 1
ATOM 3352 C CA . GLU B 2 227 ? 36.570 75.186 34.171 1.00 19.16 475 GLU B CA 1
ATOM 3353 C C . GLU B 2 227 ? 36.088 74.997 35.615 1.00 18.82 475 GLU B C 1
ATOM 3354 O O . GLU B 2 227 ? 36.869 75.082 36.564 1.00 18.19 475 GLU B O 1
ATOM 3360 N N . ASP B 2 228 ? 34.803 74.702 35.773 1.00 18.20 476 ASP B N 1
ATOM 3361 C CA . ASP B 2 228 ? 34.169 74.524 37.086 1.00 19.28 476 ASP B CA 1
ATOM 3362 C C . ASP B 2 228 ? 32.774 73.907 36.959 1.00 19.54 476 ASP B C 1
ATOM 3363 O O . ASP B 2 228 ? 32.297 73.659 35.849 1.00 18.51 476 ASP B O 1
ATOM 3368 N N . MET B 2 229 ? 32.136 73.617 38.092 1.00 19.21 477 MET B N 1
ATOM 3369 C CA . MET B 2 229 ? 30.801 72.972 38.061 1.00 21.20 477 MET B CA 1
ATOM 3370 C C . MET B 2 229 ? 29.776 73.763 37.269 1.00 20.43 477 MET B C 1
ATOM 3371 O O . MET B 2 229 ? 29.008 73.197 36.504 1.00 19.61 477 MET B O 1
ATOM 3376 N N . ASP B 2 230 ? 29.703 75.069 37.512 1.00 21.04 478 ASP B N 1
ATOM 3377 C CA . ASP B 2 230 ? 28.753 75.874 36.769 1.00 22.09 478 ASP B CA 1
ATOM 3378 C C . ASP B 2 230 ? 28.974 75.832 35.255 1.00 20.43 478 ASP B C 1
ATOM 3379 O O . ASP B 2 230 ? 28.007 75.768 34.502 1.00 19.06 478 ASP B O 1
ATOM 3384 N N . ALA B 2 231 ? 30.230 75.894 34.816 1.00 17.69 479 ALA B N 1
ATOM 3385 C CA . ALA B 2 231 ? 30.545 75.818 33.396 1.00 17.07 479 ALA B CA 1
ATOM 3386 C C . ALA B 2 231 ? 30.123 74.446 32.853 1.00 16.87 479 ALA B C 1
ATOM 3387 O O . ALA B 2 231 ? 29.677 74.334 31.701 1.00 15.53 479 ALA B O 1
ATOM 3389 N N . MET B 2 232 ? 30.288 73.404 33.691 1.00 16.21 480 MET B N 1
ATOM 3390 C CA . MET B 2 232 ? 29.848 72.064 33.280 1.00 15.76 480 MET B CA 1
ATOM 3391 C C . MET B 2 232 ? 28.340 72.045 33.041 1.00 15.87 480 MET B C 1
ATOM 3392 O O . MET B 2 232 ? 27.874 71.477 32.054 1.00 15.06 480 MET B O 1
ATOM 3397 N N . VAL B 2 233 ? 27.577 72.593 33.988 1.00 15.76 481 VAL B N 1
ATOM 3398 C CA . VAL B 2 233 ? 26.131 72.638 33.831 1.00 17.12 481 VAL B CA 1
ATOM 3399 C C . VAL B 2 233 ? 25.767 73.383 32.536 1.00 17.36 481 VAL B C 1
ATOM 3400 O O . VAL B 2 233 ? 24.882 72.933 31.780 1.00 17.26 481 VAL B O 1
ATOM 3404 N N . ARG B 2 234 ? 26.433 74.518 32.272 1.00 16.40 482 ARG B N 1
ATOM 3405 C CA . ARG B 2 234 ? 26.116 75.305 31.077 1.00 17.44 482 ARG B CA 1
ATOM 3406 C C . ARG B 2 234 ? 26.343 74.514 29.785 1.00 16.59 482 ARG B C 1
ATOM 3407 O O . ARG B 2 234 ? 25.534 74.565 28.858 1.00 16.52 482 ARG B O 1
ATOM 3415 N N . LEU B 2 235 ? 27.453 73.782 29.713 1.00 15.03 483 LEU B N 1
ATOM 3416 C CA . LEU B 2 235 ? 27.713 72.969 28.518 1.00 14.34 483 LEU B CA 1
ATOM 3417 C C . LEU B 2 235 ? 26.701 71.824 28.405 1.00 13.58 483 LEU B C 1
ATOM 3418 O O . LEU B 2 235 ? 26.227 71.490 27.297 1.00 15.23 483 LEU B O 1
ATOM 3423 N N . MET B 2 236 ? 26.407 71.177 29.539 1.00 14.12 484 MET B N 1
ATOM 3424 C CA . MET B 2 236 ? 25.522 70.005 29.487 1.00 15.83 484 MET B CA 1
ATOM 3425 C C . MET B 2 236 ? 24.075 70.419 29.147 1.00 16.06 484 MET B C 1
ATOM 3426 O O . MET B 2 236 ? 23.322 69.620 28.643 1.00 17.45 484 MET B O 1
ATOM 3431 N N . ARG B 2 237 ? 23.720 71.668 29.439 1.00 16.58 485 ARG B N 1
ATOM 3432 C CA . ARG B 2 237 ? 22.422 72.227 29.043 1.00 17.92 485 ARG B CA 1
ATOM 3433 C C . ARG B 2 237 ? 22.452 72.914 27.684 1.00 17.10 485 ARG B C 1
ATOM 3434 O O . ARG B 2 237 ? 21.457 73.564 27.294 1.00 16.86 485 ARG B O 1
ATOM 3442 N N . TYR B 2 238 ? 23.555 72.803 26.951 1.00 15.87 486 TYR B N 1
ATOM 3443 C CA . TYR B 2 238 ? 23.732 73.664 25.776 1.00 15.67 486 TYR B CA 1
ATOM 3444 C C . TYR B 2 238 ? 22.855 73.310 24.576 1.00 15.92 486 TYR B C 1
ATOM 3445 O O . TYR B 2 238 ? 22.853 72.183 24.094 1.00 15.67 486 TYR B O 1
ATOM 3454 N N . ASN B 2 239 ? 22.111 74.304 24.084 1.00 16.58 487 ASN B N 1
ATOM 3455 C CA . ASN B 2 239 ? 21.377 74.162 22.830 1.00 16.81 487 ASN B CA 1
ATOM 3456 C C . ASN B 2 239 ? 21.152 75.580 22.321 1.00 17.87 487 ASN B C 1
ATOM 3457 O O . ASN B 2 239 ? 20.416 76.327 22.932 1.00 18.88 487 ASN B O 1
ATOM 3462 N N . ASP B 2 240 ? 21.827 75.945 21.247 1.00 18.65 488 ASP B N 1
ATOM 3463 C CA . ASP B 2 240 ? 21.591 77.295 20.646 1.00 19.52 488 ASP B CA 1
ATOM 3464 C C . ASP B 2 240 ? 21.377 77.019 19.174 1.00 18.51 488 ASP B C 1
ATOM 3465 O O . ASP B 2 240 ? 22.039 77.596 18.303 1.00 19.28 488 ASP B O 1
ATOM 3470 N N . PHE B 2 241 ? 20.483 76.062 18.884 1.00 18.20 489 PHE B N 1
ATOM 3471 C CA . PHE B 2 241 ? 20.444 75.459 17.549 1.00 18.56 489 PHE B CA 1
ATOM 3472 C C . PHE B 2 241 ? 20.110 76.474 16.455 1.00 19.69 489 PHE B C 1
ATOM 3473 O O . PHE B 2 241 ? 20.445 76.250 15.301 1.00 19.64 489 PHE B O 1
ATOM 3481 N N . LEU B 2 242 ? 19.443 77.570 16.817 1.00 20.58 490 LEU B N 1
ATOM 3482 C CA . LEU B 2 242 ? 19.091 78.537 15.752 1.00 23.26 490 LEU B CA 1
ATOM 3483 C C . LEU B 2 242 ? 20.283 79.317 15.260 1.00 23.92 490 LEU B C 1
ATOM 3484 O O . LEU B 2 242 ? 20.250 79.881 14.153 1.00 25.42 490 LEU B O 1
ATOM 3489 N N . HIS B 2 243 ? 21.347 79.349 16.058 1.00 23.80 491 HIS B N 1
ATOM 3490 C CA . HIS B 2 243 ? 22.491 80.194 15.754 1.00 24.26 491 HIS B CA 1
ATOM 3491 C C . HIS B 2 243 ? 23.812 79.454 15.629 1.00 24.21 491 HIS B C 1
ATOM 3492 O O . HIS B 2 243 ? 24.786 79.990 15.103 1.00 25.21 491 HIS B O 1
ATOM 3499 N N . ASP B 2 244 ? 23.855 78.222 16.102 1.00 22.05 492 ASP B N 1
ATOM 3500 C CA . ASP B 2 244 ? 25.115 77.474 16.098 1.00 22.15 492 ASP B CA 1
ATOM 3501 C C . ASP B 2 244 ? 25.286 76.770 14.763 1.00 21.53 492 ASP B C 1
ATOM 3502 O O . ASP B 2 244 ? 24.435 75.939 14.363 1.00 21.64 492 ASP B O 1
ATOM 3507 N N . PRO B 2 245 ? 26.387 77.055 14.061 1.00 22.00 493 PRO B N 1
ATOM 3508 C CA . PRO B 2 245 ? 26.610 76.397 12.772 1.00 22.24 493 PRO B CA 1
ATOM 3509 C C . PRO B 2 245 ? 26.701 74.884 12.913 1.00 21.35 493 PRO B C 1
ATOM 3510 O O . PRO B 2 245 ? 26.344 74.172 11.994 1.00 20.30 493 PRO B O 1
ATOM 3514 N N . LEU B 2 246 ? 27.162 74.394 14.070 1.00 19.07 494 LEU B N 1
ATOM 3515 C CA . LEU B 2 246 ? 27.244 72.933 14.271 1.00 19.03 494 LEU B CA 1
ATOM 3516 C C . LEU B 2 246 ? 25.873 72.256 14.372 1.00 19.72 494 LEU B C 1
ATOM 3517 O O . LEU B 2 246 ? 25.798 71.006 14.310 1.00 20.06 494 LEU B O 1
ATOM 3522 N N . SER B 2 247 ? 24.816 73.058 14.567 1.00 19.80 495 SER B N 1
ATOM 3523 C CA . SER B 2 247 ? 23.461 72.530 14.632 1.00 20.36 495 SER B CA 1
ATOM 3524 C C . SER B 2 247 ? 22.757 72.439 13.269 1.00 22.41 495 SER B C 1
ATOM 3525 O O . SER B 2 247 ? 21.631 71.950 13.191 1.00 21.96 495 SER B O 1
ATOM 3528 N N . LEU B 2 248 ? 23.422 72.897 12.204 1.00 23.10 496 LEU B N 1
ATOM 3529 C CA . LEU B 2 248 ? 22.819 72.851 10.853 1.00 25.56 496 LEU B CA 1
ATOM 3530 C C . LEU B 2 248 ? 22.776 71.426 10.313 1.00 26.70 496 LEU B C 1
ATOM 3531 O O . LEU B 2 248 ? 23.761 70.685 10.403 1.00 27.05 496 LEU B O 1
ATOM 3536 N N . CYS B 2 249 ? 21.638 71.041 9.755 1.00 27.76 497 CYS B N 1
ATOM 3537 C CA . CYS B 2 249 ? 21.504 69.758 9.101 1.00 30.03 497 CYS B CA 1
ATOM 3538 C C . CYS B 2 249 ? 21.312 70.113 7.629 1.00 30.08 497 CYS B C 1
ATOM 3539 O O . CYS B 2 249 ? 20.270 70.621 7.253 1.00 28.33 497 CYS B O 1
ATOM 3542 N N . GLU B 2 250 ? 22.325 69.875 6.807 1.00 30.27 498 GLU B N 1
ATOM 3543 C CA . GLU B 2 250 ? 22.237 70.317 5.408 1.00 32.61 498 GLU B CA 1
ATOM 3544 C C . GLU B 2 250 ? 21.129 69.613 4.611 1.00 32.20 498 GLU B C 1
ATOM 3545 O O . GLU B 2 250 ? 20.588 70.171 3.645 1.00 33.72 498 GLU B O 1
ATOM 3551 N N . ALA B 2 251 ? 20.768 68.409 5.034 1.00 32.20 499 ALA B N 1
ATOM 3552 C CA . ALA B 2 251 ? 19.715 67.651 4.369 1.00 32.05 499 ALA B CA 1
ATOM 3553 C C . ALA B 2 251 ? 18.307 68.026 4.834 1.00 32.07 499 ALA B C 1
ATOM 3554 O O . ALA B 2 251 ? 17.334 67.501 4.304 1.00 32.98 499 ALA B O 1
ATOM 3556 N N . CYS B 2 252 ? 18.191 68.908 5.828 1.00 30.73 500 CYS B N 1
ATOM 3557 C CA . CYS B 2 252 ? 16.886 69.274 6.395 1.00 30.34 500 CYS B CA 1
ATOM 3558 C C . CYS B 2 252 ? 16.393 70.615 5.867 1.00 30.00 500 CYS B C 1
ATOM 3559 O O . CYS B 2 252 ? 17.184 71.494 5.494 1.00 29.32 500 CYS B O 1
ATOM 3562 N N . ASN B 2 253 ? 15.082 70.792 5.916 1.00 29.53 501 ASN B N 1
ATOM 3563 C CA . ASN B 2 253 ? 14.476 72.080 5.671 1.00 29.43 501 ASN B CA 1
ATOM 3564 C C . ASN B 2 253 ? 13.447 72.263 6.753 1.00 28.02 501 ASN B C 1
ATOM 3565 O O . ASN B 2 253 ? 12.462 71.508 6.789 1.00 28.43 501 ASN B O 1
ATOM 3570 N N . PRO B 2 254 ? 13.675 73.225 7.665 1.00 26.51 502 PRO B N 1
ATOM 3571 C CA . PRO B 2 254 ? 14.787 74.183 7.720 1.00 25.87 502 PRO B CA 1
ATOM 3572 C C . PRO B 2 254 ? 16.105 73.508 8.104 1.00 24.59 502 PRO B C 1
ATOM 3573 O O . PRO B 2 254 ? 16.082 72.364 8.561 1.00 23.69 502 PRO B O 1
ATOM 3577 N N . LYS B 2 255 ? 17.234 74.195 7.947 1.00 23.49 503 LYS B N 1
ATOM 3578 C CA . LYS B 2 255 ? 18.517 73.540 8.238 1.00 23.80 503 LYS B CA 1
ATOM 3579 C C . LYS B 2 255 ? 18.849 73.441 9.744 1.00 23.49 503 LYS B C 1
ATOM 3580 O O . LYS B 2 255 ? 19.322 72.386 10.179 1.00 23.52 503 LYS B O 1
ATOM 3586 N N . PRO B 2 256 ? 18.630 74.521 10.530 1.00 23.36 504 PRO B N 1
ATOM 3587 C CA . PRO B 2 256 ? 18.948 74.323 11.958 1.00 22.65 504 PRO B CA 1
ATOM 3588 C C . PRO B 2 256 ? 18.041 73.256 12.558 1.00 22.48 504 PRO B C 1
ATOM 3589 O O . PRO B 2 256 ? 16.823 73.267 12.327 1.00 21.35 504 PRO B O 1
ATOM 3593 N N . ASN B 2 257 ? 18.618 72.351 13.353 1.00 20.52 505 ASN B N 1
ATOM 3594 C CA . ASN B 2 257 ? 17.791 71.314 13.957 1.00 18.69 505 ASN B CA 1
ATOM 3595 C C . ASN B 2 257 ? 18.094 71.200 15.459 1.00 18.39 505 ASN B C 1
ATOM 3596 O O . ASN B 2 257 ? 19.248 71.105 15.872 1.00 17.41 505 ASN B O 1
ATOM 3601 N N . ALA B 2 258 ? 17.038 71.228 16.252 1.00 17.37 506 ALA B N 1
ATOM 3602 C CA . ALA B 2 258 ? 17.152 71.312 17.686 1.00 17.55 506 ALA B CA 1
ATOM 3603 C C . ALA B 2 258 ? 17.585 69.980 18.314 1.00 16.97 506 ALA B C 1
ATOM 3604 O O . ALA B 2 258 ? 17.793 69.918 19.539 1.00 17.62 506 ALA B O 1
ATOM 3606 N N . GLU B 2 259 ? 17.737 68.935 17.499 1.00 16.84 507 GLU B N 1
ATOM 3607 C CA . GLU B 2 259 ? 18.286 67.638 17.976 1.00 17.70 507 GLU B CA 1
ATOM 3608 C C . GLU B 2 259 ? 19.824 67.724 18.058 1.00 18.45 507 GLU B C 1
ATOM 3609 O O . GLU B 2 259 ? 20.505 66.897 18.709 1.00 18.66 507 GLU B O 1
ATOM 3615 N N . ASN B 2 260 ? 20.376 68.712 17.369 1.00 18.17 508 ASN B N 1
ATOM 3616 C CA . ASN B 2 260 ? 21.831 68.754 17.145 1.00 18.99 508 ASN B CA 1
ATOM 3617 C C . ASN B 2 260 ? 22.466 69.674 18.176 1.00 18.75 508 ASN B C 1
ATOM 3618 O O . ASN B 2 260 ? 22.893 70.788 17.861 1.00 19.17 508 ASN B O 1
ATOM 3623 N N . ALA B 2 261 ? 22.474 69.224 19.431 1.00 16.76 509 ALA B N 1
ATOM 3624 C CA . ALA B 2 261 ? 22.859 70.045 20.570 1.00 16.01 509 ALA B CA 1
ATOM 3625 C C . ALA B 2 261 ? 23.288 69.089 21.670 1.00 15.88 509 ALA B C 1
ATOM 3626 O O . ALA B 2 261 ? 22.988 67.876 21.592 1.00 15.23 509 ALA B O 1
ATOM 3628 N N . ILE B 2 262 ? 23.956 69.604 22.696 1.00 15.10 510 ILE B N 1
ATOM 3629 C CA . ILE B 2 262 ? 24.266 68.763 23.837 1.00 15.91 510 ILE B CA 1
ATOM 3630 C C . ILE B 2 262 ? 22.978 68.329 24.562 1.00 17.31 510 ILE B C 1
ATOM 3631 O O . ILE B 2 262 ? 22.867 67.155 24.969 1.00 17.53 510 ILE B O 1
ATOM 3636 N N . SER B 2 263 ? 22.005 69.257 24.693 1.00 17.95 511 SER B N 1
ATOM 3637 C CA . SER B 2 263 ? 20.683 68.969 25.317 1.00 16.97 511 SER B CA 1
ATOM 3638 C C . SER B 2 263 ? 19.557 69.201 24.288 1.00 16.67 511 SER B C 1
ATOM 3639 O O . SER B 2 263 ? 19.128 70.352 24.080 1.00 15.71 511 SER B O 1
ATOM 3642 N N . ALA B 2 264 ? 19.100 68.117 23.637 1.00 15.66 512 ALA B N 1
ATOM 3643 C CA . ALA B 2 264 ? 18.154 68.234 22.491 1.00 16.19 512 ALA B CA 1
ATOM 3644 C C . ALA B 2 264 ? 16.816 68.890 22.901 1.00 15.72 512 ALA B C 1
ATOM 3645 O O . ALA B 2 264 ? 16.386 68.737 24.033 1.00 14.64 512 ALA B O 1
ATOM 3647 N N . ARG B 2 265 ? 16.171 69.623 21.976 1.00 15.61 513 ARG B N 1
ATOM 3648 C CA . ARG B 2 265 ? 14.800 70.151 22.227 1.00 15.89 513 ARG B CA 1
ATOM 3649 C C . ARG B 2 265 ? 14.006 69.833 20.955 1.00 17.42 513 ARG B C 1
ATOM 3650 O O . ARG B 2 265 ? 13.719 70.725 20.158 1.00 17.29 513 ARG B O 1
ATOM 3658 N N . SER B 2 266 ? 13.664 68.572 20.767 1.00 16.77 514 SER B N 1
ATOM 3659 C CA . SER B 2 266 ? 13.030 68.136 19.505 1.00 17.82 514 SER B CA 1
ATOM 3660 C C . SER B 2 266 ? 11.629 68.763 19.346 1.00 18.27 514 SER B C 1
ATOM 3661 O O . SER B 2 266 ? 11.094 68.793 18.234 1.00 19.15 514 SER B O 1
ATOM 3664 N N . ASP B 2 267 ? 11.061 69.235 20.441 1.00 17.79 515 ASP B N 1
ATOM 3665 C CA . ASP B 2 267 ? 9.724 69.856 20.413 1.00 18.95 515 ASP B CA 1
ATOM 3666 C C . ASP B 2 267 ? 9.758 71.156 19.611 1.00 19.92 515 ASP B C 1
ATOM 3667 O O . ASP B 2 267 ? 8.707 71.626 19.115 1.00 21.16 515 ASP B O 1
ATOM 3672 N N . LEU B 2 268 ? 10.957 71.732 19.481 1.00 18.99 516 LEU B N 1
ATOM 3673 C CA . LEU B 2 268 ? 11.146 73.021 18.777 1.00 19.39 516 LEU B CA 1
ATOM 3674 C C . LEU B 2 268 ? 11.358 72.909 17.272 1.00 20.24 516 LEU B C 1
ATOM 3675 O O . LEU B 2 268 ? 11.360 73.937 16.569 1.00 21.36 516 LEU B O 1
ATOM 3680 N N . ASN B 2 269 ? 11.510 71.695 16.752 1.00 19.61 517 ASN B N 1
ATOM 3681 C CA . ASN B 2 269 ? 11.642 71.525 15.317 1.00 20.25 517 ASN B CA 1
ATOM 3682 C C . ASN B 2 269 ? 10.232 71.657 14.718 1.00 21.89 517 ASN B C 1
ATOM 3683 O O . ASN B 2 269 ? 9.258 71.262 15.349 1.00 22.02 517 ASN B O 1
ATOM 3688 N N . PRO B 2 270 ? 10.114 72.278 13.536 1.00 23.07 518 PRO B N 1
ATOM 3689 C CA . PRO B 2 270 ? 8.746 72.383 12.979 1.00 23.66 518 PRO B CA 1
ATOM 3690 C C . PRO B 2 270 ? 8.098 71.070 12.553 1.00 24.28 518 PRO B C 1
ATOM 3691 O O . PRO B 2 270 ? 8.749 70.187 12.005 1.00 24.26 518 PRO B O 1
ATOM 3695 N N . ALA B 2 271 ? 6.791 70.953 12.780 1.00 26.30 519 ALA B N 1
ATOM 3696 C CA . ALA B 2 271 ? 6.069 69.739 12.432 1.00 27.74 519 ALA B CA 1
ATOM 3697 C C . ALA B 2 271 ? 6.009 69.502 10.921 1.00 29.05 519 ALA B C 1
ATOM 3698 O O . ALA B 2 271 ? 5.897 68.369 10.485 1.00 29.92 519 ALA B O 1
ATOM 3700 N N . ASN B 2 272 ? 6.114 70.566 10.129 1.00 30.64 520 ASN B N 1
ATOM 3701 C CA . ASN B 2 272 ? 6.060 70.425 8.674 1.00 31.69 520 ASN B CA 1
ATOM 3702 C C . ASN B 2 272 ? 7.440 70.499 8.036 1.00 30.98 520 ASN B C 1
ATOM 3703 O O . ASN B 2 272 ? 7.579 70.740 6.830 1.00 30.67 520 ASN B O 1
ATOM 3708 N N . GLY B 2 273 ? 8.477 70.289 8.837 1.00 29.25 521 GLY B N 1
ATOM 3709 C CA . GLY B 2 273 ? 9.823 70.288 8.294 1.00 27.83 521 GLY B CA 1
ATOM 3710 C C . GLY B 2 273 ? 10.094 69.059 7.451 1.00 27.14 521 GLY B C 1
ATOM 3711 O O . GLY B 2 273 ? 9.365 68.061 7.498 1.00 27.28 521 GLY B O 1
ATOM 3712 N N . SER B 2 274 ? 11.149 69.146 6.655 1.00 26.55 522 SER B N 1
ATOM 3713 C CA . SER B 2 274 ? 11.576 68.049 5.846 1.00 27.14 522 SER B CA 1
ATOM 3714 C C . SER B 2 274 ? 12.857 67.504 6.502 1.00 26.68 522 SER B C 1
ATOM 3715 O O . SER B 2 274 ? 13.837 68.249 6.641 1.00 26.57 522 SER B O 1
ATOM 3718 N N . TYR B 2 275 ? 12.812 66.234 6.912 1.00 26.05 523 TYR B N 1
ATOM 3719 C CA . TYR B 2 275 ? 13.921 65.590 7.639 1.00 25.44 523 TYR B CA 1
ATOM 3720 C C . TYR B 2 275 ? 14.303 64.248 7.013 1.00 25.41 523 TYR B C 1
ATOM 3721 O O . TYR B 2 275 ? 13.416 63.466 6.635 1.00 26.44 523 TYR B O 1
ATOM 3730 N N . PRO B 2 276 ? 15.610 63.946 6.930 1.00 25.34 524 PRO B N 1
ATOM 3731 C CA . PRO B 2 276 ? 16.041 62.682 6.298 1.00 24.99 524 PRO B CA 1
ATOM 3732 C C . PRO B 2 276 ? 15.820 61.405 7.112 1.00 24.71 524 PRO B C 1
ATOM 3733 O O . PRO B 2 276 ? 15.789 60.320 6.540 1.00 24.72 524 PRO B O 1
ATOM 3737 N N . PHE B 2 277 ? 15.692 61.521 8.436 1.00 24.63 525 PHE B N 1
ATOM 3738 C CA . PHE B 2 277 ? 15.415 60.371 9.299 1.00 23.84 525 PHE B CA 1
ATOM 3739 C C . PHE B 2 277 ? 14.698 60.810 10.597 1.00 24.07 525 PHE B C 1
ATOM 3740 O O . PHE B 2 277 ? 14.709 61.993 10.968 1.00 23.84 525 PHE B O 1
ATOM 3748 N N . GLN B 2 278 ? 14.083 59.839 11.271 1.00 23.96 526 GLN B N 1
ATOM 3749 C CA A GLN B 2 278 ? 13.141 60.150 12.353 0.50 23.69 526 GLN B CA 1
ATOM 3750 C CA B GLN B 2 278 ? 13.163 60.076 12.385 0.50 23.82 526 GLN B CA 1
ATOM 3751 C C . GLN B 2 278 ? 13.728 60.911 13.538 1.00 23.44 526 GLN B C 1
ATOM 3752 O O . GLN B 2 278 ? 13.016 61.707 14.156 1.00 23.05 526 GLN B O 1
ATOM 3763 N N . ALA B 2 279 ? 15.005 60.697 13.853 1.00 22.69 527 ALA B N 1
ATOM 3764 C CA . ALA B 2 279 ? 15.569 61.352 15.048 1.00 21.95 527 ALA B CA 1
ATOM 3765 C C . ALA B 2 279 ? 15.503 62.875 14.949 1.00 21.19 527 ALA B C 1
ATOM 3766 O O . ALA B 2 279 ? 15.543 63.577 15.970 1.00 20.96 527 ALA B O 1
ATOM 3768 N N . LEU B 2 280 ? 15.447 63.375 13.710 1.00 21.04 528 LEU B N 1
ATOM 3769 C CA . LEU B 2 280 ? 15.457 64.793 13.458 1.00 21.29 528 LEU B CA 1
ATOM 3770 C C . LEU B 2 280 ? 14.062 65.431 13.451 1.00 21.08 528 LEU B C 1
ATOM 3771 O O . LEU B 2 280 ? 13.955 66.638 13.356 1.00 20.44 528 LEU B O 1
ATOM 3776 N N . HIS B 2 281 ? 13.010 64.618 13.565 1.00 21.15 529 HIS B N 1
ATOM 3777 C CA . HIS B 2 281 ? 11.644 65.155 13.580 1.00 22.11 529 HIS B CA 1
ATOM 3778 C C . HIS B 2 281 ? 11.285 66.026 14.787 1.00 21.61 529 HIS B C 1
ATOM 3779 O O . HIS B 2 281 ? 12.007 66.067 15.808 1.00 20.35 529 HIS B O 1
ATOM 3786 N N . GLN B 2 282 ? 10.133 66.697 14.687 1.00 20.64 530 GLN B N 1
ATOM 3787 C CA . GLN B 2 282 ? 9.534 67.291 15.866 1.00 19.93 530 GLN B CA 1
ATOM 3788 C C . GLN B 2 282 ? 9.069 66.112 16.727 1.00 20.58 530 GLN B C 1
ATOM 3789 O O . GLN B 2 282 ? 8.404 65.177 16.226 1.00 19.70 530 GLN B O 1
ATOM 3795 N N . ARG B 2 283 ? 9.402 66.145 18.013 1.00 19.89 531 ARG B N 1
ATOM 3796 C CA . ARG B 2 283 ? 9.115 65.010 18.908 1.00 20.16 531 ARG B CA 1
ATOM 3797 C C . ARG B 2 283 ? 8.994 65.601 20.311 1.00 19.73 531 ARG B C 1
ATOM 3798 O O . ARG B 2 283 ? 9.606 66.627 20.604 1.00 19.93 531 ARG B O 1
ATOM 3806 N N . ALA B 2 284 ? 8.201 64.975 21.176 1.00 18.89 532 ALA B N 1
ATOM 3807 C CA . ALA B 2 284 ? 8.133 65.430 22.572 1.00 19.08 532 ALA B CA 1
ATOM 3808 C C . ALA B 2 284 ? 9.272 64.709 23.327 1.00 18.37 532 ALA B C 1
ATOM 3809 O O . ALA B 2 284 ? 9.035 63.823 24.167 1.00 17.93 532 ALA B O 1
ATOM 3811 N N . HIS B 2 285 ? 10.511 65.074 22.984 1.00 17.38 533 HIS B N 1
ATOM 3812 C CA . HIS B 2 285 ? 11.654 64.278 23.414 1.00 17.07 533 HIS B CA 1
ATOM 3813 C C . HIS B 2 285 ? 12.853 65.224 23.394 1.00 16.75 533 HIS B C 1
ATOM 3814 O O . HIS B 2 285 ? 12.928 66.127 22.559 1.00 16.11 533 HIS B O 1
ATOM 3821 N N . GLY B 2 286 ? 13.826 64.976 24.270 1.00 15.77 534 GLY B N 1
ATOM 3822 C CA . GLY B 2 286 ? 15.024 65.815 24.271 1.00 15.13 534 GLY B CA 1
ATOM 3823 C C . GLY B 2 286 ? 15.752 65.655 25.602 1.00 14.95 534 GLY B C 1
ATOM 3824 O O . GLY B 2 286 ? 15.421 64.765 26.380 1.00 15.88 534 GLY B O 1
ATOM 3825 N N . GLY B 2 287 ? 16.743 66.502 25.845 1.00 15.27 535 GLY B N 1
ATOM 3826 C CA . GLY B 2 287 ? 17.413 66.499 27.152 1.00 15.37 535 GLY B CA 1
ATOM 3827 C C . GLY B 2 287 ? 16.429 66.863 28.228 1.00 16.20 535 GLY B C 1
ATOM 3828 O O . GLY B 2 287 ? 15.706 67.867 28.103 1.00 17.62 535 GLY B O 1
ATOM 3829 N N . ILE B 2 288 ? 16.347 66.054 29.281 1.00 14.34 536 ILE B N 1
ATOM 3830 C CA . ILE B 2 288 ? 15.383 66.314 30.354 1.00 14.81 536 ILE B CA 1
ATOM 3831 C C . ILE B 2 288 ? 16.002 66.537 31.737 1.00 14.81 536 ILE B C 1
ATOM 3832 O O . ILE B 2 288 ? 15.293 66.747 32.748 1.00 15.37 536 ILE B O 1
ATOM 3837 N N . ASP B 2 289 ? 17.332 66.512 31.815 1.00 15.33 537 ASP B N 1
ATOM 3838 C CA . ASP B 2 289 ? 17.945 66.823 33.110 1.00 15.52 537 ASP B CA 1
ATOM 3839 C C . ASP B 2 289 ? 19.452 67.033 32.911 1.00 16.21 537 ASP B C 1
ATOM 3840 O O . ASP B 2 289 ? 19.970 66.911 31.776 1.00 16.50 537 ASP B O 1
ATOM 3845 N N . VAL B 2 290 ? 20.144 67.393 33.992 1.00 15.40 538 VAL B N 1
ATOM 3846 C CA A VAL B 2 290 ? 21.595 67.254 34.018 0.50 15.43 538 VAL B CA 1
ATOM 3847 C CA B VAL B 2 290 ? 21.603 67.374 34.031 0.50 15.10 538 VAL B CA 1
ATOM 3848 C C . VAL B 2 290 ? 21.948 66.923 35.457 1.00 14.51 538 VAL B C 1
ATOM 3849 O O . VAL B 2 290 ? 21.284 67.365 36.401 1.00 14.64 538 VAL B O 1
ATOM 3856 N N . LYS B 2 291 ? 22.933 66.043 35.634 1.00 13.73 539 LYS B N 1
ATOM 3857 C CA . LYS B 2 291 ? 23.469 65.764 36.980 1.00 12.91 539 LYS B CA 1
ATOM 3858 C C . LYS B 2 291 ? 24.987 65.957 36.865 1.00 13.09 539 LYS B C 1
ATOM 3859 O O . LYS B 2 291 ? 25.594 65.558 35.863 1.00 12.82 539 LYS B O 1
ATOM 3865 N N . VAL B 2 292 ? 25.609 66.578 37.867 1.00 13.59 540 VAL B N 1
ATOM 3866 C CA . VAL B 2 292 ? 27.049 66.747 37.799 1.00 13.94 540 VAL B CA 1
ATOM 3867 C C . VAL B 2 292 ? 27.629 66.429 39.169 1.00 13.97 540 VAL B C 1
ATOM 3868 O O . VAL B 2 292 ? 27.062 66.860 40.199 1.00 14.11 540 VAL B O 1
ATOM 3872 N N . THR B 2 293 ? 28.775 65.743 39.219 1.00 13.46 541 THR B N 1
ATOM 3873 C CA . THR B 2 293 ? 29.439 65.588 40.506 1.00 14.27 541 THR B CA 1
ATOM 3874 C C . THR B 2 293 ? 30.943 65.863 40.324 1.00 13.46 541 THR B C 1
ATOM 3875 O O . THR B 2 293 ? 31.429 66.138 39.223 1.00 13.91 541 THR B O 1
ATOM 3879 N N . SER B 2 294 ? 31.667 65.838 41.437 1.00 14.91 542 SER B N 1
ATOM 3880 C CA . SER B 2 294 ? 33.112 66.136 41.441 1.00 14.65 542 SER B CA 1
ATOM 3881 C C . SER B 2 294 ? 33.760 65.221 42.474 1.00 14.86 542 SER B C 1
ATOM 3882 O O . SER B 2 294 ? 33.083 64.512 43.187 1.00 15.01 542 SER B O 1
ATOM 3885 N N . PHE B 2 295 ? 35.087 65.256 42.536 1.00 15.45 543 PHE B N 1
ATOM 3886 C CA . PHE B 2 295 ? 35.790 64.466 43.546 1.00 16.54 543 PHE B CA 1
ATOM 3887 C C . PHE B 2 295 ? 35.220 64.752 44.946 1.00 17.82 543 PHE B C 1
ATOM 3888 O O . PHE B 2 295 ? 34.839 63.826 45.668 1.00 17.70 543 PHE B O 1
ATOM 3896 N N . THR B 2 296 ? 35.116 66.023 45.349 1.00 18.90 544 THR B N 1
ATOM 3897 C CA . THR B 2 296 ? 34.569 66.287 46.681 1.00 21.89 544 THR B CA 1
ATOM 3898 C C . THR B 2 296 ? 33.080 66.021 46.837 1.00 21.03 544 THR B C 1
ATOM 3899 O O . THR B 2 296 ? 32.639 65.453 47.847 1.00 22.20 544 THR B O 1
ATOM 3903 N N . LEU B 2 297 ? 32.282 66.432 45.863 1.00 18.97 545 LEU B N 1
ATOM 3904 C CA . LEU B 2 297 ? 30.870 66.179 45.992 1.00 19.14 545 LEU B CA 1
ATOM 3905 C C . LEU B 2 297 ? 30.585 64.679 46.117 1.00 18.14 545 LEU B C 1
ATOM 3906 O O . LEU B 2 297 ? 29.778 64.274 46.951 1.00 17.89 545 LEU B O 1
ATOM 3911 N N . ALA B 2 298 ? 31.237 63.868 45.290 1.00 17.26 546 ALA B N 1
ATOM 3912 C CA . ALA B 2 298 ? 30.997 62.402 45.294 1.00 17.17 546 ALA B CA 1
ATOM 3913 C C . ALA B 2 298 ? 31.402 61.788 46.641 1.00 20.19 546 ALA B C 1
ATOM 3914 O O . ALA B 2 298 ? 30.777 60.848 47.154 1.00 19.96 546 ALA B O 1
ATOM 3916 N N . LYS B 2 299 ? 32.464 62.319 47.214 1.00 21.35 547 LYS B N 1
ATOM 3917 C CA . LYS B 2 299 ? 32.902 61.875 48.540 1.00 24.30 547 LYS B CA 1
ATOM 3918 C C . LYS B 2 299 ? 31.784 62.025 49.570 1.00 24.76 547 LYS B C 1
ATOM 3919 O O . LYS B 2 299 ? 31.635 61.174 50.465 1.00 26.12 547 LYS B O 1
ATOM 3925 N N . TYR B 2 300 ? 30.977 63.076 49.427 1.00 23.89 548 TYR B N 1
ATOM 3926 C CA . TYR B 2 300 ? 29.811 63.317 50.265 1.00 24.92 548 TYR B CA 1
ATOM 3927 C C . TYR B 2 300 ? 28.483 62.866 49.658 1.00 23.98 548 TYR B C 1
ATOM 3928 O O . TYR B 2 300 ? 27.415 63.331 50.063 1.00 22.96 548 TYR B O 1
ATOM 3937 N N . MET B 2 301 ? 28.559 61.947 48.692 1.00 21.83 549 MET B N 1
ATOM 3938 C CA . MET B 2 301 ? 27.366 61.386 48.045 1.00 21.91 549 MET B CA 1
ATOM 3939 C C . MET B 2 301 ? 26.420 62.487 47.593 1.00 21.06 549 MET B C 1
ATOM 3940 O O . MET B 2 301 ? 25.216 62.423 47.813 1.00 20.77 549 MET B O 1
ATOM 3945 N N . SER B 2 302 ? 26.989 63.501 46.947 1.00 19.11 550 SER B N 1
ATOM 3946 C CA A SER B 2 302 ? 26.249 64.696 46.546 0.50 19.28 550 SER B CA 1
ATOM 3947 C CA B SER B 2 302 ? 26.219 64.665 46.529 0.50 19.20 550 SER B CA 1
ATOM 3948 C C . SER B 2 302 ? 26.419 64.975 45.059 1.00 19.01 550 SER B C 1
ATOM 3949 O O . SER B 2 302 ? 27.421 64.562 44.455 1.00 17.58 550 SER B O 1
ATOM 3954 N N . MET B 2 303 ? 25.456 65.707 44.495 1.00 18.37 551 MET B N 1
ATOM 3955 C CA . MET B 2 303 ? 25.531 66.150 43.106 1.00 19.13 551 MET B CA 1
ATOM 3956 C C . MET B 2 303 ? 24.809 67.472 42.975 1.00 19.10 551 MET B C 1
ATOM 3957 O O . MET B 2 303 ? 24.050 67.865 43.883 1.00 20.82 551 MET B O 1
ATOM 3962 N N . LEU B 2 304 ? 25.027 68.148 41.853 1.00 18.29 552 LEU B N 1
ATOM 3963 C CA . LEU B 2 304 ? 24.176 69.254 41.411 1.00 19.23 552 LEU B CA 1
ATOM 3964 C C . LEU B 2 304 ? 23.241 68.646 40.363 1.00 19.39 552 LEU B C 1
ATOM 3965 O O . LEU B 2 304 ? 23.678 67.859 39.520 1.00 19.69 552 LEU B O 1
ATOM 3970 N N . ALA B 2 305 ? 21.963 68.970 40.410 1.00 17.91 553 ALA B N 1
ATOM 3971 C CA . ALA B 2 305 ? 21.032 68.363 39.464 1.00 16.47 553 ALA B CA 1
ATOM 3972 C C . ALA B 2 305 ? 20.013 69.403 39.010 1.00 18.57 553 ALA B C 1
ATOM 3973 O O . ALA B 2 305 ? 19.541 70.220 39.842 1.00 19.05 553 ALA B O 1
ATOM 3975 N N . ALA B 2 306 ? 19.672 69.365 37.726 1.00 16.78 554 ALA B N 1
ATOM 3976 C CA . ALA B 2 306 ? 18.651 70.276 37.189 1.00 16.81 554 ALA B CA 1
ATOM 3977 C C . ALA B 2 306 ? 17.631 69.443 36.432 1.00 17.29 554 ALA B C 1
ATOM 3978 O O . ALA B 2 306 ? 18.011 68.551 35.637 1.00 15.93 554 ALA B O 1
ATOM 3980 N N . SER B 2 307 ? 16.345 69.714 36.670 1.00 17.31 555 SER B N 1
ATOM 3981 C CA . SER B 2 307 ? 15.288 68.918 36.076 1.00 17.49 555 SER B CA 1
ATOM 3982 C C . SER B 2 307 ? 14.584 69.672 34.953 1.00 19.60 555 SER B C 1
ATOM 3983 O O . SER B 2 307 ? 14.258 70.872 35.101 1.00 19.93 555 SER B O 1
ATOM 3986 N N . GLY B 2 308 ? 14.360 68.987 33.837 1.00 18.69 556 GLY B N 1
ATOM 3987 C CA . GLY B 2 308 ? 13.552 69.528 32.746 1.00 17.83 556 GLY B CA 1
ATOM 3988 C C . GLY B 2 308 ? 14.365 69.933 31.531 1.00 17.17 556 GLY B C 1
ATOM 3989 O O . GLY B 2 308 ? 15.602 69.946 31.573 1.00 17.17 556 GLY B O 1
ATOM 3990 N N . PRO B 2 309 ? 13.667 70.207 30.418 1.00 16.75 557 PRO B N 1
ATOM 3991 C CA . PRO B 2 309 ? 14.355 70.553 29.164 1.00 16.86 557 PRO B CA 1
ATOM 3992 C C . PRO B 2 309 ? 15.114 71.878 29.312 1.00 17.08 557 PRO B C 1
ATOM 3993 O O . PRO B 2 309 ? 14.743 72.704 30.149 1.00 16.50 557 PRO B O 1
ATOM 3997 N N . THR B 2 310 ? 16.166 72.060 28.517 1.00 16.64 558 THR B N 1
ATOM 3998 C CA . THR B 2 310 ? 17.033 73.227 28.661 1.00 16.63 558 THR B CA 1
ATOM 3999 C C . THR B 2 310 ? 16.294 74.513 28.278 1.00 17.73 558 THR B C 1
ATOM 4000 O O . THR B 2 310 ? 15.550 74.524 27.298 1.00 17.72 558 THR B O 1
ATOM 4004 N N . TRP B 2 311 ? 16.551 75.573 29.034 1.00 18.41 559 TRP B N 1
ATOM 4005 C CA . TRP B 2 311 ? 15.958 76.892 28.735 1.00 20.15 559 TRP B CA 1
ATOM 4006 C C . TRP B 2 311 ? 17.012 78.007 28.859 1.00 21.61 559 TRP B C 1
ATOM 4007 O O . TRP B 2 311 ? 16.661 79.186 29.013 1.00 20.93 559 TRP B O 1
ATOM 4018 N N . ASP B 2 312 ? 18.295 77.639 28.764 1.00 21.07 560 ASP B N 1
ATOM 4019 C CA . ASP B 2 312 ? 19.376 78.619 28.813 1.00 24.06 560 ASP B CA 1
ATOM 4020 C C . ASP B 2 312 ? 19.294 79.592 27.645 1.00 24.29 560 ASP B C 1
ATOM 4021 O O . ASP B 2 312 ? 19.430 80.815 27.835 1.00 25.67 560 ASP B O 1
ATOM 4026 N N . GLN B 2 313 ? 19.097 79.059 26.453 1.00 24.72 561 GLN B N 1
ATOM 4027 C CA . GLN B 2 313 ? 19.035 79.855 25.233 1.00 25.40 561 GLN B CA 1
ATOM 4028 C C . GLN B 2 313 ? 17.814 79.500 24.386 1.00 26.63 561 GLN B C 1
ATOM 4029 O O . GLN B 2 313 ? 17.582 80.100 23.342 1.00 29.27 561 GLN B O 1
ATOM 4035 N N . CYS B 2 314 ? 17.074 78.484 24.801 1.00 24.80 562 CYS B N 1
ATOM 4036 C CA . CYS B 2 314 ? 15.831 78.101 24.158 1.00 24.18 562 CYS B CA 1
ATOM 4037 C C . CYS B 2 314 ? 14.695 78.569 25.067 1.00 23.13 562 CYS B C 1
ATOM 4038 O O . CYS B 2 314 ? 14.879 78.673 26.287 1.00 21.68 562 CYS B O 1
ATOM 4041 N N . PRO B 2 315 ? 13.495 78.804 24.495 1.00 23.38 563 PRO B N 1
ATOM 4042 C CA . PRO B 2 315 ? 12.366 79.160 25.355 1.00 23.60 563 PRO B CA 1
ATOM 4043 C C . PRO B 2 315 ? 11.986 77.941 26.223 1.00 22.99 563 PRO B C 1
ATOM 4044 O O . PRO B 2 315 ? 12.043 76.796 25.723 1.00 22.05 563 PRO B O 1
ATOM 4048 N N . PRO B 2 316 ? 11.632 78.170 27.501 1.00 22.74 564 PRO B N 1
ATOM 4049 C CA . PRO B 2 316 ? 11.280 77.060 28.398 1.00 21.89 564 PRO B CA 1
ATOM 4050 C C . PRO B 2 316 ? 10.149 76.226 27.835 1.00 21.95 564 PRO B C 1
ATOM 4051 O O . PRO B 2 316 ? 9.207 76.757 27.197 1.00 21.17 564 PRO B O 1
ATOM 4055 N N . PHE B 2 317 ? 10.247 74.911 28.021 1.00 19.86 565 PHE B N 1
ATOM 4056 C CA . PHE B 2 317 ? 9.192 74.032 27.603 1.00 18.86 565 PHE B CA 1
ATOM 4057 C C . PHE B 2 317 ? 7.969 74.257 28.472 1.00 19.18 565 PHE B C 1
ATOM 4058 O O . PHE B 2 317 ? 8.091 74.352 29.690 1.00 17.81 565 PHE B O 1
ATOM 4066 N N . GLN B 2 318 ? 6.789 74.300 27.852 1.00 19.78 566 GLN B N 1
ATOM 4067 C CA . GLN B 2 318 ? 5.546 74.426 28.619 1.00 19.55 566 GLN B CA 1
ATOM 4068 C C . GLN B 2 318 ? 4.469 73.576 27.962 1.00 19.75 566 GLN B C 1
ATOM 4069 O O . GLN B 2 318 ? 4.134 73.826 26.807 1.00 20.48 566 GLN B O 1
ATOM 4075 N N . TRP B 2 319 ? 3.940 72.580 28.673 1.00 19.29 567 TRP B N 1
ATOM 4076 C CA . TRP B 2 319 ? 3.035 71.597 28.088 1.00 20.27 567 TRP B CA 1
ATOM 4077 C C . TRP B 2 319 ? 1.875 72.270 27.391 1.00 21.40 567 TRP B C 1
ATOM 4078 O O . TRP B 2 319 ? 1.616 71.999 26.218 1.00 21.79 567 TRP B O 1
ATOM 4089 N N . SER B 2 320 ? 1.243 73.192 28.106 1.00 23.93 568 SER B N 1
ATOM 4090 C CA . SER B 2 320 ? 0.005 73.823 27.597 1.00 25.58 568 SER B CA 1
ATOM 4091 C C . SER B 2 320 ? 0.258 74.730 26.397 1.00 27.40 568 SER B C 1
ATOM 4092 O O . SER B 2 320 ? -0.685 75.032 25.655 1.00 29.14 568 SER B O 1
ATOM 4095 N N . LYS B 2 321 ? 1.510 75.170 26.215 1.00 28.18 569 LYS B N 1
ATOM 4096 C CA . LYS B 2 321 ? 1.908 75.960 25.055 1.00 29.28 569 LYS B CA 1
ATOM 4097 C C . LYS B 2 321 ? 2.920 75.187 24.220 1.00 29.50 569 LYS B C 1
ATOM 4098 O O . LYS B 2 321 ? 4.000 75.707 23.881 1.00 31.50 569 LYS B O 1
ATOM 4104 N N . SER B 2 322 ? 2.616 73.925 23.958 1.00 27.67 570 SER B N 1
ATOM 4105 C CA . SER B 2 322 ? 3.451 73.118 23.091 1.00 26.84 570 SER B CA 1
ATOM 4106 C C . SER B 2 322 ? 2.517 72.367 22.174 1.00 27.25 570 SER B C 1
ATOM 4107 O O . SER B 2 322 ? 1.308 72.323 22.433 1.00 28.33 570 SER B O 1
ATOM 4110 N N . PRO B 2 323 ? 3.059 71.748 21.123 1.00 27.57 571 PRO B N 1
ATOM 4111 C CA . PRO B 2 323 ? 2.253 70.864 20.268 1.00 27.91 571 PRO B CA 1
ATOM 4112 C C . PRO B 2 323 ? 1.706 69.643 21.011 1.00 27.83 571 PRO B C 1
ATOM 4113 O O . PRO B 2 323 ? 0.897 68.898 20.453 1.00 28.31 571 PRO B O 1
ATOM 4117 N N . PHE B 2 324 ? 2.145 69.434 22.256 1.00 26.86 572 PHE B N 1
ATOM 4118 C CA . PHE B 2 324 ? 1.936 68.156 22.947 1.00 26.58 572 PHE B CA 1
ATOM 4119 C C . PHE B 2 324 ? 1.021 68.259 24.166 1.00 27.33 572 PHE B C 1
ATOM 4120 O O . PHE B 2 324 ? 0.977 67.363 25.020 1.00 26.96 572 PHE B O 1
ATOM 4128 N N . HIS B 2 325 ? 0.254 69.346 24.212 1.00 27.94 573 HIS B N 1
ATOM 4129 C CA . HIS B 2 325 ? -0.603 69.655 25.350 1.00 29.75 573 HIS B CA 1
ATOM 4130 C C . HIS B 2 325 ? -1.609 68.540 25.706 1.00 29.77 573 HIS B C 1
ATOM 4131 O O . HIS B 2 325 ? -2.045 68.441 26.861 1.00 31.16 573 HIS B O 1
ATOM 4138 N N . SER B 2 326 ? -1.956 67.686 24.748 1.00 28.92 574 SER B N 1
ATOM 4139 C CA A SER B 2 326 ? -2.933 66.623 25.003 0.50 29.12 574 SER B CA 1
ATOM 4140 C CA B SER B 2 326 ? -2.935 66.623 24.995 0.50 29.10 574 SER B CA 1
ATOM 4141 C C . SER B 2 326 ? -2.347 65.332 25.577 1.00 29.05 574 SER B C 1
ATOM 4142 O O . SER B 2 326 ? -3.097 64.448 26.029 1.00 29.01 574 SER B O 1
ATOM 4147 N N . MET B 2 327 ? -1.017 65.189 25.543 1.00 27.00 575 MET B N 1
ATOM 4148 C CA . MET B 2 327 ? -0.406 64.009 26.113 1.00 26.64 575 MET B CA 1
ATOM 4149 C C . MET B 2 327 ? -0.575 63.971 27.629 1.00 26.12 575 MET B C 1
ATOM 4150 O O . MET B 2 327 ? -0.555 65.015 28.294 1.00 26.60 575 MET B O 1
ATOM 4155 N N . LEU B 2 328 ? -0.743 62.773 28.181 1.00 25.53 576 LEU B N 1
ATOM 4156 C CA . LEU B 2 328 ? -0.855 62.663 29.624 1.00 24.94 576 LEU B CA 1
ATOM 4157 C C . LEU B 2 328 ? 0.460 63.060 30.278 1.00 23.73 576 LEU B C 1
ATOM 4158 O O . LEU B 2 328 ? 1.511 62.571 29.878 1.00 22.73 576 LEU B O 1
ATOM 4163 N N . HIS B 2 329 ? 0.384 63.930 31.286 1.00 21.73 577 HIS B N 1
ATOM 4164 C CA . HIS B 2 329 ? 1.556 64.307 32.081 1.00 21.12 577 HIS B CA 1
ATOM 4165 C C . HIS B 2 329 ? 1.148 64.578 33.525 1.00 20.63 577 HIS B C 1
ATOM 4166 O O . HIS B 2 329 ? 1.530 65.589 34.104 1.00 19.85 577 HIS B O 1
ATOM 4173 N N . MET B 2 330 ? 0.372 63.642 34.090 1.00 20.06 578 MET B N 1
ATOM 4174 C CA . MET B 2 330 ? -0.118 63.746 35.458 1.00 21.14 578 MET B CA 1
ATOM 4175 C C . MET B 2 330 ? 0.990 64.021 36.439 1.00 20.65 578 MET B C 1
ATOM 4176 O O . MET B 2 330 ? 2.052 63.378 36.388 1.00 19.17 578 MET B O 1
ATOM 4181 N N . GLY B 2 331 ? 0.769 64.982 37.333 1.00 19.56 579 GLY B N 1
ATOM 4182 C CA . GLY B 2 331 ? 1.751 65.278 38.359 1.00 20.22 579 GLY B CA 1
ATOM 4183 C C . GLY B 2 331 ? 2.866 66.228 37.962 1.00 19.98 579 GLY B C 1
ATOM 4184 O O . GLY B 2 331 ? 3.634 66.701 38.814 1.00 20.72 579 GLY B O 1
ATOM 4185 N N . GLN B 2 332 ? 3.004 66.481 36.670 1.00 19.88 580 GLN B N 1
ATOM 4186 C CA . GLN B 2 332 ? 4.121 67.306 36.201 1.00 20.57 580 GLN B CA 1
ATOM 4187 C C . GLN B 2 332 ? 3.758 68.772 36.233 1.00 21.62 580 GLN B C 1
ATOM 4188 O O . GLN B 2 332 ? 2.613 69.129 35.909 1.00 21.43 580 GLN B O 1
ATOM 4194 N N . PRO B 2 333 ? 4.742 69.631 36.520 1.00 22.05 581 PRO B N 1
ATOM 4195 C CA . PRO B 2 333 ? 4.560 71.066 36.255 1.00 22.67 581 PRO B CA 1
ATOM 4196 C C . PRO B 2 333 ? 4.181 71.336 34.791 1.00 22.76 581 PRO B C 1
ATOM 4197 O O . PRO B 2 333 ? 4.588 70.599 33.869 1.00 22.59 581 PRO B O 1
ATOM 4201 N N . ASP B 2 334 ? 3.397 72.399 34.557 1.00 22.04 582 ASP B N 1
ATOM 4202 C CA . ASP B 2 334 ? 3.131 72.830 33.206 1.00 22.11 582 ASP B CA 1
ATOM 4203 C C . ASP B 2 334 ? 4.378 73.470 32.591 1.00 21.52 582 ASP B C 1
ATOM 4204 O O . ASP B 2 334 ? 4.818 73.076 31.503 1.00 21.84 582 ASP B O 1
ATOM 4209 N N . LEU B 2 335 ? 4.926 74.475 33.269 1.00 21.48 583 LEU B N 1
ATOM 4210 C CA . LEU B 2 335 ? 6.075 75.210 32.748 1.00 20.65 583 LEU B CA 1
ATOM 4211 C C . LEU B 2 335 ? 7.328 74.660 33.386 1.00 20.90 583 LEU B C 1
ATOM 4212 O O . LEU B 2 335 ? 7.354 74.426 34.586 1.00 21.08 583 LEU B O 1
ATOM 4217 N N . TRP B 2 336 ? 8.352 74.446 32.571 1.00 19.91 584 TRP B N 1
ATOM 4218 C CA . TRP B 2 336 ? 9.610 73.873 33.067 1.00 21.21 584 TRP B CA 1
ATOM 4219 C C . TRP B 2 336 ? 10.690 74.930 32.979 1.00 21.28 584 TRP B C 1
ATOM 4220 O O . TRP B 2 336 ? 11.292 75.143 31.925 1.00 22.94 584 TRP B O 1
ATOM 4231 N N . MET B 2 337 ? 10.927 75.595 34.100 1.00 21.67 585 MET B N 1
ATOM 4232 C CA A MET B 2 337 ? 11.913 76.648 34.181 0.50 22.52 585 MET B CA 1
ATOM 4233 C CA B MET B 2 337 ? 11.962 76.622 34.151 0.50 22.57 585 MET B CA 1
ATOM 4234 C C . MET B 2 337 ? 12.726 76.491 35.470 1.00 23.04 585 MET B C 1
ATOM 4235 O O . MET B 2 337 ? 12.855 77.449 36.251 1.00 23.87 585 MET B O 1
ATOM 4244 N N . PHE B 2 338 ? 13.242 75.285 35.729 1.00 22.01 586 PHE B N 1
ATOM 4245 C CA . PHE B 2 338 ? 13.928 75.030 36.996 1.00 21.29 586 PHE B CA 1
ATOM 4246 C C . PHE B 2 338 ? 15.434 75.234 36.867 1.00 22.41 586 PHE B C 1
ATOM 4247 O O . PHE B 2 338 ? 16.012 74.994 35.821 1.00 22.79 586 PHE B O 1
ATOM 4255 N N . SER B 2 339 ? 16.069 75.648 37.960 1.00 23.20 587 SER B N 1
ATOM 4256 C CA . SER B 2 339 ? 17.524 75.826 37.974 1.00 24.36 587 SER B CA 1
ATOM 4257 C C . SER B 2 339 ? 18.146 74.671 38.745 1.00 23.45 587 SER B C 1
ATOM 4258 O O . SER B 2 339 ? 17.438 73.964 39.466 1.00 23.45 587 SER B O 1
ATOM 4261 N N . PRO B 2 340 ? 19.469 74.476 38.604 1.00 23.51 588 PRO B N 1
ATOM 4262 C CA . PRO B 2 340 ? 20.105 73.369 39.313 1.00 23.70 588 PRO B CA 1
ATOM 4263 C C . PRO B 2 340 ? 19.993 73.518 40.821 1.00 23.61 588 PRO B C 1
ATOM 4264 O O . PRO B 2 340 ? 19.970 74.653 41.344 1.00 23.79 588 PRO B O 1
ATOM 4268 N N . ILE B 2 341 ? 19.911 72.397 41.516 1.00 23.21 589 ILE B N 1
ATOM 4269 C CA . ILE B 2 341 ? 19.907 72.397 42.968 1.00 24.22 589 ILE B CA 1
ATOM 4270 C C . ILE B 2 341 ? 20.984 71.431 43.446 1.00 25.04 589 ILE B C 1
ATOM 4271 O O . ILE B 2 341 ? 21.360 70.516 42.726 1.00 23.25 589 ILE B O 1
ATOM 4276 N N . ARG B 2 342 ? 21.476 71.640 44.668 1.00 25.90 590 ARG B N 1
ATOM 4277 C CA . ARG B 2 342 ? 22.396 70.694 45.288 1.00 28.59 590 ARG B CA 1
ATOM 4278 C C . ARG B 2 342 ? 21.610 69.594 45.968 1.00 29.64 590 ARG B C 1
ATOM 4279 O O . ARG B 2 342 ? 20.646 69.856 46.705 1.00 28.84 590 ARG B O 1
ATOM 4287 N N . VAL B 2 343 ? 21.994 68.348 45.721 1.00 30.93 591 VAL B N 1
ATOM 4288 C CA . VAL B 2 343 ? 21.234 67.218 46.199 1.00 35.28 591 VAL B CA 1
ATOM 4289 C C . VAL B 2 343 ? 22.212 66.251 46.831 1.00 38.51 591 VAL B C 1
ATOM 4290 O O . VAL B 2 343 ? 23.066 65.706 46.123 1.00 38.48 591 VAL B O 1
ATOM 4294 N N . PRO B 2 344 ? 22.091 66.013 48.157 1.00 40.82 592 PRO B N 1
ATOM 4295 C CA . PRO B 2 344 ? 20.978 66.433 49.010 1.00 42.25 592 PRO B CA 1
ATOM 4296 C C . PRO B 2 344 ? 21.110 67.867 49.482 1.00 43.22 592 PRO B C 1
ATOM 4297 O O . PRO B 2 344 ? 20.095 68.461 49.879 1.00 45.65 592 PRO B O 1
#